Protein AF-A0A9N9ERE0-F1 (afdb_monomer)

Structure (mmCIF, N/CA/C/O backbone):
data_AF-A0A9N9ERE0-F1
#
_entry.id   AF-A0A9N9ERE0-F1
#
loop_
_atom_site.group_PDB
_atom_site.id
_atom_site.type_symbol
_atom_site.label_atom_id
_atom_site.label_alt_id
_atom_site.label_comp_id
_atom_site.label_asym_id
_atom_site.label_entity_id
_atom_site.label_seq_id
_atom_site.pdbx_PDB_ins_code
_atom_site.Cartn_x
_atom_site.Cartn_y
_atom_site.Cartn_z
_atom_site.occupancy
_atom_site.B_iso_or_equiv
_atom_site.auth_seq_id
_atom_site.auth_comp_id
_atom_site.auth_asym_id
_atom_site.auth_atom_id
_atom_site.pdbx_PDB_model_num
ATOM 1 N N . MET A 1 1 ? 26.413 46.743 6.482 1.00 47.53 1 MET A N 1
ATOM 2 C CA . MET A 1 1 ? 25.145 47.493 6.587 1.00 47.53 1 MET A CA 1
ATOM 3 C C . MET A 1 1 ? 24.961 48.235 5.281 1.00 47.53 1 MET A C 1
ATOM 5 O O . MET A 1 1 ? 25.971 48.570 4.685 1.00 47.53 1 MET A O 1
ATOM 9 N N . GLU A 1 2 ? 23.704 48.427 4.885 1.00 39.66 2 GLU A N 1
ATOM 10 C CA . GLU A 1 2 ? 23.216 48.923 3.585 1.00 39.66 2 GLU A CA 1
ATOM 11 C C . GLU A 1 2 ? 23.089 47.847 2.502 1.00 39.66 2 GLU A C 1
ATOM 13 O O . GLU A 1 2 ? 24.038 47.435 1.843 1.00 39.66 2 GLU A O 1
ATOM 18 N N . GLY A 1 3 ? 21.854 47.351 2.398 1.00 35.84 3 GLY A N 1
ATOM 19 C CA . GLY A 1 3 ? 21.355 46.586 1.271 1.00 35.84 3 GLY A CA 1
ATOM 20 C C . GLY A 1 3 ? 20.635 47.500 0.286 1.00 35.84 3 GLY A C 1
ATOM 21 O O . GLY A 1 3 ? 20.124 48.553 0.663 1.00 35.84 3 GLY A O 1
ATOM 22 N N . VAL A 1 4 ? 20.562 47.057 -0.964 1.00 48.28 4 VAL A N 1
ATOM 23 C CA . VAL A 1 4 ? 19.710 47.649 -1.994 1.00 48.28 4 VAL A CA 1
ATOM 24 C C . VAL A 1 4 ? 18.869 46.516 -2.573 1.00 48.28 4 VAL A C 1
ATOM 26 O O . VAL A 1 4 ? 19.388 45.559 -3.142 1.00 48.28 4 VAL A O 1
ATOM 29 N N . ASN A 1 5 ? 17.565 46.617 -2.323 1.00 44.81 5 ASN A N 1
ATOM 30 C CA . ASN A 1 5 ? 16.501 45.818 -2.915 1.00 44.81 5 ASN A CA 1
ATOM 31 C C . ASN A 1 5 ? 16.122 46.458 -4.252 1.00 44.81 5 ASN A C 1
ATOM 33 O O . ASN A 1 5 ? 15.739 47.627 -4.264 1.00 44.81 5 ASN A O 1
ATOM 37 N N . GLU A 1 6 ? 16.122 45.685 -5.335 1.00 51.50 6 GLU A N 1
ATOM 38 C CA . GLU A 1 6 ? 15.397 46.037 -6.557 1.00 51.50 6 GLU A CA 1
ATOM 39 C C . GLU A 1 6 ? 14.172 45.131 -6.703 1.00 51.50 6 GLU A C 1
ATOM 41 O O . GLU A 1 6 ? 14.259 43.908 -6.818 1.00 51.50 6 GLU A O 1
ATOM 46 N N . HIS A 1 7 ? 13.008 45.775 -6.642 1.00 43.56 7 HIS A N 1
ATOM 47 C CA . HIS A 1 7 ? 11.723 45.261 -7.090 1.00 43.56 7 HIS A CA 1
ATOM 48 C C . HIS A 1 7 ? 11.648 45.339 -8.618 1.00 43.56 7 HIS A C 1
ATOM 50 O O . HIS A 1 7 ? 11.882 46.401 -9.189 1.00 43.56 7 HIS A O 1
ATOM 56 N N . GLN A 1 8 ? 11.191 44.261 -9.255 1.00 45.69 8 GLN A N 1
ATOM 57 C CA . GLN A 1 8 ? 10.480 44.339 -10.528 1.00 45.69 8 GLN A CA 1
ATOM 58 C C . GLN A 1 8 ? 9.135 43.624 -10.391 1.00 45.69 8 GLN A C 1
ATOM 60 O O . GLN A 1 8 ? 9.032 42.400 -10.366 1.00 45.69 8 GLN A O 1
ATOM 65 N N . THR A 1 9 ? 8.108 44.450 -10.242 1.00 39.84 9 THR A N 1
ATOM 66 C CA . THR A 1 9 ? 6.737 44.243 -10.706 1.00 39.84 9 THR A CA 1
ATOM 67 C C . THR A 1 9 ? 6.710 44.113 -12.226 1.00 39.84 9 THR A C 1
ATOM 69 O O . THR A 1 9 ? 7.301 44.958 -12.888 1.00 39.84 9 THR A O 1
ATOM 72 N N . GLU A 1 10 ? 5.939 43.167 -12.766 1.00 44.75 10 GLU A N 1
ATOM 73 C CA . GLU A 1 1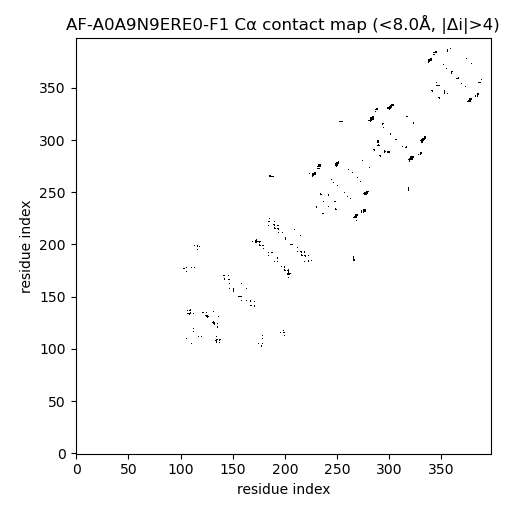0 ? 5.021 43.480 -13.866 1.00 44.75 10 GLU A CA 1
ATOM 74 C C . GLU A 1 10 ? 3.919 42.424 -14.035 1.00 44.75 10 GLU A C 1
ATOM 76 O O . GLU A 1 10 ? 4.133 41.213 -13.989 1.00 44.75 10 GLU A O 1
ATOM 81 N N . ASP A 1 11 ? 2.715 42.967 -14.187 1.00 38.59 11 ASP A N 1
ATOM 82 C CA . ASP A 1 11 ? 1.431 42.337 -14.443 1.00 38.59 11 ASP A CA 1
ATOM 83 C C . ASP A 1 11 ? 1.347 41.724 -15.853 1.00 38.59 11 ASP A C 1
ATOM 85 O O . ASP A 1 11 ? 1.908 42.277 -16.797 1.00 38.59 11 ASP A O 1
ATOM 89 N N . LYS A 1 12 ? 0.491 40.704 -16.044 1.00 36.41 12 LYS A N 1
ATOM 90 C CA . LYS A 1 12 ? -0.777 40.840 -16.807 1.00 36.41 12 LYS A CA 1
ATOM 91 C C . LYS A 1 12 ? -1.447 39.508 -17.187 1.00 36.41 12 LYS A C 1
ATOM 93 O O . LYS A 1 12 ? -0.858 38.620 -17.783 1.00 36.41 12 LYS A O 1
ATOM 98 N N . GLN A 1 13 ? -2.764 39.542 -16.962 1.00 36.56 13 GLN A N 1
ATOM 99 C CA . GLN A 1 13 ? -3.858 39.109 -17.847 1.00 36.56 13 GLN A CA 1
ATOM 100 C C . GLN A 1 13 ? -4.315 37.638 -17.889 1.00 36.56 13 GLN A C 1
ATOM 102 O O . GLN A 1 13 ? -3.753 36.772 -18.545 1.00 36.56 13 GLN A O 1
ATOM 107 N N . HIS A 1 14 ? -5.479 37.453 -17.251 1.00 36.59 14 HIS A N 1
ATOM 108 C CA . HIS A 1 14 ? -6.737 36.961 -17.828 1.00 36.59 14 HIS A CA 1
ATOM 109 C C . HIS A 1 14 ? -6.675 35.914 -18.950 1.00 36.59 14 HIS A C 1
ATOM 111 O O . HIS A 1 14 ? -6.406 36.250 -20.096 1.00 36.59 14 HIS A O 1
ATOM 117 N N . PHE A 1 15 ? -7.217 34.725 -18.667 1.00 35.66 15 PHE A N 1
ATOM 118 C CA . PHE A 1 15 ? -8.154 34.081 -19.589 1.00 35.66 15 PHE A CA 1
ATOM 119 C C . PHE A 1 15 ? -9.273 33.377 -18.815 1.00 35.66 15 PHE A C 1
ATOM 121 O O . PHE A 1 15 ? -9.045 32.516 -17.970 1.00 35.66 15 PHE A O 1
ATOM 128 N N . ASN A 1 16 ? -10.493 33.809 -19.110 1.00 35.41 16 ASN A N 1
ATOM 129 C CA . ASN A 1 16 ? -11.762 33.276 -18.647 1.00 35.41 16 ASN A CA 1
ATOM 130 C C . ASN A 1 16 ? -12.382 32.583 -19.867 1.00 35.41 16 ASN A C 1
ATOM 132 O O . ASN A 1 16 ? -12.495 33.233 -20.904 1.00 35.41 16 ASN A O 1
ATOM 136 N N . ASN A 1 17 ? -12.760 31.303 -19.789 1.00 34.22 17 ASN A N 1
ATOM 137 C CA . ASN A 1 17 ? -13.732 30.749 -20.736 1.00 34.22 17 ASN A CA 1
ATOM 138 C C . ASN A 1 17 ? -14.451 29.506 -20.193 1.00 34.22 17 ASN A C 1
ATOM 140 O O . ASN A 1 17 ? -13.991 28.371 -20.274 1.00 34.22 17 ASN A O 1
ATOM 144 N N . ARG A 1 18 ? -15.602 29.801 -19.591 1.00 32.69 18 ARG A N 1
ATOM 145 C CA . ARG A 1 18 ? -16.929 29.214 -19.821 1.00 32.69 18 ARG A CA 1
ATOM 146 C C . ARG A 1 18 ? -17.000 28.167 -20.950 1.00 32.69 18 ARG A C 1
ATOM 148 O O . ARG A 1 18 ? -16.733 28.492 -22.099 1.00 32.69 18 ARG A O 1
ATOM 155 N N . ASN A 1 19 ? -17.508 26.976 -20.633 1.00 32.78 19 ASN A N 1
ATOM 156 C CA . ASN A 1 19 ? -18.447 26.276 -21.511 1.00 32.78 19 ASN A CA 1
ATOM 157 C C . ASN A 1 19 ? -19.441 25.460 -20.680 1.00 32.78 19 ASN A C 1
ATOM 159 O O . ASN A 1 19 ? -19.086 24.526 -19.966 1.00 32.78 19 ASN A O 1
ATOM 163 N N . GLN A 1 20 ? -20.693 25.901 -20.774 1.00 32.47 20 GLN A N 1
ATOM 164 C CA . GLN A 1 20 ? -21.903 25.176 -20.423 1.00 32.47 20 GLN A CA 1
ATOM 165 C C . GLN A 1 20 ? -22.186 24.188 -21.559 1.00 32.47 20 GLN A C 1
ATOM 167 O O . GLN A 1 20 ? -22.129 24.585 -22.720 1.00 32.47 20 GLN A O 1
ATOM 172 N N . VAL A 1 21 ? -22.535 22.943 -21.238 1.00 35.97 21 VAL A N 1
ATOM 173 C CA . VAL A 1 21 ? -23.321 22.093 -22.137 1.00 35.97 21 VAL A CA 1
ATOM 174 C C . VAL A 1 21 ? -24.449 21.471 -21.326 1.00 35.97 21 VAL A C 1
ATOM 176 O O . VAL A 1 21 ? -24.300 21.117 -20.160 1.00 35.97 21 VAL A O 1
ATOM 179 N N . THR A 1 22 ? -25.584 21.486 -21.996 1.00 34.09 22 THR A N 1
ATOM 180 C CA . THR A 1 22 ? -26.977 21.348 -21.611 1.00 34.09 22 THR A CA 1
ATOM 181 C C . THR A 1 22 ? -27.390 19.955 -21.159 1.00 34.09 22 THR A C 1
ATOM 183 O O . THR A 1 22 ? -26.975 18.944 -21.722 1.00 34.09 22 THR A O 1
ATOM 186 N N . GLU A 1 23 ? -28.306 19.963 -20.195 1.00 31.70 23 GLU A N 1
ATOM 187 C CA . GLU A 1 23 ? -29.233 18.891 -19.856 1.00 31.70 23 GLU A CA 1
ATOM 188 C C . GLU A 1 23 ? -30.004 18.415 -21.095 1.00 31.70 23 GLU A C 1
ATOM 190 O O . GLU A 1 23 ? -30.500 19.217 -21.887 1.00 31.70 23 GLU A O 1
ATOM 195 N N . THR A 1 24 ? -30.142 17.100 -21.237 1.00 34.25 24 THR A N 1
ATOM 196 C CA . THR A 1 24 ? -31.203 16.481 -22.035 1.00 34.25 24 THR A CA 1
ATOM 197 C C . THR A 1 24 ? -31.940 15.506 -21.132 1.00 34.25 24 THR A C 1
ATOM 199 O O . THR A 1 24 ? -31.373 14.553 -20.603 1.00 34.25 24 THR A O 1
ATOM 202 N N . VAL A 1 25 ? -33.203 15.848 -20.901 1.00 34.31 25 VAL A N 1
ATOM 203 C CA . VAL A 1 25 ? -34.222 15.077 -20.202 1.00 34.31 25 VAL A CA 1
ATOM 204 C C . VAL A 1 25 ? -34.867 14.169 -21.241 1.00 34.31 25 VAL A C 1
ATOM 206 O O . VAL A 1 25 ? -35.459 14.676 -22.190 1.00 34.31 25 VAL A O 1
ATOM 209 N N . GLU A 1 26 ? -34.803 12.855 -21.050 1.00 34.97 26 GLU A N 1
ATOM 210 C CA . GLU A 1 26 ? -35.732 11.925 -21.693 1.00 34.97 26 GLU A CA 1
ATOM 211 C C . GLU A 1 26 ? -36.395 11.048 -20.633 1.00 34.97 26 GLU A C 1
ATOM 213 O O . GLU A 1 26 ? -35.772 10.229 -19.957 1.00 34.97 26 GLU A O 1
ATOM 218 N N . ASN A 1 27 ? -37.697 11.290 -20.493 1.00 31.09 27 ASN A N 1
ATOM 219 C CA . ASN A 1 27 ? -38.661 10.432 -19.832 1.00 31.09 27 ASN A CA 1
ATOM 220 C C . ASN A 1 27 ? -38.846 9.158 -20.664 1.00 31.09 27 ASN A C 1
ATOM 222 O O . ASN A 1 27 ? -39.066 9.238 -21.870 1.00 31.09 27 ASN A O 1
ATOM 226 N N . SER A 1 28 ? -38.874 7.998 -20.017 1.00 35.19 28 SER A N 1
ATOM 227 C CA . SER A 1 28 ? -39.613 6.849 -20.541 1.00 35.19 28 SER A CA 1
ATOM 228 C C . SER A 1 28 ? -40.278 6.085 -19.402 1.00 35.19 28 SER A C 1
ATOM 230 O O . SER A 1 28 ? -39.763 5.966 -18.290 1.00 35.19 28 SER A O 1
ATOM 232 N N . GLU A 1 29 ? -41.511 5.706 -19.695 1.00 31.58 29 GLU A N 1
ATOM 233 C CA . GLU A 1 29 ? -42.566 5.304 -18.787 1.00 31.58 29 GLU A CA 1
ATOM 234 C C . GLU A 1 29 ? -42.495 3.822 -18.392 1.00 31.58 29 GLU A C 1
ATOM 236 O O . GLU A 1 29 ? -42.010 2.970 -19.131 1.00 31.58 29 GLU A O 1
ATOM 241 N N . LEU A 1 30 ? -43.043 3.559 -17.202 1.00 30.67 30 LEU A N 1
ATOM 242 C CA . LEU A 1 30 ? -43.885 2.424 -16.806 1.00 30.67 30 LEU A CA 1
ATOM 243 C C . LEU A 1 30 ? -43.762 1.098 -17.580 1.00 30.67 30 LEU A C 1
ATOM 245 O O . LEU A 1 30 ? -44.225 0.951 -18.707 1.00 30.67 30 LEU A O 1
ATOM 249 N N . THR A 1 31 ? -43.418 0.041 -16.843 1.00 29.11 31 THR A N 1
ATOM 250 C CA . THR A 1 31 ? -44.199 -1.204 -16.927 1.00 29.11 31 THR A CA 1
ATOM 251 C C . THR A 1 31 ? -44.175 -1.955 -15.601 1.00 29.11 31 THR A C 1
ATOM 253 O O . THR A 1 31 ? -43.198 -2.578 -15.193 1.00 29.11 31 THR A O 1
ATOM 256 N N . THR A 1 32 ? -45.303 -1.851 -14.912 1.00 31.03 32 THR A N 1
ATOM 257 C CA . THR A 1 32 ? -45.734 -2.653 -13.773 1.00 31.03 32 THR A CA 1
ATOM 258 C C . THR A 1 32 ? -46.034 -4.067 -14.266 1.00 31.03 32 THR A C 1
ATOM 260 O O . THR A 1 32 ? -46.859 -4.213 -15.159 1.00 31.03 32 THR A O 1
ATOM 263 N N . ASN A 1 33 ? -45.444 -5.105 -13.670 1.00 31.95 33 ASN A N 1
ATOM 264 C CA . ASN A 1 33 ? -45.973 -6.465 -13.774 1.00 31.95 33 ASN A CA 1
ATOM 265 C C . ASN A 1 33 ? -45.950 -7.133 -12.400 1.00 31.95 33 ASN A C 1
ATOM 267 O O . ASN A 1 33 ? -44.902 -7.424 -11.826 1.00 31.95 33 ASN A O 1
ATOM 271 N N . GLN A 1 34 ? -47.159 -7.329 -11.880 1.00 30.09 34 GLN A N 1
ATOM 272 C CA . GLN A 1 34 ? -47.478 -8.260 -10.812 1.00 30.09 34 GLN A CA 1
ATOM 273 C C . GLN A 1 34 ? -47.269 -9.686 -11.329 1.00 30.09 34 GLN A C 1
ATOM 275 O O . GLN A 1 34 ? -47.729 -10.007 -12.422 1.00 30.09 34 GLN A O 1
ATOM 280 N N . LEU A 1 35 ? -46.672 -10.560 -10.519 1.00 30.12 35 LEU A N 1
ATOM 281 C CA . LEU A 1 35 ? -46.987 -11.982 -10.585 1.00 30.12 35 LEU A CA 1
ATOM 282 C C . LEU A 1 35 ? -47.006 -12.574 -9.173 1.00 30.12 35 LEU A C 1
ATOM 284 O O . LEU A 1 35 ? -46.011 -12.607 -8.453 1.00 30.12 35 LEU A O 1
ATOM 288 N N . THR A 1 36 ? -48.204 -12.993 -8.796 1.00 29.39 36 THR A N 1
ATOM 289 C CA . THR A 1 36 ? -48.556 -13.893 -7.704 1.00 29.39 36 THR A CA 1
ATOM 290 C C . THR A 1 36 ? -48.100 -15.320 -8.020 1.00 29.39 36 THR A C 1
ATOM 292 O O . THR A 1 36 ? -48.139 -15.716 -9.181 1.00 29.39 36 THR A O 1
ATOM 295 N N . SER A 1 37 ? -47.707 -16.089 -6.994 1.00 30.92 37 SER A N 1
ATOM 296 C CA . SER A 1 37 ? -47.856 -17.559 -6.823 1.00 30.92 37 SER A CA 1
ATOM 297 C C . SER A 1 37 ? -47.025 -17.978 -5.598 1.00 30.92 37 SER A C 1
ATOM 299 O O . SER A 1 37 ? -45.817 -17.787 -5.575 1.00 30.92 37 SER A O 1
ATOM 301 N N . SER A 1 38 ? -47.650 -18.300 -4.466 1.00 28.89 38 SER A N 1
ATOM 302 C CA . SER A 1 38 ? -48.126 -19.646 -4.087 1.00 28.89 38 SER A CA 1
ATOM 303 C C . SER A 1 38 ? -47.022 -20.598 -3.605 1.00 28.89 38 SER A C 1
ATOM 305 O O . SER A 1 38 ? -46.336 -21.242 -4.386 1.00 28.89 38 SER A O 1
ATOM 307 N N . THR A 1 39 ? -46.916 -20.655 -2.275 1.00 27.83 39 THR A N 1
ATOM 308 C CA . THR A 1 39 ? -46.883 -21.838 -1.396 1.00 27.83 39 THR A CA 1
ATOM 309 C C . THR A 1 39 ? -46.434 -23.176 -1.986 1.00 27.83 39 THR A C 1
ATOM 311 O O . THR A 1 39 ? -47.150 -23.755 -2.794 1.00 27.83 39 THR A O 1
ATOM 314 N N . GLN A 1 40 ? -45.395 -23.764 -1.386 1.00 30.09 40 GLN A N 1
ATOM 315 C CA . GLN A 1 40 ? -45.436 -25.159 -0.933 1.00 30.09 40 GLN A CA 1
ATOM 316 C C . GLN A 1 40 ? -44.456 -25.372 0.227 1.00 30.09 40 GLN A C 1
ATOM 318 O O . GLN A 1 40 ? -43.253 -25.148 0.119 1.00 30.09 40 GLN A O 1
ATOM 323 N N . GLN A 1 41 ? -45.033 -25.749 1.366 1.00 29.66 41 GLN A N 1
ATOM 324 C CA . GLN A 1 41 ? -44.349 -26.310 2.520 1.00 29.66 41 GLN A CA 1
ATOM 325 C C . GLN A 1 41 ? -43.973 -27.756 2.192 1.00 29.66 41 GLN A C 1
ATOM 327 O O . GLN A 1 41 ? -44.755 -28.481 1.576 1.00 29.66 41 GLN A O 1
ATOM 332 N N . THR A 1 42 ? -42.802 -28.193 2.639 1.00 31.61 42 THR A N 1
ATOM 333 C CA . THR A 1 42 ? -42.485 -29.618 2.737 1.00 31.61 42 THR A CA 1
ATOM 334 C C . THR A 1 42 ? -41.811 -29.848 4.079 1.00 31.61 42 THR A C 1
ATOM 336 O O . THR A 1 42 ? -40.686 -29.408 4.313 1.00 31.61 42 THR A O 1
ATOM 339 N N . GLU A 1 43 ? -42.562 -30.478 4.979 1.00 28.77 43 GLU A N 1
ATOM 340 C CA . GLU A 1 43 ? -42.061 -31.143 6.175 1.00 28.77 43 GLU A CA 1
ATOM 341 C C . GLU A 1 43 ? -41.180 -32.324 5.762 1.00 28.77 43 GLU A C 1
ATOM 343 O O . GLU A 1 43 ? -41.585 -33.134 4.930 1.00 28.77 43 GLU A O 1
ATOM 348 N N . VAL A 1 44 ? -40.008 -32.455 6.385 1.00 31.41 44 VAL A N 1
ATOM 349 C CA . VAL A 1 44 ? -39.348 -33.753 6.552 1.00 31.41 44 VAL A CA 1
ATOM 350 C C . VAL A 1 44 ? -38.802 -33.830 7.973 1.00 31.41 44 VAL A C 1
ATOM 352 O O . VAL A 1 44 ? -38.088 -32.947 8.451 1.00 31.41 44 VAL A O 1
ATOM 355 N N . GLU A 1 45 ? -39.200 -34.908 8.630 1.00 27.86 45 GLU A N 1
ATOM 356 C CA . GLU A 1 45 ? -38.983 -35.274 10.019 1.00 27.86 45 GLU A CA 1
ATOM 357 C C . GLU A 1 45 ? -37.848 -36.323 10.129 1.00 27.86 45 GLU A C 1
ATOM 359 O O . GLU A 1 45 ? -37.626 -37.097 9.200 1.00 27.86 45 GLU A O 1
ATOM 364 N N . VAL A 1 46 ? -37.218 -36.391 11.317 1.00 28.05 46 VAL A N 1
ATOM 365 C CA . VAL A 1 46 ? -36.418 -37.512 11.885 1.00 28.05 46 VAL A CA 1
ATOM 366 C C . VAL A 1 46 ? -34.996 -37.698 11.288 1.00 28.05 46 VAL A C 1
ATOM 368 O O . VAL A 1 46 ? -34.800 -37.836 10.091 1.00 28.05 46 VAL A O 1
ATOM 371 N N . THR A 1 47 ? -33.886 -37.727 12.047 1.00 28.28 47 THR A N 1
ATOM 372 C CA . THR A 1 47 ? -33.541 -38.755 13.052 1.00 28.28 47 THR A CA 1
ATOM 373 C C . THR A 1 47 ? -32.353 -38.328 13.937 1.00 28.28 47 THR A C 1
ATOM 375 O O . THR A 1 47 ? -31.384 -37.736 13.466 1.00 28.28 47 THR A O 1
ATOM 378 N N . GLN A 1 48 ? -32.421 -38.678 15.224 1.00 29.59 48 GLN A N 1
ATOM 379 C CA . GLN A 1 48 ? -31.339 -38.629 16.217 1.00 29.59 48 GLN A CA 1
ATOM 380 C C . GLN A 1 48 ? -30.332 -39.776 16.007 1.00 29.59 48 GLN A C 1
ATOM 382 O O . GLN A 1 48 ? -30.771 -40.867 15.663 1.00 29.59 48 GLN A O 1
ATOM 387 N N . ALA A 1 49 ? -29.041 -39.575 16.325 1.00 27.94 49 ALA A N 1
ATOM 388 C CA . ALA A 1 49 ? -28.238 -40.508 17.142 1.00 27.94 49 ALA A CA 1
ATOM 389 C C . ALA A 1 49 ? -26.741 -40.124 17.264 1.00 27.94 49 ALA A C 1
ATOM 391 O O . ALA A 1 49 ? -26.074 -39.804 16.285 1.00 27.94 49 ALA A O 1
ATOM 392 N N . ASN A 1 50 ? -26.236 -40.320 18.489 1.00 29.73 50 ASN A N 1
ATOM 393 C CA . ASN A 1 50 ? -24.881 -40.731 18.894 1.00 29.73 50 ASN A CA 1
ATOM 394 C C . ASN A 1 50 ? -23.742 -39.702 19.026 1.00 29.73 50 ASN A C 1
ATOM 396 O O . ASN A 1 50 ? -22.952 -39.442 18.122 1.00 29.73 50 ASN A O 1
ATOM 400 N N . THR A 1 51 ? -23.565 -39.267 20.274 1.00 27.38 51 THR A N 1
ATOM 401 C CA . THR A 1 51 ? -22.313 -38.795 20.884 1.00 27.38 51 THR A CA 1
ATOM 402 C C . THR A 1 51 ? -21.458 -39.978 21.361 1.00 27.38 51 THR A C 1
ATOM 404 O O . THR A 1 51 ? -22.008 -40.891 21.980 1.00 27.38 51 THR A O 1
ATOM 407 N N . PRO A 1 52 ? -20.118 -39.921 21.238 1.00 30.38 52 PRO A N 1
ATOM 408 C CA . PRO A 1 52 ? -19.223 -40.682 22.100 1.00 30.38 52 PRO A CA 1
ATOM 409 C C . PRO A 1 52 ? -18.417 -39.778 23.047 1.00 30.38 52 PRO A C 1
ATOM 411 O O . PRO A 1 52 ? -17.808 -38.783 22.652 1.00 30.38 52 PRO A O 1
ATOM 414 N N . THR A 1 53 ? -18.403 -40.183 24.316 1.00 31.92 53 THR A N 1
ATOM 415 C CA . THR A 1 53 ? -17.524 -39.715 25.400 1.00 31.92 53 THR A CA 1
ATOM 416 C C . THR A 1 53 ? -16.191 -40.480 25.355 1.00 31.92 53 THR A C 1
ATOM 418 O O . THR A 1 53 ? -16.192 -41.667 25.032 1.00 31.92 53 THR A O 1
ATOM 421 N N . PRO A 1 54 ? -15.060 -39.846 25.718 1.00 31.02 54 PRO A N 1
ATOM 422 C CA . PRO A 1 54 ? -14.259 -40.370 26.841 1.00 31.02 54 PRO A CA 1
ATOM 423 C C . PRO A 1 54 ? -13.756 -39.215 27.741 1.00 31.02 54 PRO A C 1
ATOM 425 O O . PRO A 1 54 ? -13.218 -38.225 27.259 1.00 31.02 54 PRO A O 1
ATOM 428 N N . SER A 1 55 ? -14.073 -39.142 29.038 1.00 31.08 55 SER A N 1
ATOM 429 C CA . SER A 1 55 ? -13.525 -39.887 30.190 1.00 31.08 55 SER A CA 1
ATOM 430 C C . SER A 1 55 ? -11.996 -39.822 30.338 1.00 31.08 55 SER A C 1
ATOM 432 O O . SER A 1 55 ? -11.278 -40.663 29.805 1.00 31.08 55 SER A O 1
ATOM 434 N N . ASN A 1 56 ? -11.504 -38.877 31.151 1.00 31.34 56 ASN A N 1
ATOM 435 C CA . ASN A 1 56 ? -10.254 -39.048 31.902 1.00 31.34 56 ASN A CA 1
ATOM 436 C C . ASN A 1 56 ? -10.297 -38.257 33.239 1.00 31.34 56 ASN A C 1
ATOM 438 O O . ASN A 1 56 ? -10.304 -37.022 33.212 1.00 31.34 56 ASN A O 1
ATOM 442 N N . PRO A 1 57 ? -10.351 -38.923 34.412 1.00 36.84 57 PRO A N 1
ATOM 443 C CA . PRO A 1 57 ? -10.520 -38.290 35.719 1.00 36.84 57 PRO A CA 1
ATOM 444 C C . PRO A 1 57 ? -9.173 -38.095 36.439 1.00 36.84 57 PRO A C 1
ATOM 446 O O . PRO A 1 57 ? -8.903 -38.733 37.451 1.00 36.84 57 PRO A O 1
ATOM 449 N N . LYS A 1 58 ? -8.312 -37.205 35.927 1.00 30.16 58 LYS A N 1
ATOM 450 C CA . LYS A 1 58 ? -7.041 -36.840 36.600 1.00 30.16 58 LYS A CA 1
ATOM 451 C C . LYS A 1 58 ? -6.739 -35.338 36.684 1.00 30.16 58 LYS A C 1
ATOM 453 O O . LYS A 1 58 ? -5.639 -34.951 37.051 1.00 30.16 58 LYS A O 1
ATOM 458 N N . LEU A 1 59 ? -7.720 -34.479 36.398 1.00 30.16 59 LEU A N 1
ATOM 459 C CA . LEU A 1 59 ? -7.570 -33.014 36.462 1.00 30.16 59 LEU A CA 1
ATOM 460 C C . LEU A 1 59 ? -8.324 -32.342 37.624 1.00 30.16 59 LEU A C 1
ATOM 462 O O . LEU A 1 59 ? -8.253 -31.125 37.774 1.00 30.16 59 LEU A O 1
ATOM 466 N N . ALA A 1 60 ? -9.046 -33.111 38.443 1.00 33.34 60 ALA A N 1
ATOM 467 C CA . ALA A 1 60 ? -9.895 -32.570 39.508 1.00 33.34 60 ALA A CA 1
ATOM 468 C C . ALA A 1 60 ? -9.150 -32.279 40.826 1.00 33.34 60 ALA A C 1
ATOM 470 O O . ALA A 1 60 ? -9.723 -31.656 41.716 1.00 33.34 60 ALA A O 1
ATOM 471 N N . GLU A 1 61 ? -7.884 -32.681 40.956 1.00 34.81 61 GLU A N 1
ATOM 472 C CA . GLU A 1 61 ? -7.183 -32.673 42.249 1.00 34.81 61 GLU A CA 1
ATOM 473 C C . GLU A 1 61 ? -6.089 -31.601 42.381 1.00 34.81 61 GLU A C 1
ATOM 475 O O . GLU A 1 61 ? -5.449 -31.495 43.417 1.00 34.81 61 GLU A O 1
ATOM 480 N N . LEU A 1 62 ? -5.917 -30.733 41.376 1.00 28.45 62 LEU A N 1
ATOM 481 C CA . LEU A 1 62 ? -4.869 -29.697 41.366 1.00 28.45 62 LEU A CA 1
ATOM 482 C C . LEU A 1 62 ? -5.385 -28.265 41.609 1.00 28.45 62 LEU A C 1
ATOM 484 O O . LEU A 1 62 ? -4.668 -27.299 41.371 1.00 28.45 62 LEU A O 1
ATOM 488 N N . VAL A 1 63 ? -6.634 -28.112 42.070 1.00 32.28 63 VAL A N 1
ATOM 489 C CA . VAL A 1 63 ? -7.278 -26.794 42.297 1.00 32.28 63 VAL A CA 1
ATOM 490 C C . VAL A 1 63 ? -7.547 -26.504 43.782 1.00 32.28 63 VAL A C 1
ATOM 492 O O . VAL A 1 63 ? -8.081 -25.456 44.134 1.00 32.28 63 VAL A O 1
ATOM 495 N N . LYS A 1 64 ? -7.135 -27.384 44.695 1.00 37.66 64 LYS A N 1
ATOM 496 C CA . LYS A 1 64 ? -7.155 -27.080 46.127 1.00 37.66 64 LYS A CA 1
ATOM 497 C C . LYS A 1 64 ? -5.745 -26.721 46.577 1.00 37.66 64 LYS A C 1
ATOM 499 O O . LYS A 1 64 ? -4.999 -27.608 46.951 1.00 37.66 64 LYS A O 1
ATOM 504 N N . GLU A 1 65 ? -5.396 -25.436 46.487 1.00 31.88 65 GLU A N 1
ATOM 505 C CA . GLU A 1 65 ? -4.962 -24.635 47.644 1.00 31.88 65 GLU A CA 1
ATOM 506 C C . GLU A 1 65 ? -4.488 -23.211 47.266 1.00 31.88 65 GLU A C 1
ATOM 508 O O . GLU A 1 65 ? -3.729 -23.023 46.320 1.00 31.88 65 GLU A O 1
ATOM 513 N N . LEU A 1 66 ? -4.925 -22.245 48.099 1.00 26.48 66 LEU A N 1
ATOM 514 C CA . LEU A 1 66 ? -4.471 -20.846 48.287 1.00 26.48 66 LEU A CA 1
ATOM 515 C C . LEU A 1 66 ? -4.974 -19.742 47.316 1.00 26.48 66 LEU A C 1
ATOM 517 O O . LEU A 1 66 ? -5.263 -19.996 46.152 1.00 26.48 66 LEU A O 1
ATOM 521 N N . PRO A 1 67 ? -5.047 -18.468 47.768 1.00 30.62 67 PRO A N 1
ATOM 522 C CA . PRO A 1 67 ? -5.947 -17.936 48.794 1.00 30.62 67 PRO A CA 1
ATOM 523 C C . PRO A 1 67 ? -6.849 -16.803 48.247 1.00 30.62 67 PRO A C 1
ATOM 525 O O . PRO A 1 67 ? -6.651 -16.265 47.159 1.00 30.62 67 PRO A O 1
ATOM 528 N N . LYS A 1 68 ? -7.865 -16.426 49.034 1.00 42.62 68 LYS A N 1
ATOM 529 C CA . LYS A 1 68 ? -8.829 -15.356 48.730 1.00 42.62 68 LYS A CA 1
ATOM 530 C C . LYS A 1 68 ? -8.149 -13.979 48.719 1.00 42.62 68 LYS A C 1
ATOM 532 O O . LYS A 1 68 ? -7.629 -13.540 49.739 1.00 42.62 68 LYS A O 1
ATOM 537 N N . SER A 1 69 ? -8.223 -13.291 47.583 1.00 31.78 69 SER A N 1
ATOM 538 C CA . SER A 1 69 ? -7.974 -11.855 47.440 1.00 31.78 69 SER A CA 1
ATOM 539 C C . SER A 1 69 ? -9.071 -11.282 46.543 1.00 31.78 69 SER A C 1
ATOM 541 O O . SER A 1 69 ? -9.281 -11.757 45.425 1.00 31.78 69 SER A O 1
ATOM 543 N N . ASP A 1 70 ? -9.809 -10.305 47.067 1.00 39.12 70 ASP A N 1
ATOM 544 C CA . ASP A 1 70 ? -10.912 -9.633 46.385 1.00 39.12 70 ASP A CA 1
ATOM 545 C C . ASP A 1 70 ? -10.396 -8.802 45.201 1.00 39.12 70 ASP A C 1
ATOM 547 O O . ASP A 1 70 ? -10.024 -7.637 45.318 1.00 39.12 70 ASP A O 1
ATOM 551 N N . SER A 1 71 ? -10.367 -9.439 44.032 1.00 41.34 71 SER A N 1
ATOM 552 C CA . SER A 1 71 ? -10.129 -8.826 42.724 1.00 41.34 71 SER A CA 1
ATOM 553 C C . SER A 1 71 ? -10.856 -9.653 41.659 1.00 41.34 71 SER A C 1
ATOM 555 O O . SER A 1 71 ? -10.281 -10.426 40.892 1.00 41.34 71 SER A O 1
ATOM 557 N N . ILE A 1 72 ? -12.181 -9.541 41.663 1.00 37.84 72 ILE A N 1
ATOM 558 C CA . ILE A 1 72 ? -13.074 -10.129 40.660 1.00 37.84 72 ILE A CA 1
ATOM 559 C C . ILE A 1 72 ? -13.369 -8.975 39.689 1.00 37.84 72 ILE A C 1
ATOM 561 O O . ILE A 1 72 ? -13.928 -7.964 40.096 1.00 37.84 72 ILE A O 1
ATOM 565 N N . GLU A 1 73 ? -12.814 -8.936 38.471 1.00 43.50 73 GLU A N 1
ATOM 566 C CA . GLU A 1 73 ? -13.544 -9.362 37.261 1.00 43.50 73 GLU A CA 1
ATOM 567 C C . GLU A 1 73 ? -12.656 -9.495 35.992 1.00 43.50 73 GLU A C 1
ATOM 569 O O . GLU A 1 73 ? -13.183 -9.713 34.903 1.00 43.50 73 GLU A O 1
ATOM 574 N N . HIS A 1 74 ? -11.319 -9.395 36.057 1.00 39.44 74 HIS A N 1
ATOM 575 C CA . HIS A 1 74 ? -10.495 -9.411 34.825 1.00 39.44 74 HIS A CA 1
ATOM 576 C C . HIS A 1 74 ? -10.078 -10.825 34.362 1.00 39.44 74 HIS A C 1
ATOM 578 O O . HIS A 1 74 ? -10.087 -11.127 33.168 1.00 39.44 74 HIS A O 1
ATOM 584 N N . ASN A 1 75 ? -9.817 -11.745 35.297 1.00 43.16 75 ASN A N 1
ATOM 585 C CA . ASN A 1 75 ? -9.248 -13.068 34.986 1.00 43.16 75 ASN A CA 1
ATOM 586 C C . ASN A 1 75 ? -10.284 -14.146 34.606 1.00 43.16 75 ASN A C 1
ATOM 588 O O . ASN A 1 75 ? -9.927 -15.217 34.109 1.00 43.16 75 ASN A O 1
ATOM 592 N N . VAL A 1 76 ? -11.580 -13.863 34.779 1.00 37.25 76 VAL A N 1
ATOM 593 C CA . VAL A 1 76 ? -12.674 -14.778 34.400 1.00 37.25 76 VAL A CA 1
ATOM 594 C C . VAL A 1 76 ? -12.994 -14.678 32.902 1.00 37.25 76 VAL A C 1
ATOM 596 O O . VAL A 1 76 ? -13.398 -15.667 32.290 1.00 37.25 76 VAL A O 1
ATOM 599 N N . TRP A 1 77 ? -12.761 -13.521 32.273 1.00 37.91 77 TRP A N 1
ATOM 600 C CA . TRP A 1 77 ? -13.102 -13.299 30.863 1.00 37.91 77 TRP A CA 1
ATOM 601 C C . TRP A 1 77 ? -12.097 -13.955 29.900 1.00 37.91 77 TRP A C 1
ATOM 603 O O . TRP A 1 77 ? -12.501 -14.659 28.976 1.00 37.91 77 TRP A O 1
ATOM 613 N N . ILE A 1 78 ? -10.793 -13.847 30.184 1.00 38.25 78 ILE A N 1
ATOM 614 C CA . ILE A 1 78 ? -9.713 -14.436 29.363 1.00 38.25 78 ILE A CA 1
ATOM 615 C C . ILE A 1 78 ? -9.785 -15.979 29.356 1.00 38.25 78 ILE A C 1
ATOM 617 O O . ILE A 1 78 ? -9.604 -16.627 28.321 1.00 38.25 78 ILE A O 1
ATOM 621 N N . ASN A 1 79 ? -10.144 -16.586 30.491 1.00 37.09 79 ASN A N 1
ATOM 622 C CA . ASN A 1 79 ? -10.258 -18.042 30.618 1.00 37.09 79 ASN A CA 1
ATOM 623 C C . ASN A 1 79 ? -11.543 -18.618 30.000 1.00 37.09 79 ASN A C 1
ATOM 625 O O . ASN A 1 79 ? -11.552 -19.766 29.551 1.00 37.09 79 ASN A O 1
ATOM 629 N N . LYS A 1 80 ? -12.622 -17.828 29.921 1.00 32.97 80 LYS A N 1
ATOM 630 C CA . LYS A 1 80 ? -13.892 -18.255 29.311 1.00 32.97 80 LYS A CA 1
ATOM 631 C C . LYS A 1 80 ? -13.837 -18.224 27.778 1.00 32.97 80 LYS A C 1
ATOM 633 O O . LYS A 1 80 ? -14.384 -19.120 27.144 1.00 32.97 80 LYS A O 1
ATOM 638 N N . VAL A 1 81 ? -13.096 -17.273 27.200 1.00 37.50 81 VAL A N 1
ATOM 639 C CA . VAL A 1 81 ? -12.817 -17.194 25.750 1.00 37.50 81 VAL A CA 1
ATOM 640 C C . VAL A 1 81 ? -11.913 -18.345 25.283 1.00 37.50 81 VAL A C 1
ATOM 642 O O . VAL A 1 81 ? -12.086 -18.873 24.189 1.00 37.50 81 VAL A O 1
ATOM 645 N N . SER A 1 82 ? -11.003 -18.812 26.141 1.00 36.22 82 SER A N 1
ATOM 646 C CA . SER A 1 82 ? -10.056 -19.885 25.802 1.00 36.22 82 SER A CA 1
ATOM 647 C C . SER A 1 82 ? -10.683 -21.292 25.802 1.00 36.22 82 SER A C 1
ATOM 649 O O . SER A 1 82 ? -10.230 -22.162 25.059 1.00 36.22 82 SER A O 1
ATOM 651 N N . LYS A 1 83 ? -11.749 -21.523 26.587 1.00 34.47 83 LYS A N 1
ATOM 652 C CA . LYS A 1 83 ? -12.443 -22.826 26.700 1.00 34.47 83 LYS A CA 1
ATOM 653 C C . LYS A 1 83 ? -13.540 -23.073 25.649 1.00 34.47 83 LYS A C 1
ATOM 655 O O . LYS A 1 83 ? -14.025 -24.193 25.553 1.00 34.47 83 LYS A O 1
ATOM 660 N N . GLN A 1 84 ? -13.903 -22.087 24.824 1.00 37.34 84 GLN A N 1
ATOM 661 C CA . GLN A 1 84 ? -14.922 -22.219 23.761 1.00 37.34 84 GLN A CA 1
ATOM 662 C C . GLN A 1 84 ? -14.356 -22.629 22.382 1.00 37.34 84 GLN A C 1
ATOM 664 O O . GLN A 1 84 ? -15.019 -22.481 21.360 1.00 37.34 84 GLN A O 1
ATOM 669 N N . ARG A 1 85 ? -13.137 -23.181 22.347 1.00 37.66 85 ARG A N 1
ATOM 670 C CA . ARG A 1 85 ? -12.384 -23.546 21.131 1.00 37.66 85 ARG A CA 1
ATOM 671 C C . ARG A 1 85 ? -12.768 -24.881 20.468 1.00 37.66 85 ARG A C 1
ATOM 673 O O . ARG A 1 85 ? -12.135 -25.251 19.486 1.00 37.66 85 ARG A O 1
ATOM 680 N N . ALA A 1 86 ? -13.783 -25.593 20.958 1.00 37.47 86 ALA A N 1
ATOM 681 C CA . ALA A 1 86 ? -14.260 -26.835 20.348 1.00 37.47 86 ALA A CA 1
ATOM 682 C C . ALA A 1 86 ? -15.640 -26.623 19.701 1.00 37.47 86 ALA A C 1
ATOM 684 O O . ALA A 1 86 ? -16.595 -26.273 20.389 1.00 37.47 86 ALA A O 1
ATOM 685 N N . SER A 1 87 ? -15.720 -26.879 18.389 1.00 41.06 87 SER A N 1
ATOM 686 C CA . SER A 1 87 ? -16.881 -26.735 17.485 1.00 41.06 87 SER A CA 1
ATOM 687 C C . SER A 1 87 ? -17.038 -25.360 16.808 1.00 41.06 87 SER A C 1
ATOM 689 O O . SER A 1 87 ? -17.939 -24.577 17.104 1.00 41.06 87 SER A O 1
ATOM 691 N N . TYR A 1 88 ? -16.144 -25.068 15.854 1.00 42.84 88 TYR A N 1
ATOM 692 C CA . TYR A 1 88 ? -16.136 -23.822 15.070 1.00 42.84 88 TYR A CA 1
ATOM 693 C C . TYR A 1 88 ? -17.119 -23.824 13.878 1.00 42.84 88 TYR A C 1
ATOM 695 O O . TYR A 1 88 ? -17.472 -22.755 13.385 1.00 42.84 88 TYR A O 1
ATOM 703 N N . SER A 1 89 ? -17.687 -24.978 13.496 1.00 39.09 89 SER A N 1
ATOM 704 C CA . SER A 1 89 ? -18.847 -25.030 12.584 1.00 39.09 89 SER A CA 1
ATOM 705 C C . SER A 1 89 ? -20.106 -24.417 13.217 1.00 39.09 89 SER A C 1
ATOM 707 O O . SER A 1 89 ? -20.927 -23.825 12.524 1.00 39.09 89 SER A O 1
ATOM 709 N N . GLN A 1 90 ? -20.213 -24.433 14.552 1.00 40.62 90 GLN A N 1
ATOM 710 C CA . GLN A 1 90 ? -21.247 -23.699 15.288 1.00 40.62 90 GLN A CA 1
ATOM 711 C C . GLN A 1 90 ? -20.896 -22.219 15.515 1.00 40.62 90 GLN A C 1
ATOM 713 O O . GLN A 1 90 ? -21.780 -21.447 15.871 1.00 40.62 90 GLN A O 1
ATOM 718 N N . VAL A 1 91 ? -19.642 -21.788 15.320 1.00 43.03 91 VAL A N 1
ATOM 719 C CA . VAL A 1 91 ? -19.212 -20.393 15.553 1.00 43.03 91 VAL A CA 1
ATOM 720 C C . VAL A 1 91 ? -19.436 -19.512 14.326 1.00 43.03 91 VAL A C 1
ATOM 722 O O . VAL A 1 91 ? -19.834 -18.359 14.475 1.00 43.03 91 VAL A O 1
ATOM 725 N N . VAL A 1 92 ? -19.314 -20.061 13.118 1.00 42.56 92 VAL A N 1
ATOM 726 C CA . VAL A 1 92 ? -19.672 -19.333 11.889 1.00 42.56 92 VAL A CA 1
ATOM 727 C C . VAL A 1 92 ? -21.191 -19.110 11.807 1.00 42.56 92 VAL A C 1
ATOM 729 O O . VAL A 1 92 ? -21.620 -18.005 11.480 1.00 42.56 92 VAL A O 1
ATOM 732 N N . ALA A 1 93 ? -22.004 -20.059 12.294 1.00 36.00 93 ALA A N 1
ATOM 733 C CA . ALA A 1 93 ? -23.442 -19.864 12.536 1.00 36.00 93 ALA A CA 1
ATOM 734 C C . ALA A 1 93 ? -23.757 -18.923 13.725 1.00 36.00 93 ALA A C 1
ATOM 736 O O . ALA A 1 93 ? -24.899 -18.511 13.899 1.00 36.00 93 ALA A O 1
ATOM 737 N N . ARG A 1 94 ? -22.754 -18.554 14.538 1.00 33.59 94 ARG A N 1
ATOM 738 C CA . ARG A 1 94 ? -22.838 -17.600 15.661 1.00 33.59 94 ARG A CA 1
ATOM 739 C C . ARG A 1 94 ? -22.153 -16.264 15.373 1.00 33.59 94 ARG A C 1
ATOM 741 O O . ARG A 1 94 ? -22.091 -15.428 16.266 1.00 33.59 94 ARG A O 1
ATOM 748 N N . SER A 1 95 ? -21.721 -15.982 14.147 1.00 40.91 95 SER A N 1
ATOM 749 C CA . SER A 1 95 ? -21.447 -14.593 13.735 1.00 40.91 95 SER A CA 1
ATOM 750 C C . SER A 1 95 ? -22.732 -13.734 13.727 1.00 40.91 95 SER A C 1
ATOM 752 O O . SER A 1 95 ? -22.672 -12.509 13.747 1.00 40.91 95 SER A O 1
ATOM 754 N N . THR A 1 96 ? -23.901 -14.377 13.852 1.00 35.28 96 THR A N 1
ATOM 755 C CA . THR A 1 96 ? -25.199 -13.794 14.231 1.00 35.28 96 THR A CA 1
ATOM 756 C C . THR A 1 96 ? -25.454 -13.748 15.746 1.00 35.28 96 THR A C 1
ATOM 758 O O . THR A 1 96 ? -26.531 -13.311 16.160 1.00 35.28 96 THR A O 1
ATOM 761 N N . MET A 1 97 ? -24.494 -14.117 16.610 1.00 34.09 97 MET A N 1
ATOM 762 C CA . MET A 1 97 ? -24.560 -13.818 18.045 1.00 34.09 97 MET A CA 1
ATOM 763 C C . MET A 1 97 ? -24.387 -12.314 18.253 1.00 34.09 97 MET A C 1
ATOM 765 O O . MET A 1 97 ? -23.345 -11.809 18.66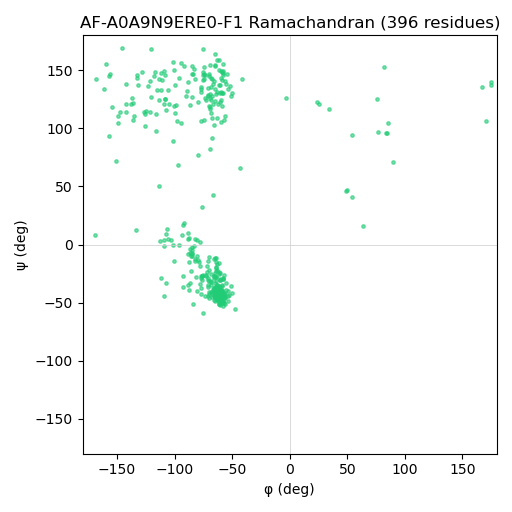7 1.00 34.09 97 MET A O 1
ATOM 769 N N . LYS A 1 98 ? -25.516 -11.626 18.075 1.00 37.31 98 LYS A N 1
ATOM 770 C CA . LYS A 1 98 ? -26.064 -10.630 18.992 1.00 37.31 98 LYS A CA 1
ATOM 771 C C . LYS A 1 98 ? -25.954 -11.144 20.438 1.00 37.31 98 LYS A C 1
ATOM 773 O O . LYS A 1 98 ? -26.954 -11.427 21.090 1.00 37.31 98 LYS A O 1
ATOM 778 N N . ALA A 1 99 ? -24.743 -11.305 20.969 1.00 33.78 99 ALA A N 1
ATOM 779 C CA . ALA A 1 99 ? -24.572 -11.295 22.407 1.00 33.78 99 ALA A CA 1
ATOM 780 C C . ALA A 1 99 ? -25.090 -9.925 22.845 1.00 33.78 99 ALA A C 1
ATOM 782 O O . ALA A 1 99 ? -24.607 -8.905 22.357 1.00 33.78 99 ALA A O 1
ATOM 783 N N . ALA A 1 100 ? -26.122 -9.917 23.687 1.00 33.91 100 ALA A N 1
ATOM 784 C CA . ALA A 1 100 ? -26.866 -8.746 24.141 1.00 33.91 100 ALA A CA 1
ATOM 785 C C . ALA A 1 100 ? -26.030 -7.795 25.023 1.00 33.91 100 ALA A C 1
ATOM 787 O O . ALA A 1 100 ? -26.495 -7.291 26.040 1.00 33.91 100 ALA A O 1
ATOM 788 N N . ILE A 1 101 ? -24.775 -7.532 24.659 1.00 39.28 101 ILE A N 1
ATOM 789 C CA . ILE A 1 101 ? -24.113 -6.293 25.022 1.00 39.28 101 ILE A CA 1
ATOM 790 C C . ILE A 1 101 ? -24.840 -5.242 24.187 1.00 39.28 101 ILE A C 1
ATOM 792 O O . ILE A 1 101 ? -24.781 -5.321 22.961 1.00 39.28 101 ILE A O 1
ATOM 796 N N . PRO A 1 102 ? -25.540 -4.272 24.798 1.00 46.09 102 PRO A N 1
ATOM 797 C CA . PRO A 1 102 ? -26.123 -3.182 24.040 1.00 46.09 102 PRO A CA 1
ATOM 798 C C . PRO A 1 102 ? -24.972 -2.524 23.285 1.00 46.09 102 PRO A C 1
ATOM 800 O O . PRO A 1 102 ? -24.102 -1.904 23.915 1.00 46.09 102 PRO A O 1
ATOM 803 N N . SER A 1 103 ? -24.918 -2.728 21.966 1.00 57.03 103 SER A N 1
ATOM 804 C CA . SER A 1 103 ? -23.961 -2.048 21.114 1.00 57.03 103 SER A CA 1
ATOM 805 C C . SER A 1 103 ? -24.274 -0.576 21.296 1.00 57.03 103 SER A C 1
ATOM 807 O O . SER A 1 103 ? -25.317 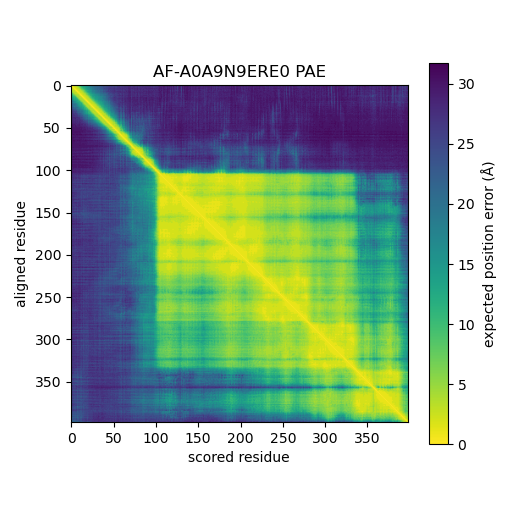-0.090 20.854 1.00 57.03 103 SER A O 1
ATOM 809 N N . ILE A 1 104 ? -23.427 0.133 22.042 1.00 69.00 104 ILE A N 1
ATOM 810 C CA . ILE A 1 104 ? -23.493 1.585 22.015 1.00 69.00 104 ILE A CA 1
ATOM 811 C C . ILE A 1 104 ? -23.155 1.914 20.575 1.00 69.00 104 ILE A C 1
ATOM 813 O O . ILE A 1 104 ? -22.018 1.684 20.164 1.00 69.00 104 ILE A O 1
ATOM 817 N N . ASN A 1 105 ? -24.159 2.364 19.828 1.00 88.62 105 ASN A N 1
ATOM 818 C CA . ASN A 1 105 ? -23.950 2.897 18.500 1.00 88.62 105 ASN A CA 1
ATOM 819 C C . ASN A 1 105 ? -22.939 4.035 18.661 1.00 88.62 105 ASN A C 1
ATOM 821 O O . ASN A 1 105 ? -23.222 5.003 19.372 1.00 88.62 105 ASN A O 1
ATOM 825 N N . ILE A 1 106 ? -21.719 3.837 18.157 1.00 93.50 106 ILE A N 1
ATOM 826 C CA . ILE A 1 106 ? -20.640 4.806 18.331 1.00 93.50 106 ILE A CA 1
ATOM 827 C C . ILE A 1 106 ? -21.025 6.014 17.476 1.00 93.50 106 ILE A C 1
ATOM 829 O O . ILE A 1 106 ? -21.160 5.853 16.264 1.00 93.50 106 ILE A O 1
ATOM 833 N N . PRO A 1 107 ? -21.210 7.203 18.075 1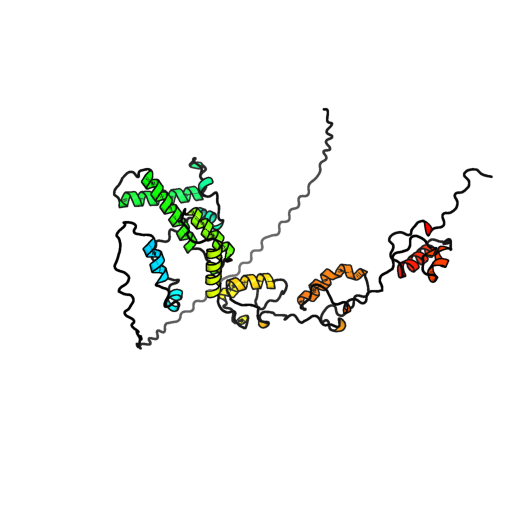.00 96.62 107 PRO A N 1
ATOM 834 C CA . PRO A 1 107 ? -21.567 8.398 17.324 1.00 96.62 107 PRO A CA 1
ATOM 835 C C . PRO A 1 107 ? -20.576 8.688 16.189 1.00 96.62 107 PRO A C 1
ATOM 837 O O . PRO A 1 107 ? -19.383 8.382 16.300 1.00 96.62 107 PRO A O 1
ATOM 840 N N . THR A 1 108 ? -21.074 9.246 15.086 1.00 96.69 108 THR A N 1
ATOM 841 C CA . THR A 1 108 ? -20.354 9.310 13.808 1.00 96.69 108 THR A CA 1
ATOM 842 C C . THR A 1 108 ? -19.051 10.106 13.898 1.00 96.69 108 THR A C 1
ATOM 844 O O . THR A 1 108 ? -18.034 9.661 13.353 1.00 96.69 108 THR A O 1
ATOM 847 N N . ALA A 1 109 ? -19.016 11.247 14.601 1.00 97.38 109 ALA A N 1
ATOM 848 C CA . ALA A 1 109 ? -17.783 12.030 14.710 1.00 97.38 109 ALA A CA 1
ATOM 849 C C . ALA A 1 109 ? -16.736 11.335 15.600 1.00 97.38 109 ALA A C 1
ATOM 851 O O . ALA A 1 109 ? -15.548 11.338 15.258 1.00 97.38 109 ALA A O 1
ATOM 852 N N . ILE A 1 110 ? -17.147 10.662 16.683 1.00 97.56 110 ILE A N 1
ATOM 853 C CA . ILE A 1 110 ? -16.256 9.793 17.473 1.00 97.56 110 ILE A CA 1
ATOM 854 C C . ILE A 1 110 ? -15.718 8.649 16.607 1.00 97.56 110 ILE A C 1
ATOM 856 O O . ILE A 1 110 ? -14.502 8.449 16.550 1.00 97.56 110 ILE A O 1
ATOM 860 N N . ALA A 1 111 ? -16.599 7.923 15.912 1.00 96.19 111 ALA A N 1
ATOM 861 C CA . ALA A 1 111 ? -16.233 6.794 15.060 1.00 96.19 111 ALA A CA 1
ATOM 862 C C . ALA A 1 111 ? -15.220 7.212 13.983 1.00 96.19 111 ALA A C 1
ATOM 864 O O . ALA A 1 111 ? -14.216 6.530 13.785 1.00 96.19 111 ALA A O 1
ATOM 865 N N . SER A 1 112 ? -15.424 8.374 13.356 1.00 96.75 112 SER A N 1
ATOM 866 C CA . SER A 1 112 ? -14.492 8.952 12.384 1.00 96.75 112 SER A CA 1
ATOM 867 C C . SER A 1 112 ? -13.104 9.194 12.990 1.00 96.75 112 SER A C 1
ATOM 869 O O . SER A 1 112 ? -12.097 8.717 12.461 1.00 96.75 112 SER A O 1
ATOM 871 N N . LYS A 1 113 ? -13.012 9.852 14.156 1.00 97.50 113 LYS A N 1
ATOM 872 C CA . LYS A 1 113 ? -11.714 10.106 14.809 1.00 97.50 113 LYS A CA 1
ATOM 873 C C . LYS A 1 113 ? -10.984 8.816 15.197 1.00 97.50 113 LYS A C 1
ATOM 875 O O . LYS A 1 113 ? -9.760 8.761 15.059 1.00 97.50 113 LYS A O 1
ATOM 880 N N . LEU A 1 114 ? -11.716 7.797 15.655 1.00 96.75 114 LEU A N 1
ATOM 881 C CA . LEU A 1 114 ? -11.149 6.488 15.990 1.00 96.75 114 LEU A CA 1
ATOM 882 C C . LEU A 1 114 ? -10.699 5.727 14.734 1.00 96.75 114 LEU A C 1
ATOM 884 O O . LEU A 1 114 ? -9.596 5.179 14.720 1.00 96.75 114 LEU A O 1
ATOM 888 N N . LYS A 1 115 ? -11.486 5.771 13.648 1.00 94.81 115 LYS A N 1
ATOM 889 C CA . LYS A 1 115 ? -11.138 5.191 12.340 1.00 94.81 115 LYS A CA 1
ATOM 890 C C . LYS A 1 115 ? -9.814 5.746 11.815 1.00 94.81 115 LYS A C 1
ATOM 892 O O . LYS A 1 115 ? -8.976 4.973 11.357 1.00 94.81 115 LYS A O 1
ATOM 897 N N . PHE A 1 116 ? -9.586 7.052 11.946 1.00 96.06 116 PHE A N 1
ATOM 898 C CA . PHE A 1 116 ? -8.350 7.714 11.510 1.00 96.06 116 PHE A CA 1
ATOM 899 C C . PHE A 1 116 ? -7.236 7.752 12.568 1.00 96.06 116 PHE A C 1
ATOM 901 O O . PHE A 1 116 ? -6.228 8.424 12.360 1.00 96.06 116 PHE A O 1
ATOM 908 N N . ARG A 1 117 ? -7.377 7.027 13.689 1.00 96.62 117 ARG A N 1
ATOM 909 C CA . ARG A 1 117 ? -6.352 6.912 14.744 1.00 96.62 117 ARG A CA 1
ATOM 910 C C . ARG A 1 117 ? -5.872 8.271 15.270 1.00 96.62 117 ARG A C 1
ATOM 912 O O . ARG A 1 117 ? -4.684 8.488 15.499 1.00 96.62 117 ARG A O 1
ATOM 919 N N . ASN A 1 118 ? -6.796 9.216 15.454 1.00 96.62 118 ASN A N 1
ATOM 920 C CA . ASN A 1 118 ? -6.446 10.575 15.856 1.00 96.62 118 ASN A CA 1
ATOM 921 C C . ASN A 1 118 ? -5.884 10.600 17.293 1.00 96.62 118 ASN A C 1
ATOM 923 O O . ASN A 1 118 ? -6.619 10.417 18.269 1.00 96.62 118 ASN A O 1
ATOM 927 N N . THR A 1 119 ? -4.580 10.840 17.438 1.00 96.00 119 THR A N 1
ATOM 928 C CA . THR A 1 119 ? -3.883 10.895 18.739 1.00 96.00 119 THR A CA 1
ATOM 929 C C . THR A 1 119 ? -4.223 12.149 19.551 1.00 96.00 119 THR A C 1
ATOM 931 O O . THR A 1 119 ? -4.068 12.165 20.772 1.00 96.00 119 THR A O 1
ATOM 934 N N . ALA A 1 120 ? -4.761 13.183 18.900 1.00 96.50 120 ALA A N 1
ATOM 935 C CA . ALA A 1 120 ? -5.224 14.424 19.509 1.00 96.50 120 ALA A CA 1
ATOM 936 C C . ALA A 1 120 ? -6.724 14.403 19.870 1.00 96.50 120 ALA A C 1
ATOM 938 O O . ALA A 1 120 ? -7.297 15.461 20.135 1.00 96.50 120 ALA A O 1
ATOM 939 N N . PHE A 1 121 ? -7.368 13.225 19.926 1.00 97.38 121 PHE A N 1
ATOM 940 C CA . PHE A 1 121 ? -8.806 13.098 20.215 1.00 97.38 121 PHE A CA 1
ATOM 941 C C . PHE A 1 121 ? -9.238 13.934 21.428 1.00 97.38 121 PHE A C 1
ATOM 943 O O . PHE A 1 121 ? -10.099 14.797 21.301 1.00 97.38 121 PHE A O 1
ATOM 950 N N . PHE A 1 122 ? -8.602 13.723 22.585 1.00 96.56 122 PHE A N 1
ATOM 951 C CA . PHE A 1 122 ? -8.913 14.472 23.810 1.00 96.56 122 PHE A CA 1
ATOM 952 C C . PHE A 1 122 ? -8.164 15.804 23.905 1.00 96.56 122 PHE A C 1
ATOM 954 O O . PHE A 1 122 ? -8.622 16.705 24.595 1.00 96.56 122 PHE A O 1
ATOM 961 N N . ARG A 1 123 ? -7.026 15.951 23.210 1.00 96.62 123 ARG A N 1
ATOM 962 C CA . ARG A 1 123 ? -6.254 17.209 23.190 1.00 96.62 123 ARG A CA 1
ATOM 963 C C . ARG A 1 123 ? -6.986 18.329 22.451 1.00 96.62 123 ARG A C 1
ATOM 965 O O . ARG A 1 123 ? -6.754 19.491 22.736 1.00 96.62 123 ARG A O 1
ATOM 972 N N . SER A 1 124 ? -7.865 17.966 21.521 1.00 95.88 124 SER A N 1
ATOM 973 C CA . SER A 1 124 ? -8.712 18.900 20.776 1.00 95.88 124 SER A CA 1
ATOM 974 C C . SER A 1 124 ? -9.978 19.320 21.530 1.00 95.88 124 SER A C 1
ATOM 976 O O . SER A 1 124 ? -10.813 20.009 20.953 1.00 95.88 124 SER A O 1
ATOM 978 N N . PHE A 1 125 ? -10.159 18.905 22.790 1.00 97.81 125 PHE A N 1
ATOM 979 C CA . PHE A 1 125 ? -11.320 19.327 23.569 1.00 97.81 125 PHE A CA 1
ATOM 980 C C . PHE A 1 125 ? -11.157 20.787 23.998 1.00 97.81 125 PHE A C 1
ATOM 982 O O . PHE A 1 125 ? -10.166 21.147 24.631 1.00 97.81 125 PHE A O 1
ATOM 989 N N . LEU A 1 126 ? -12.154 21.611 23.683 1.00 97.06 126 LEU A N 1
ATOM 990 C CA . LEU A 1 126 ? -12.207 23.026 24.036 1.00 97.06 126 LEU A CA 1
ATOM 991 C C . LEU A 1 126 ? -13.111 23.247 25.251 1.00 97.06 126 LEU A C 1
ATOM 993 O O . LEU A 1 126 ? -14.059 22.496 25.495 1.00 97.06 126 LEU A O 1
ATOM 997 N N . GLN A 1 127 ? -12.803 24.273 26.044 1.00 96.50 127 GLN A N 1
ATOM 998 C CA . GLN A 1 127 ? -13.594 24.612 27.230 1.00 96.50 127 GLN A CA 1
ATOM 999 C C . GLN A 1 127 ? -14.890 25.343 26.864 1.00 96.50 127 GLN A C 1
ATOM 1001 O O . GLN A 1 127 ? -15.929 25.088 27.475 1.00 96.50 127 GLN A O 1
ATOM 1006 N N . ASP A 1 128 ? -14.835 26.214 25.856 1.00 96.69 128 ASP A N 1
ATOM 1007 C CA . ASP A 1 128 ? -15.995 26.967 25.393 1.00 96.69 128 ASP A CA 1
ATOM 1008 C C . ASP A 1 128 ? -17.012 26.041 24.709 1.00 96.69 128 ASP A C 1
ATOM 1010 O O . ASP A 1 128 ? -16.671 25.238 23.842 1.00 96.69 128 ASP A O 1
ATOM 1014 N N . ARG A 1 129 ? -18.278 26.145 25.135 1.00 95.19 129 ARG A N 1
ATOM 1015 C CA . ARG A 1 129 ? -19.392 25.306 24.671 1.00 95.19 129 ARG A CA 1
ATOM 1016 C C . ARG A 1 129 ? -19.754 25.583 23.216 1.00 95.19 129 ARG A C 1
ATOM 1018 O O . ARG A 1 129 ? -20.170 24.655 22.523 1.00 95.19 129 ARG A O 1
ATOM 1025 N N . ASN A 1 130 ? -19.581 26.822 22.762 1.00 95.69 130 ASN A N 1
ATOM 1026 C CA . ASN A 1 130 ? -19.981 27.241 21.420 1.00 95.69 130 ASN A CA 1
ATOM 1027 C C . ASN A 1 130 ? -19.002 26.747 20.350 1.00 95.69 130 ASN A C 1
ATOM 1029 O O . ASN A 1 130 ? -19.398 26.488 19.216 1.00 95.69 130 ASN A O 1
ATOM 1033 N N . THR A 1 131 ? -17.740 26.542 20.727 1.00 96.56 131 THR A N 1
ATOM 1034 C CA . THR A 1 131 ? -16.659 26.139 19.820 1.00 96.56 131 THR A CA 1
ATOM 1035 C C . THR A 1 131 ? -16.283 24.658 19.921 1.00 96.56 131 THR A C 1
ATOM 1037 O O . THR A 1 131 ? -15.369 24.220 19.229 1.00 96.56 131 THR A O 1
ATOM 1040 N N . GLN A 1 132 ? -16.980 23.846 20.732 1.00 97.12 132 GLN A N 1
ATOM 1041 C CA . GLN A 1 132 ? -16.641 22.423 20.876 1.00 97.12 132 GLN A CA 1
ATOM 1042 C C . GLN A 1 132 ? -16.712 21.685 19.529 1.00 97.12 132 GLN A C 1
ATOM 1044 O O . GLN A 1 132 ? -17.744 21.759 18.852 1.00 97.12 132 GLN A O 1
ATOM 1049 N N . PRO A 1 133 ? -15.678 20.910 19.158 1.00 97.56 133 PRO A N 1
ATOM 1050 C CA . PRO A 1 133 ? -15.756 20.035 18.001 1.00 97.56 133 PRO A CA 1
ATOM 1051 C C . PRO A 1 133 ? -16.800 18.931 18.213 1.00 97.56 133 PRO A C 1
ATOM 1053 O O . PRO A 1 133 ? -17.091 18.521 19.341 1.00 97.56 133 PRO A O 1
ATOM 1056 N N . ASP A 1 134 ? -17.343 18.403 17.121 1.00 98.00 134 ASP A N 1
ATOM 1057 C CA . ASP A 1 134 ? -18.494 17.493 17.174 1.00 98.00 134 ASP A CA 1
ATOM 1058 C C . ASP A 1 134 ? -18.215 16.207 17.959 1.00 98.00 134 ASP A C 1
ATOM 1060 O O . ASP A 1 134 ? -19.044 15.777 18.761 1.00 98.00 134 ASP A O 1
ATOM 1064 N N . HIS A 1 135 ? -17.008 15.641 17.843 1.00 97.94 135 HIS A N 1
ATOM 1065 C CA . HIS A 1 135 ? -16.624 14.451 18.611 1.00 97.94 135 HIS A CA 1
ATOM 1066 C C . HIS A 1 135 ? -16.586 14.713 20.126 1.00 97.94 135 HIS A C 1
ATOM 1068 O O . HIS A 1 135 ? -16.825 13.794 20.910 1.00 97.94 135 HIS A O 1
ATOM 1074 N N . GLN A 1 136 ? -16.322 15.954 20.558 1.00 98.06 136 GLN A N 1
ATOM 1075 C CA . GLN A 1 136 ? -16.412 16.346 21.967 1.00 98.06 136 GLN A CA 1
ATOM 1076 C C . GLN A 1 136 ? -17.873 16.460 22.415 1.00 98.06 136 GLN A C 1
ATOM 1078 O O . GLN A 1 136 ? -18.210 15.956 23.489 1.00 98.06 136 GLN A O 1
ATOM 1083 N N . LYS A 1 137 ? -18.744 17.084 21.610 1.00 98.12 137 LYS A N 1
ATOM 1084 C CA . LYS A 1 137 ? -20.187 17.190 21.902 1.00 98.12 137 LYS A CA 1
ATOM 1085 C C . LYS A 1 137 ? -20.818 15.804 22.055 1.00 98.12 137 LYS A C 1
ATOM 1087 O O . LYS A 1 137 ? -21.479 15.531 23.059 1.00 98.12 137 LYS A O 1
ATOM 1092 N N . GLU A 1 138 ? -20.542 14.904 21.111 1.00 97.88 138 GLU A N 1
ATOM 1093 C CA . GLU A 1 138 ? -20.988 13.507 21.149 1.00 97.88 138 GLU A CA 1
ATOM 1094 C C . GLU A 1 138 ? -20.457 12.773 22.389 1.00 97.88 138 GLU A C 1
ATOM 1096 O O . GLU A 1 138 ? -21.213 12.096 23.089 1.00 97.88 138 GLU A O 1
ATOM 1101 N N . PHE A 1 139 ? -19.170 12.940 22.718 1.00 97.75 139 PHE A N 1
ATOM 1102 C CA . PHE A 1 139 ? -18.573 12.288 23.884 1.00 97.75 139 PHE A CA 1
ATOM 1103 C C . PHE A 1 139 ? -19.189 12.797 25.195 1.00 97.75 139 PHE A C 1
ATOM 1105 O O . PHE A 1 139 ? -19.508 12.003 26.081 1.00 97.75 139 PHE A O 1
ATOM 1112 N N . ASN A 1 140 ? -19.403 14.110 25.312 1.00 97.56 140 ASN A N 1
ATOM 1113 C CA . ASN A 1 140 ? -20.058 14.728 26.465 1.00 97.56 140 ASN A CA 1
ATOM 1114 C C . ASN A 1 140 ? -21.505 14.246 26.621 1.00 97.56 140 ASN A C 1
ATOM 1116 O O . ASN A 1 140 ? -21.938 13.984 27.743 1.00 97.56 140 ASN A O 1
ATOM 1120 N N . SER A 1 141 ? -22.234 14.070 25.516 1.00 97.38 141 SER A N 1
ATOM 1121 C CA . SER A 1 141 ? -23.577 13.482 25.524 1.00 97.38 141 SER A CA 1
ATOM 1122 C C . SER A 1 141 ? -23.562 12.057 26.090 1.00 97.38 141 SER A C 1
ATOM 1124 O O . SER A 1 141 ? -24.278 11.760 27.050 1.00 97.38 141 SER A O 1
ATOM 1126 N N . LEU A 1 142 ? -22.664 11.194 25.595 1.00 96.88 142 LEU A N 1
ATOM 1127 C CA . LEU A 1 142 ? -22.494 9.832 26.117 1.00 96.88 142 LEU A CA 1
ATOM 1128 C C . LEU A 1 142 ? -22.104 9.816 27.603 1.00 96.88 142 LEU A C 1
ATOM 1130 O O . LEU A 1 142 ? -22.601 8.983 28.366 1.00 96.88 142 LEU A O 1
ATOM 1134 N N . LEU A 1 143 ? -21.236 10.738 28.026 1.00 97.50 143 LEU A N 1
ATOM 1135 C CA . LEU A 1 143 ? -20.824 10.882 29.419 1.00 97.50 143 LEU A CA 1
ATOM 1136 C C . LEU A 1 143 ? -21.997 11.293 30.314 1.00 97.50 143 LEU A C 1
ATOM 1138 O O . LEU A 1 143 ? -22.187 10.693 31.369 1.00 97.50 143 LEU A O 1
ATOM 1142 N N . ASN A 1 144 ? -22.809 12.261 29.887 1.00 97.62 144 ASN A N 1
ATOM 1143 C CA . ASN A 1 144 ? -23.995 12.690 30.624 1.00 97.62 144 ASN A CA 1
ATOM 1144 C C . ASN A 1 144 ? -25.014 11.549 30.744 1.00 97.62 144 ASN A C 1
ATOM 1146 O O . ASN A 1 144 ? -25.506 11.290 31.839 1.00 97.62 144 ASN A O 1
ATOM 1150 N N . ILE A 1 145 ? -25.253 10.790 29.668 1.00 96.69 145 ILE A N 1
ATOM 1151 C CA . ILE A 1 145 ? -26.107 9.591 29.709 1.00 96.69 145 ILE A CA 1
ATOM 1152 C C . ILE A 1 145 ? -25.565 8.569 30.720 1.00 96.69 145 ILE A C 1
ATOM 1154 O O . ILE A 1 145 ? -26.334 7.984 31.486 1.00 96.69 145 ILE A O 1
ATOM 1158 N N . ALA A 1 146 ? -24.249 8.337 30.744 1.00 96.50 146 ALA A N 1
ATOM 1159 C CA . ALA A 1 146 ? -23.625 7.413 31.690 1.00 96.50 146 ALA A CA 1
ATOM 1160 C C . ALA A 1 146 ? -23.738 7.899 33.147 1.00 96.50 146 ALA A C 1
ATOM 1162 O O . ALA A 1 146 ? -24.007 7.092 34.038 1.00 96.50 146 ALA A O 1
ATOM 1163 N N . ILE A 1 147 ? -23.590 9.206 33.382 1.00 97.62 147 ILE A N 1
ATOM 1164 C CA . ILE A 1 147 ? -23.777 9.846 34.691 1.00 97.62 147 ILE A CA 1
ATOM 1165 C C . ILE A 1 147 ? -25.225 9.703 35.164 1.00 97.62 147 ILE A C 1
ATOM 1167 O O . ILE A 1 147 ? -25.447 9.280 36.294 1.00 97.62 147 ILE A O 1
ATOM 1171 N N . GLU A 1 148 ? -26.210 9.986 34.314 1.00 97.94 148 GLU A N 1
ATOM 1172 C CA . GLU A 1 148 ? -27.627 9.861 34.674 1.00 97.94 148 GLU A CA 1
ATOM 1173 C C . GLU A 1 148 ? -28.019 8.405 34.961 1.00 97.94 148 GLU A C 1
ATOM 1175 O O . GLU A 1 148 ? -28.717 8.123 35.936 1.00 97.94 148 GLU A O 1
ATOM 1180 N N . LYS A 1 149 ? -27.495 7.446 34.185 1.00 97.00 149 LYS A N 1
ATOM 1181 C CA . LYS A 1 149 ? -27.656 6.013 34.487 1.00 97.00 149 LYS A CA 1
ATOM 1182 C C . LYS A 1 149 ? -27.050 5.641 35.840 1.00 97.00 149 LYS A C 1
ATOM 1184 O O . LYS A 1 149 ? -27.651 4.862 36.575 1.00 97.00 149 LYS A O 1
ATOM 1189 N N . TYR A 1 150 ? -25.885 6.193 36.178 1.00 97.50 150 TYR A N 1
ATOM 1190 C CA . TYR A 1 150 ? -25.250 5.979 37.477 1.00 97.50 150 TYR A CA 1
ATOM 1191 C C . TYR A 1 150 ? -26.092 6.568 38.618 1.00 97.50 150 TYR A C 1
ATOM 1193 O O . TYR A 1 150 ? -26.400 5.857 39.569 1.00 97.50 150 TYR A O 1
ATOM 1201 N N . LYS A 1 151 ? -26.541 7.824 38.495 1.00 97.81 151 LYS A N 1
ATOM 1202 C CA . LYS A 1 151 ? -27.410 8.485 39.483 1.00 97.81 151 LYS A CA 1
ATOM 1203 C C . LYS A 1 151 ? -28.664 7.673 39.786 1.00 97.81 151 LYS A C 1
ATOM 1205 O O . LYS A 1 151 ? -28.944 7.412 40.950 1.00 97.81 151 LYS A O 1
ATOM 1210 N N . ARG A 1 152 ? -29.363 7.203 38.744 1.00 97.94 152 ARG A N 1
ATOM 1211 C CA . ARG A 1 152 ? -30.560 6.356 38.884 1.00 97.94 152 ARG A CA 1
ATOM 1212 C C . ARG A 1 152 ? -30.251 5.021 39.554 1.00 97.94 152 ARG A C 1
ATOM 1214 O O . ARG A 1 152 ? -30.991 4.605 40.433 1.00 97.94 152 ARG A O 1
ATOM 1221 N N . LYS A 1 153 ? -29.150 4.363 39.168 1.00 97.69 153 LYS A N 1
ATOM 1222 C CA . LYS A 1 153 ? -28.762 3.055 39.721 1.00 97.69 153 LYS A CA 1
ATOM 1223 C C . LYS A 1 153 ? -28.477 3.108 41.225 1.00 97.69 153 LYS A C 1
ATOM 1225 O O . LYS A 1 153 ? -28.778 2.147 41.921 1.00 97.69 153 LYS A O 1
ATOM 1230 N N . TYR A 1 154 ? -27.881 4.197 41.705 1.00 97.50 154 TYR A N 1
ATOM 1231 C CA . TYR A 1 154 ? -27.482 4.350 43.109 1.00 97.50 154 TYR A CA 1
ATOM 1232 C C . TYR A 1 154 ? -28.392 5.295 43.907 1.00 97.50 154 TYR A C 1
ATOM 1234 O O . TYR A 1 154 ? -28.098 5.566 45.065 1.00 97.50 154 TYR A O 1
ATOM 1242 N N . ASN A 1 155 ? -29.472 5.798 43.300 1.00 97.69 155 ASN A N 1
ATOM 1243 C CA . ASN A 1 155 ? -30.383 6.787 43.880 1.00 97.69 155 ASN A CA 1
ATOM 1244 C C . ASN A 1 155 ? 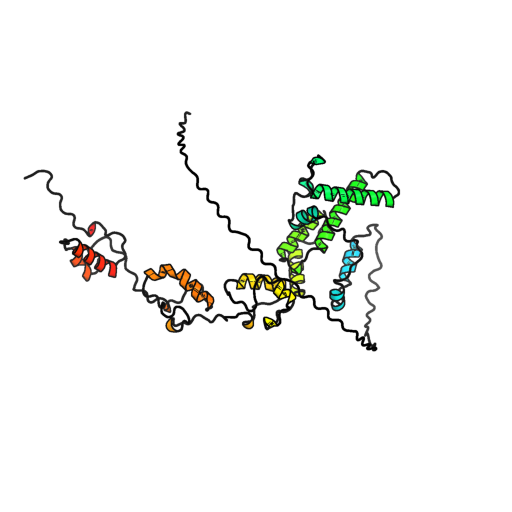-29.662 8.010 44.493 1.00 97.69 155 ASN A C 1
ATOM 1246 O O . ASN A 1 155 ? -29.954 8.432 45.610 1.00 97.69 155 ASN A O 1
ATOM 1250 N N . ILE A 1 156 ? -28.686 8.569 43.770 1.00 98.06 156 ILE A N 1
ATOM 1251 C CA . ILE A 1 156 ? -27.932 9.759 44.199 1.00 98.06 156 ILE A CA 1
ATOM 1252 C C . ILE A 1 156 ? -28.230 10.954 43.293 1.00 98.06 156 ILE A C 1
ATOM 1254 O O . ILE A 1 156 ? -28.329 10.815 42.075 1.00 98.06 156 ILE A O 1
ATOM 1258 N N . LEU A 1 157 ? -28.311 12.152 43.876 1.00 97.38 157 LEU A N 1
ATOM 1259 C CA . LEU A 1 157 ? -28.555 13.390 43.124 1.00 97.38 157 LEU A CA 1
ATOM 1260 C C . LEU A 1 157 ? -27.280 13.931 42.460 1.00 97.38 157 LEU A C 1
ATOM 1262 O O . LEU A 1 157 ? -27.300 14.383 41.312 1.00 97.38 157 LEU A O 1
ATOM 1266 N N . LEU A 1 158 ? -26.150 13.857 43.170 1.00 97.50 158 LEU A N 1
ATOM 1267 C CA . LEU A 1 158 ? -24.865 14.409 42.746 1.00 97.50 158 LEU A CA 1
ATOM 1268 C C . LEU A 1 158 ? -23.795 13.317 42.679 1.00 97.50 158 LEU A C 1
ATOM 1270 O O . LEU A 1 158 ? -23.719 12.437 43.532 1.00 97.50 158 LEU A O 1
ATOM 1274 N N . VAL A 1 159 ? -22.946 13.392 41.653 1.00 97.50 159 VAL A N 1
ATOM 1275 C CA . VAL A 1 159 ? -21.816 12.477 41.454 1.00 97.50 159 VAL A CA 1
ATOM 1276 C C . VAL A 1 159 ? -20.535 13.217 41.820 1.00 97.50 159 VAL A C 1
ATOM 1278 O O . VAL A 1 159 ? -20.229 14.248 41.223 1.00 97.50 159 VAL A O 1
ATOM 1281 N N . ASN A 1 160 ? -19.786 12.699 42.796 1.00 97.94 160 ASN A N 1
ATOM 1282 C CA . ASN A 1 160 ? -18.500 13.278 43.185 1.00 97.94 160 ASN A CA 1
ATOM 1283 C C . ASN A 1 160 ? -17.458 13.176 42.046 1.00 97.94 160 ASN A C 1
ATOM 1285 O O . ASN A 1 160 ? -17.619 12.408 41.092 1.00 97.94 160 ASN A O 1
ATOM 1289 N N . LYS A 1 161 ? -16.368 13.948 42.150 1.00 97.56 161 LYS A N 1
ATOM 1290 C CA . LYS A 1 161 ? -15.310 13.992 41.126 1.00 97.56 161 LYS A CA 1
ATOM 1291 C C . LYS A 1 161 ? -14.708 12.610 40.844 1.00 97.56 161 LYS A C 1
ATOM 1293 O O . LYS A 1 161 ? -14.605 12.229 39.685 1.00 97.56 161 LYS A O 1
ATOM 1298 N N . ASN A 1 162 ? -14.399 11.835 41.885 1.00 98.12 162 ASN A N 1
ATOM 1299 C CA . ASN A 1 162 ? -13.811 10.499 41.745 1.00 98.12 162 ASN A CA 1
ATOM 1300 C C . ASN A 1 162 ? -14.713 9.550 40.933 1.00 98.12 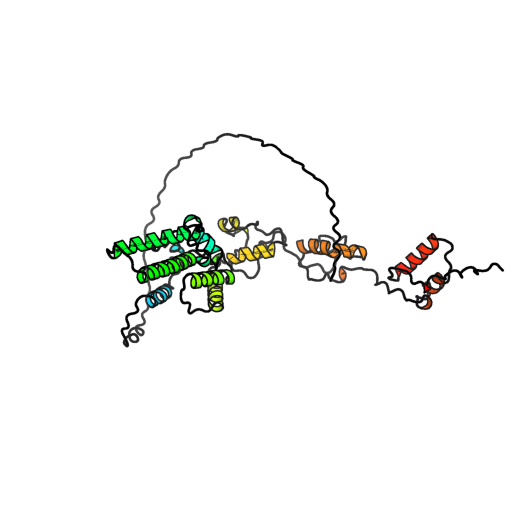162 ASN A C 1
ATOM 1302 O O . ASN A 1 162 ? -14.275 8.922 39.973 1.00 98.12 162 ASN A O 1
ATOM 1306 N N . ASN A 1 163 ? -16.004 9.497 41.259 1.00 97.75 163 ASN A N 1
ATOM 1307 C CA . ASN A 1 163 ? -16.986 8.684 40.547 1.00 97.75 163 ASN A CA 1
ATOM 1308 C C . ASN A 1 163 ? -17.167 9.176 39.106 1.00 97.75 163 ASN A C 1
ATOM 1310 O O . ASN A 1 163 ? -17.275 8.362 38.192 1.00 97.75 163 ASN A O 1
ATOM 1314 N N . ARG A 1 164 ? -17.149 10.496 38.874 1.00 97.75 164 ARG A N 1
ATOM 1315 C CA . ARG A 1 164 ? -17.187 11.069 37.521 1.00 97.75 164 ARG A CA 1
ATOM 1316 C C . ARG A 1 164 ? -15.971 10.638 36.696 1.00 97.75 164 ARG A C 1
ATOM 1318 O O . ARG A 1 164 ? -16.153 10.208 35.558 1.00 97.75 164 ARG A O 1
ATOM 1325 N N . ASP A 1 165 ? -14.770 10.687 37.267 1.00 97.69 165 ASP A N 1
ATOM 1326 C CA . ASP A 1 165 ? -13.527 10.261 36.612 1.00 97.69 165 ASP A CA 1
ATOM 1327 C C . ASP A 1 165 ? -13.533 8.749 36.325 1.00 97.69 165 ASP A C 1
ATOM 1329 O O . ASP A 1 165 ? -13.125 8.306 35.247 1.00 97.69 165 ASP A O 1
ATOM 1333 N N . GLN A 1 166 ? -14.083 7.938 37.234 1.00 96.88 166 GLN A N 1
ATOM 1334 C CA . GLN A 1 166 ? -14.293 6.507 36.998 1.00 96.88 166 GLN A CA 1
ATOM 1335 C C . GLN A 1 166 ? -15.282 6.244 35.857 1.00 96.88 166 GLN A C 1
ATOM 1337 O O . GLN A 1 166 ? -15.005 5.408 34.995 1.00 96.88 166 GLN A O 1
ATOM 1342 N N . ILE A 1 167 ? -16.419 6.949 35.820 1.00 97.06 167 ILE A N 1
ATOM 1343 C CA . ILE A 1 167 ? -17.406 6.838 34.733 1.00 97.06 167 ILE A CA 1
ATOM 1344 C C . ILE A 1 167 ? -16.763 7.240 33.403 1.00 97.06 167 ILE A C 1
ATOM 1346 O O . ILE A 1 167 ? -16.907 6.517 32.417 1.00 97.06 167 ILE A O 1
ATOM 1350 N N . TYR A 1 168 ? -16.005 8.337 33.382 1.00 97.75 168 TYR A N 1
ATOM 1351 C CA . TYR A 1 168 ? -15.259 8.795 32.213 1.00 97.75 168 TYR A CA 1
ATOM 1352 C C . TYR A 1 168 ? -14.280 7.725 31.707 1.00 97.75 168 TYR A C 1
ATOM 1354 O O . TYR A 1 168 ? -14.304 7.363 30.529 1.00 97.75 168 TYR A O 1
ATOM 1362 N N . ASN A 1 169 ? -13.458 7.156 32.595 1.00 97.19 169 ASN A N 1
ATOM 1363 C CA . ASN A 1 169 ? -12.496 6.112 32.238 1.00 97.19 169 ASN A CA 1
ATOM 1364 C C . ASN A 1 169 ? -13.191 4.833 31.742 1.00 97.19 169 ASN A C 1
ATOM 1366 O O . ASN A 1 169 ? -12.754 4.237 30.757 1.00 97.19 169 ASN A O 1
ATOM 1370 N N . LYS A 1 170 ? -14.303 4.428 32.371 1.00 96.75 170 LYS A N 1
ATOM 1371 C CA . LYS A 1 170 ? -15.115 3.283 31.924 1.00 96.75 170 LYS A CA 1
ATOM 1372 C C . LYS A 1 170 ? -15.737 3.530 30.550 1.00 96.75 170 LYS A C 1
ATOM 1374 O O . LYS A 1 170 ? -15.720 2.629 29.715 1.00 96.75 170 LYS A O 1
ATOM 1379 N N . LEU A 1 171 ? -16.238 4.738 30.285 1.00 96.62 171 LEU A N 1
ATOM 1380 C CA . LEU A 1 171 ? -16.772 5.118 28.975 1.00 96.62 171 LEU A CA 1
ATOM 1381 C C . LEU A 1 171 ? -15.683 5.068 27.897 1.00 96.62 171 LEU A C 1
ATOM 1383 O O . LEU A 1 171 ? -15.892 4.481 26.838 1.00 96.62 171 LEU A O 1
ATOM 1387 N N . ARG A 1 172 ? -14.501 5.616 28.193 1.00 97.00 172 ARG A N 1
ATOM 1388 C CA . ARG A 1 172 ? -13.331 5.612 27.308 1.00 97.00 172 ARG A CA 1
ATOM 1389 C C . ARG A 1 172 ? -12.891 4.187 26.941 1.00 97.00 172 ARG A C 1
ATOM 1391 O O . ARG A 1 172 ? -12.745 3.884 25.758 1.00 97.00 172 ARG A O 1
ATOM 1398 N N . LYS A 1 173 ? -12.774 3.291 27.930 1.00 97.12 173 LYS A N 1
ATOM 1399 C CA . LYS A 1 173 ? -12.503 1.854 27.718 1.00 97.12 173 LYS A CA 1
ATOM 1400 C C . LYS A 1 173 ? -13.597 1.180 26.895 1.00 97.12 173 LYS A C 1
ATOM 1402 O O . LYS A 1 173 ? -13.295 0.429 25.974 1.00 97.12 173 LYS A O 1
ATOM 1407 N N . LYS A 1 174 ? -14.867 1.471 27.189 1.00 95.94 174 LYS A N 1
ATOM 1408 C CA . LYS A 1 174 ? -16.003 0.887 26.468 1.00 95.94 174 LYS A CA 1
ATOM 1409 C C . LYS A 1 174 ? -16.022 1.289 24.992 1.00 95.94 174 LYS A C 1
ATOM 1411 O O . LYS A 1 174 ? -16.255 0.432 24.150 1.00 95.94 174 LYS A O 1
ATOM 1416 N N . LEU A 1 175 ? -15.742 2.554 24.674 1.00 96.88 175 LEU A N 1
ATOM 1417 C CA . LEU A 1 175 ? -15.619 3.016 23.288 1.00 96.88 175 LEU A CA 1
ATOM 1418 C C . LEU A 1 175 ? -14.471 2.308 22.559 1.00 96.88 175 LEU A C 1
ATOM 1420 O O . LEU A 1 175 ? -14.670 1.842 21.439 1.00 96.88 175 LEU A O 1
ATOM 1424 N N . ALA A 1 176 ? -13.308 2.169 23.205 1.00 96.81 176 ALA A N 1
ATOM 1425 C CA . ALA A 1 176 ? -12.17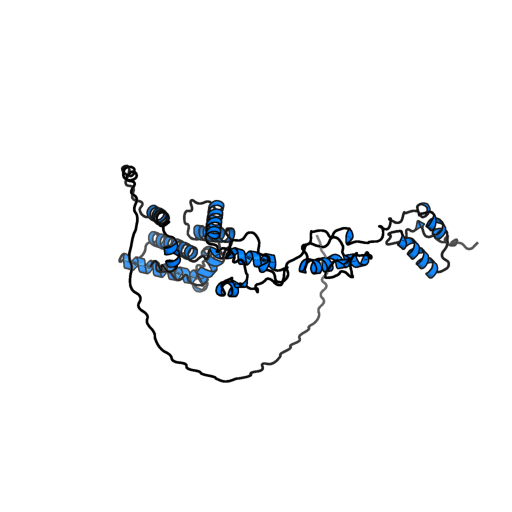7 1.427 22.648 1.00 96.81 176 ALA A CA 1
ATOM 1426 C C . ALA A 1 176 ? -12.552 -0.024 22.322 1.00 96.81 176 ALA A C 1
ATOM 1428 O O . ALA A 1 176 ? -12.393 -0.455 21.185 1.00 96.81 176 ALA A O 1
ATOM 1429 N N . ILE A 1 177 ? -13.104 -0.751 23.299 1.00 95.69 177 ILE A N 1
ATOM 1430 C CA . ILE A 1 177 ? -13.484 -2.163 23.155 1.00 95.69 177 ILE A CA 1
ATOM 1431 C C . ILE A 1 177 ? -14.546 -2.329 22.070 1.00 95.69 177 ILE A C 1
ATOM 1433 O O . ILE A 1 177 ? -14.377 -3.162 21.188 1.00 95.69 177 ILE A O 1
ATOM 1437 N N . ASN A 1 178 ? -15.603 -1.513 22.084 1.00 94.69 178 ASN A N 1
ATOM 1438 C CA . ASN A 1 178 ? -16.638 -1.575 21.052 1.00 94.69 178 ASN A CA 1
ATOM 1439 C C . ASN A 1 178 ? -16.055 -1.329 19.656 1.00 94.69 178 ASN A C 1
ATOM 1441 O O . ASN A 1 178 ? -16.443 -2.013 18.717 1.00 94.69 178 ASN A O 1
ATOM 1445 N N . THR A 1 179 ? -15.102 -0.399 19.532 1.00 95.56 179 THR A N 1
ATOM 1446 C CA . THR A 1 179 ? -14.442 -0.129 18.249 1.00 95.56 179 THR A CA 1
ATOM 1447 C C . THR A 1 179 ? -13.582 -1.309 17.810 1.00 95.56 179 THR A C 1
ATOM 1449 O O . THR A 1 179 ? -13.646 -1.680 16.646 1.00 95.56 179 THR A O 1
ATOM 1452 N N . ILE A 1 180 ? -12.822 -1.928 18.727 1.00 94.94 180 ILE A N 1
ATOM 1453 C CA . ILE A 1 180 ? -12.023 -3.134 18.442 1.00 94.94 180 ILE A CA 1
ATOM 1454 C C . ILE A 1 180 ? -12.935 -4.261 17.950 1.00 94.94 180 ILE A C 1
ATOM 1456 O O . ILE A 1 180 ? -12.632 -4.891 16.945 1.00 94.94 180 ILE A O 1
ATOM 1460 N N . LEU A 1 181 ? -14.067 -4.482 18.624 1.00 92.25 181 LEU A N 1
ATOM 1461 C CA . LEU A 1 181 ? -15.043 -5.508 18.251 1.00 92.25 181 LEU A CA 1
ATOM 1462 C C . LEU A 1 181 ? -15.726 -5.220 16.907 1.00 92.25 181 LEU A C 1
ATOM 1464 O O . LEU A 1 181 ? -16.153 -6.155 16.240 1.00 92.25 181 LEU A O 1
ATOM 1468 N N . SER A 1 182 ? -15.826 -3.952 16.502 1.00 91.75 182 SER A N 1
ATOM 1469 C CA . SER A 1 182 ? -16.352 -3.573 15.187 1.00 91.75 182 SER A CA 1
ATOM 1470 C C . SER A 1 182 ? -15.297 -3.560 14.075 1.00 91.75 182 SER A C 1
ATOM 1472 O O . SER A 1 182 ? -15.642 -3.283 12.928 1.00 91.75 182 SER A O 1
ATOM 1474 N N . LEU A 1 183 ? -14.011 -3.796 14.377 1.00 91.81 183 LEU A N 1
ATOM 1475 C CA . LEU A 1 183 ? -12.973 -3.839 13.345 1.00 91.81 183 LEU A CA 1
ATOM 1476 C C . LEU A 1 183 ? -13.163 -5.071 12.460 1.00 91.81 183 LEU A C 1
ATOM 1478 O O . LEU A 1 183 ? -13.128 -6.207 12.931 1.00 91.81 183 LEU A O 1
ATOM 1482 N N . ASN A 1 184 ? -13.267 -4.846 11.152 1.00 89.69 184 ASN A N 1
ATOM 1483 C CA . ASN A 1 184 ? -13.221 -5.917 10.167 1.00 89.69 184 ASN A CA 1
ATOM 1484 C C . ASN A 1 184 ? -11.757 -6.323 9.920 1.00 89.69 184 ASN A C 1
ATOM 1486 O O . ASN A 1 184 ? -11.136 -5.902 8.945 1.00 89.69 184 ASN A O 1
ATOM 1490 N N . LEU A 1 185 ? -11.190 -7.087 10.863 1.00 89.44 185 LEU A N 1
ATOM 1491 C CA . LEU A 1 185 ? -9.798 -7.548 10.805 1.00 89.44 185 LEU A CA 1
ATOM 1492 C C . LEU A 1 185 ? -9.464 -8.309 9.511 1.00 89.44 185 LEU A C 1
ATOM 1494 O O . LEU A 1 185 ? -8.373 -8.079 9.003 1.00 89.44 185 LEU A O 1
ATOM 1498 N N . PRO A 1 186 ? -10.337 -9.167 8.942 1.00 85.56 186 PRO A N 1
ATOM 1499 C CA . PRO A 1 186 ? -10.057 -9.824 7.662 1.00 85.56 186 PRO A CA 1
ATOM 1500 C C . PRO A 1 186 ? -9.739 -8.869 6.500 1.00 85.56 186 PRO A C 1
ATOM 1502 O O . PRO A 1 186 ? -8.908 -9.194 5.659 1.00 85.56 186 PRO A O 1
ATOM 1505 N N . LEU A 1 187 ? -10.348 -7.678 6.469 1.00 85.00 187 LEU A N 1
ATOM 1506 C CA . LEU A 1 187 ? -10.162 -6.707 5.380 1.00 85.00 187 LEU A CA 1
ATOM 1507 C C . LEU A 1 187 ? -8.934 -5.799 5.540 1.00 85.00 187 LEU A C 1
ATOM 1509 O O . LEU A 1 187 ? -8.626 -5.013 4.645 1.00 85.00 187 LEU A O 1
ATOM 1513 N N . LEU A 1 188 ? -8.246 -5.859 6.679 1.00 88.81 188 LEU A N 1
ATOM 1514 C CA . LEU A 1 188 ? -7.104 -5.004 6.987 1.00 88.81 188 LEU A CA 1
ATOM 1515 C C . LEU A 1 188 ? -5.807 -5.812 6.955 1.00 88.81 188 LEU A C 1
ATOM 1517 O O . LEU A 1 188 ? -5.762 -6.964 7.377 1.00 88.81 188 LEU A O 1
ATOM 1521 N N . GLU A 1 189 ? -4.707 -5.191 6.528 1.00 91.38 189 GLU A N 1
ATOM 1522 C CA . GLU A 1 189 ? -3.382 -5.802 6.682 1.00 91.38 189 GLU A CA 1
ATOM 1523 C C . GLU A 1 189 ? -3.076 -6.059 8.169 1.00 91.38 189 GLU A C 1
ATOM 1525 O O . GLU A 1 189 ? -3.523 -5.317 9.051 1.00 91.38 189 GLU A O 1
ATOM 1530 N N . ASP A 1 190 ? -2.297 -7.101 8.456 1.00 94.31 190 ASP A N 1
ATOM 1531 C CA . ASP A 1 190 ? -1.904 -7.517 9.809 1.00 94.31 190 ASP A CA 1
ATOM 1532 C C . ASP A 1 190 ? -1.269 -6.365 10.609 1.00 94.31 190 ASP A C 1
ATOM 1534 O O . ASP A 1 190 ? -1.622 -6.110 11.762 1.00 94.31 190 ASP A O 1
ATOM 1538 N N . HIS A 1 191 ? -0.376 -5.610 9.967 1.00 95.56 191 HIS A N 1
ATOM 1539 C CA . HIS A 1 191 ? 0.302 -4.467 10.560 1.00 95.56 191 HIS A CA 1
ATOM 1540 C C . HIS A 1 191 ? -0.663 -3.313 10.851 1.00 95.56 191 HIS A C 1
ATOM 1542 O O . HIS A 1 191 ? -0.634 -2.739 11.940 1.00 95.56 191 HIS A O 1
ATOM 1548 N N . VAL A 1 192 ? -1.546 -2.988 9.902 1.00 95.25 192 VAL A N 1
ATOM 1549 C CA . VAL A 1 192 ? -2.541 -1.914 10.058 1.00 95.25 192 VAL A CA 1
ATOM 1550 C C . VAL A 1 192 ? -3.533 -2.268 11.166 1.00 95.25 192 VAL A C 1
ATOM 1552 O O . VAL A 1 192 ? -3.825 -1.431 12.020 1.00 95.25 192 VAL A O 1
ATOM 1555 N N . SER A 1 193 ? -3.974 -3.525 11.209 1.00 95.38 193 SER A N 1
ATOM 1556 C CA . SER A 1 193 ? -4.830 -4.071 12.264 1.00 95.38 193 SER A CA 1
ATOM 1557 C C . SER A 1 193 ? -4.183 -3.937 13.641 1.00 95.38 193 SER A C 1
ATOM 1559 O O . SER A 1 193 ? -4.803 -3.412 14.567 1.00 95.38 193 SER A O 1
ATOM 1561 N N . ALA A 1 194 ? -2.915 -4.342 13.771 1.00 97.50 194 ALA A N 1
ATOM 1562 C CA . ALA A 1 194 ? -2.161 -4.194 15.011 1.00 97.50 194 ALA A CA 1
ATOM 1563 C C . ALA A 1 194 ? -2.039 -2.717 15.421 1.00 97.50 194 ALA A C 1
ATOM 1565 O O . ALA A 1 194 ? -2.301 -2.375 16.574 1.00 97.50 194 ALA A O 1
ATOM 1566 N N . GLN A 1 195 ? -1.730 -1.812 14.485 1.00 97.62 195 GLN A N 1
ATOM 1567 C CA . GLN A 1 195 ? -1.682 -0.371 14.762 1.00 97.62 195 GLN A CA 1
ATOM 1568 C C . GLN A 1 195 ? -3.025 0.171 15.268 1.00 97.62 195 GLN A C 1
ATOM 1570 O O . GLN A 1 195 ? -3.046 0.955 16.218 1.00 97.62 195 GLN A O 1
ATOM 1575 N N . HIS A 1 196 ? -4.147 -0.234 14.663 1.00 97.38 196 HIS A N 1
ATOM 1576 C CA . HIS A 1 196 ? -5.486 0.156 15.118 1.00 97.38 196 HIS A CA 1
ATOM 1577 C C . HIS A 1 196 ? -5.787 -0.361 16.520 1.00 97.38 196 HIS A C 1
ATOM 1579 O O . HIS A 1 196 ? -6.251 0.407 17.361 1.00 97.38 196 HIS A O 1
ATOM 1585 N N . ILE A 1 197 ? -5.484 -1.629 16.796 1.00 97.25 197 ILE A N 1
ATOM 1586 C CA . ILE A 1 197 ? -5.700 -2.230 18.114 1.00 97.25 197 ILE A CA 1
ATOM 1587 C C . ILE A 1 197 ? -4.862 -1.511 19.177 1.00 97.25 197 ILE A C 1
ATOM 1589 O O . ILE A 1 197 ? -5.414 -1.107 20.195 1.00 97.25 197 ILE A O 1
ATOM 1593 N N . TYR A 1 198 ? -3.573 -1.250 18.935 1.00 97.69 198 TYR A N 1
ATOM 1594 C CA . TYR A 1 198 ? -2.719 -0.532 19.894 1.00 97.69 198 TYR A CA 1
ATOM 1595 C C . TYR A 1 198 ? -3.135 0.921 20.085 1.00 97.69 198 TYR A C 1
ATOM 1597 O O . TYR A 1 198 ? -3.128 1.425 21.211 1.00 97.69 198 TYR A O 1
ATOM 1605 N N . TYR A 1 199 ? -3.547 1.596 19.009 1.00 98.12 199 TYR A N 1
ATOM 1606 C CA . TYR A 1 199 ? -4.160 2.912 19.126 1.00 98.12 199 TYR A CA 1
ATOM 1607 C C . TYR A 1 199 ? -5.382 2.857 20.048 1.00 98.12 199 TYR A C 1
ATOM 1609 O O . TYR A 1 199 ? -5.491 3.691 20.941 1.00 98.12 199 TYR A O 1
ATOM 1617 N N . LEU A 1 200 ? -6.267 1.867 19.887 1.00 97.88 200 LEU A N 1
ATOM 1618 C CA . LEU A 1 200 ? -7.478 1.722 20.698 1.00 97.88 200 LEU A CA 1
ATOM 1619 C C . LEU A 1 200 ? -7.180 1.303 22.144 1.00 97.88 200 LEU A C 1
ATOM 1621 O O . LEU A 1 200 ? -7.835 1.799 23.054 1.00 97.88 200 LEU A O 1
ATOM 1625 N N . ILE A 1 201 ? -6.166 0.473 22.388 1.00 97.44 201 ILE A N 1
ATOM 1626 C CA . ILE A 1 201 ? -5.683 0.116 23.732 1.00 97.44 201 ILE A CA 1
ATOM 1627 C C . ILE A 1 201 ? -5.176 1.369 24.463 1.00 97.44 201 ILE A C 1
ATOM 1629 O O . ILE A 1 201 ? -5.636 1.675 25.568 1.00 97.44 201 ILE A O 1
ATOM 1633 N N . ASN A 1 202 ? -4.318 2.162 23.812 1.00 97.12 202 ASN A N 1
ATOM 1634 C CA . ASN A 1 202 ? -3.808 3.428 24.348 1.00 97.12 202 ASN A CA 1
ATOM 1635 C C . ASN A 1 202 ? -4.923 4.473 24.498 1.00 97.12 202 ASN A C 1
ATOM 1637 O O . ASN A 1 202 ? -5.017 5.178 25.511 1.00 97.12 202 ASN A O 1
ATOM 1641 N N . PHE A 1 203 ? -5.829 4.541 23.519 1.00 97.44 203 PHE A N 1
ATOM 1642 C CA . PHE A 1 203 ? -7.041 5.337 23.606 1.00 97.44 203 PHE A CA 1
ATOM 1643 C C . PHE A 1 203 ? -7.885 4.870 24.780 1.00 97.44 203 PHE A C 1
ATOM 1645 O O . PHE A 1 203 ? -8.389 5.721 25.472 1.00 97.44 203 PHE A O 1
ATOM 1652 N N . GLY A 1 204 ? -8.014 3.591 25.099 1.00 97.38 204 GLY A N 1
ATOM 1653 C CA . GLY A 1 204 ? -8.789 3.120 26.246 1.00 97.38 204 GLY A CA 1
ATOM 1654 C C . GLY A 1 204 ? -8.071 3.266 27.592 1.00 97.38 204 GLY A C 1
ATOM 1655 O O . GLY A 1 204 ? -8.728 3.162 28.625 1.00 97.38 204 GLY A O 1
ATOM 1656 N N . LYS A 1 205 ? -6.748 3.499 27.602 1.00 97.06 205 LYS A N 1
ATOM 1657 C CA . LYS A 1 205 ? -5.880 3.216 28.765 1.00 97.06 205 LYS A CA 1
ATOM 1658 C C . LYS A 1 205 ? -6.120 1.789 29.285 1.00 97.06 205 LYS A C 1
ATOM 1660 O O . LYS A 1 205 ? -6.396 1.575 30.468 1.00 97.06 205 LYS A O 1
ATOM 1665 N N . ILE A 1 206 ? -6.148 0.835 28.359 1.00 96.88 206 ILE A N 1
ATOM 1666 C CA . ILE A 1 206 ? -6.256 -0.593 28.656 1.00 96.88 206 ILE A CA 1
ATOM 1667 C C . ILE A 1 206 ? -4.828 -1.109 28.825 1.00 96.88 206 ILE A C 1
ATOM 1669 O O . ILE A 1 206 ? -3.964 -0.794 28.012 1.00 96.88 206 ILE A O 1
ATOM 1673 N N . GLU A 1 207 ? -4.568 -1.853 29.892 1.00 96.19 207 GLU A N 1
ATOM 1674 C CA . GLU A 1 207 ? -3.273 -2.502 30.082 1.00 96.19 207 GLU A CA 1
ATOM 1675 C C . GLU A 1 207 ? -3.144 -3.643 29.069 1.00 96.19 207 GLU A C 1
ATOM 1677 O O . GLU A 1 207 ? -4.052 -4.463 28.932 1.00 96.19 207 GLU A O 1
ATOM 1682 N N . SER A 1 208 ? -2.039 -3.667 28.323 1.00 94.56 208 SER A N 1
ATOM 1683 C CA . SER A 1 208 ? -1.722 -4.740 27.382 1.00 94.56 208 SER A CA 1
ATOM 1684 C C . SER A 1 208 ? -0.493 -5.476 27.875 1.00 94.56 208 SER A C 1
ATOM 1686 O O . SER A 1 208 ? 0.553 -4.866 28.069 1.00 94.56 208 SER A O 1
ATOM 1688 N N . THR A 1 209 ? -0.620 -6.787 28.047 1.00 95.62 209 THR A N 1
ATOM 1689 C CA . THR A 1 209 ? 0.506 -7.684 28.342 1.00 95.62 209 THR A CA 1
ATOM 1690 C C . THR A 1 209 ? 1.189 -8.195 27.076 1.00 95.62 209 THR A C 1
ATOM 1692 O O . THR A 1 209 ? 2.282 -8.745 27.144 1.00 95.62 209 THR A O 1
ATOM 1695 N N . MET A 1 210 ? 0.539 -8.041 25.920 1.00 95.25 210 MET A N 1
ATOM 1696 C CA . MET A 1 210 ? 1.061 -8.475 24.631 1.00 95.25 210 MET A CA 1
ATOM 1697 C C . MET A 1 210 ? 1.911 -7.366 24.006 1.00 95.25 210 MET A C 1
ATOM 1699 O O . MET A 1 210 ? 1.535 -6.191 24.064 1.00 95.25 210 MET A O 1
ATOM 1703 N N . GLU A 1 211 ? 3.027 -7.754 23.385 1.00 96.94 211 GLU A N 1
ATOM 1704 C CA . GLU A 1 211 ? 3.902 -6.874 22.599 1.00 96.94 211 GLU A CA 1
ATOM 1705 C C . GLU A 1 211 ? 3.396 -6.690 21.164 1.00 96.94 211 GLU A C 1
ATOM 1707 O O . GLU A 1 211 ? 2.774 -7.591 20.591 1.00 96.94 211 GLU A O 1
ATOM 1712 N N . PHE A 1 212 ? 3.699 -5.538 20.552 1.00 96.31 212 PHE A N 1
ATOM 1713 C CA . PHE A 1 212 ? 3.131 -5.155 19.249 1.00 96.31 212 PHE A CA 1
ATOM 1714 C C . PHE A 1 212 ? 3.387 -6.204 18.162 1.00 96.31 212 PHE A C 1
ATOM 1716 O O . PHE A 1 212 ? 2.476 -6.599 17.433 1.00 96.31 212 PHE A O 1
ATOM 1723 N N . GLU A 1 213 ? 4.620 -6.703 18.084 1.00 97.56 213 GLU A N 1
ATOM 1724 C CA . GLU A 1 213 ? 5.010 -7.690 17.077 1.00 97.56 213 GLU A CA 1
ATOM 1725 C C . GLU A 1 213 ? 4.360 -9.063 17.328 1.00 97.56 213 GLU A C 1
ATOM 1727 O O . GLU A 1 213 ? 4.023 -9.778 16.384 1.00 97.56 213 GLU A O 1
ATOM 1732 N N . GLN A 1 214 ? 4.109 -9.422 18.592 1.00 97.06 214 GLN A N 1
ATOM 1733 C CA . GLN A 1 214 ? 3.386 -10.650 18.937 1.00 97.06 214 GLN A CA 1
ATOM 1734 C C . GLN A 1 214 ? 1.908 -10.548 18.547 1.00 97.06 214 GLN A C 1
ATOM 1736 O O . GLN A 1 214 ? 1.360 -11.486 17.960 1.00 97.06 214 GLN A O 1
ATOM 1741 N N . ALA A 1 215 ? 1.277 -9.399 18.811 1.00 95.50 215 ALA A N 1
ATOM 1742 C CA . ALA A 1 215 ? -0.094 -9.131 18.396 1.00 95.50 215 ALA A CA 1
ATOM 1743 C C . ALA A 1 215 ? -0.224 -9.180 16.872 1.00 95.50 215 ALA A C 1
ATOM 1745 O O . ALA A 1 215 ? -1.091 -9.882 16.355 1.00 95.50 215 ALA A O 1
ATOM 1746 N N . ARG A 1 216 ? 0.687 -8.520 16.148 1.00 97.44 216 ARG A N 1
ATOM 1747 C CA . ARG A 1 216 ? 0.733 -8.545 14.683 1.00 97.44 216 ARG A CA 1
ATOM 1748 C C . ARG A 1 216 ? 0.826 -9.970 14.136 1.00 97.44 216 ARG A C 1
ATOM 1750 O O . ARG A 1 216 ? 0.009 -10.346 13.302 1.00 97.44 216 ARG A O 1
ATOM 1757 N N . LYS A 1 217 ? 1.770 -10.781 14.626 1.00 96.94 217 LYS A N 1
ATOM 1758 C CA . LYS A 1 217 ? 1.919 -12.184 14.198 1.00 96.94 217 LYS A CA 1
ATOM 1759 C C . 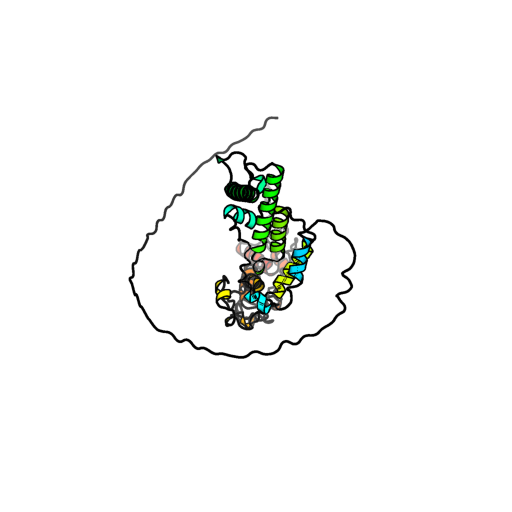LYS A 1 217 ? 0.678 -13.018 14.506 1.00 96.94 217 LYS A C 1
ATOM 1761 O O . LYS A 1 217 ? 0.267 -13.827 13.681 1.00 96.94 217 LYS A O 1
ATOM 1766 N N . THR A 1 218 ? 0.062 -12.801 15.667 1.00 96.31 218 THR A N 1
ATOM 1767 C CA . THR A 1 218 ? -1.173 -13.493 16.065 1.00 96.31 218 THR A CA 1
ATOM 1768 C C . THR A 1 218 ? -2.336 -13.130 15.144 1.00 96.31 218 THR A C 1
ATOM 1770 O O . THR A 1 218 ? -3.061 -14.018 14.704 1.00 96.31 218 THR A O 1
ATOM 1773 N N . ILE A 1 219 ? -2.479 -11.847 14.799 1.00 94.75 219 ILE A N 1
ATOM 1774 C CA . ILE A 1 219 ? -3.481 -11.366 13.841 1.00 94.75 219 ILE A CA 1
ATOM 1775 C C . ILE A 1 219 ? -3.213 -11.954 12.458 1.00 94.75 219 ILE A C 1
ATOM 1777 O O . ILE A 1 219 ? -4.135 -12.484 11.853 1.00 94.75 219 ILE A O 1
ATOM 1781 N N . GLY A 1 220 ? -1.968 -11.918 11.978 1.00 93.50 220 GLY A N 1
ATOM 1782 C CA . GLY A 1 220 ? -1.598 -12.480 10.678 1.00 93.50 220 GLY A CA 1
ATOM 1783 C C . GLY A 1 220 ? -1.887 -13.980 10.592 1.00 93.50 220 GLY A C 1
ATOM 1784 O O . GLY A 1 220 ? -2.470 -14.435 9.610 1.00 93.50 220 GLY A O 1
ATOM 1785 N N . LYS A 1 221 ? -1.572 -14.736 11.653 1.00 94.81 221 LYS A N 1
ATOM 1786 C CA . LYS A 1 221 ? -1.917 -16.158 11.762 1.00 94.81 221 LYS A CA 1
ATOM 1787 C C . LYS A 1 221 ? -3.432 -16.365 11.719 1.00 94.81 221 LYS A C 1
ATOM 1789 O O . LYS A 1 221 ? -3.910 -17.109 10.868 1.00 94.81 221 LYS A O 1
ATOM 1794 N N . TYR A 1 222 ? -4.182 -15.651 12.558 1.00 93.25 222 TYR A N 1
ATOM 1795 C CA . TYR A 1 222 ? -5.644 -15.714 12.570 1.00 93.25 222 TYR A CA 1
ATOM 1796 C C . TYR A 1 222 ? -6.246 -15.369 11.200 1.00 93.25 222 TYR A C 1
ATOM 1798 O O . TYR A 1 222 ? -7.123 -16.075 10.717 1.00 93.25 222 TYR A O 1
ATOM 1806 N N . GLN A 1 223 ? -5.765 -14.316 10.539 1.00 91.00 223 GLN A N 1
ATOM 1807 C CA . GLN A 1 223 ? -6.213 -13.941 9.198 1.00 91.00 223 GLN A CA 1
ATOM 1808 C C . GLN A 1 223 ? -5.912 -15.049 8.188 1.00 91.00 223 GLN A C 1
ATOM 1810 O O . GLN A 1 223 ? -6.788 -15.393 7.408 1.00 91.00 223 GLN A O 1
ATOM 1815 N N . SER A 1 224 ? -4.708 -15.628 8.212 1.00 90.56 224 SER A N 1
ATOM 1816 C CA . SER A 1 224 ? -4.339 -16.707 7.290 1.00 90.56 224 SER A CA 1
ATOM 1817 C C . SER A 1 224 ? -5.176 -17.975 7.478 1.00 90.56 224 SER A C 1
ATOM 1819 O O . SER A 1 224 ? -5.544 -18.593 6.488 1.00 90.56 224 SER A O 1
ATOM 1821 N N . GLU A 1 225 ? -5.530 -18.319 8.722 1.00 92.12 225 GLU A N 1
ATOM 1822 C CA . GLU A 1 225 ? -6.362 -19.485 9.060 1.00 92.12 225 GLU A CA 1
ATOM 1823 C C . GLU A 1 225 ? -7.837 -19.305 8.666 1.00 92.12 225 GLU A C 1
ATOM 1825 O O . GLU A 1 225 ? -8.539 -20.291 8.476 1.00 92.12 225 GLU A O 1
ATOM 1830 N N . ASN A 1 226 ? -8.311 -18.059 8.549 1.00 89.56 226 ASN A N 1
ATOM 1831 C CA . ASN A 1 226 ? -9.704 -17.745 8.210 1.00 89.56 226 ASN A CA 1
ATOM 1832 C C . ASN A 1 226 ? -9.916 -17.347 6.740 1.00 89.56 226 ASN A C 1
ATOM 1834 O O . ASN A 1 226 ? -11.042 -17.034 6.354 1.00 89.56 226 ASN A O 1
ATOM 1838 N N . ARG A 1 227 ? -8.861 -17.317 5.919 1.00 91.12 227 ARG A N 1
ATOM 1839 C CA . ARG A 1 227 ? -8.996 -17.094 4.473 1.00 91.12 227 ARG A CA 1
ATOM 1840 C C . ARG A 1 227 ? -9.513 -18.356 3.795 1.00 91.12 227 ARG A C 1
ATOM 1842 O O . ARG A 1 227 ? -9.164 -19.465 4.189 1.00 91.12 227 ARG A O 1
ATOM 1849 N N . GLN A 1 228 ? -10.317 -18.171 2.757 1.00 93.56 228 GLN A N 1
ATOM 1850 C CA . GLN A 1 228 ? -10.809 -19.276 1.937 1.00 93.56 228 GLN A CA 1
ATOM 1851 C C . GLN A 1 228 ? -9.691 -19.792 1.027 1.00 93.56 228 GLN A C 1
ATOM 1853 O O . GLN A 1 228 ? -8.785 -19.041 0.665 1.00 93.56 228 GLN A O 1
ATOM 1858 N N . GLU A 1 229 ? -9.731 -21.060 0.635 1.00 96.12 229 GLU A N 1
ATOM 1859 C CA . GLU A 1 229 ? -8.863 -21.533 -0.444 1.00 96.12 229 GLU A CA 1
ATOM 1860 C C . GLU A 1 229 ? -9.289 -20.878 -1.762 1.00 96.12 229 GLU A C 1
ATOM 1862 O O . GLU A 1 229 ? -10.472 -20.613 -1.984 1.00 96.12 229 GLU A O 1
ATOM 1867 N N . LEU A 1 230 ? -8.316 -20.542 -2.608 1.00 97.00 230 LEU A N 1
ATOM 1868 C CA . LEU A 1 230 ? -8.604 -19.970 -3.918 1.00 97.00 230 LEU A CA 1
ATOM 1869 C C . LEU A 1 230 ? -9.211 -21.061 -4.822 1.00 97.00 230 LEU A C 1
ATOM 1871 O O . LEU A 1 230 ? -8.575 -22.107 -4.956 1.00 97.00 230 LEU A O 1
ATOM 1875 N N . PRO A 1 231 ? -10.373 -20.830 -5.461 1.00 97.56 231 PRO A N 1
ATOM 1876 C CA . PRO A 1 231 ? -10.905 -21.757 -6.456 1.00 97.56 231 PRO A CA 1
ATOM 1877 C C . PRO A 1 231 ? -9.925 -21.982 -7.620 1.00 97.56 231 PRO A C 1
ATOM 1879 O O . PRO A 1 231 ? -9.092 -21.130 -7.920 1.00 97.56 231 PRO A O 1
ATOM 1882 N N . ASP A 1 232 ? -10.014 -23.120 -8.307 1.00 96.25 232 ASP A N 1
ATOM 1883 C CA . ASP A 1 232 ? -9.115 -23.403 -9.437 1.00 96.25 232 ASP A CA 1
ATOM 1884 C C . ASP A 1 232 ? -9.426 -22.534 -10.664 1.00 96.25 232 ASP A C 1
ATOM 1886 O O . ASP A 1 232 ? -8.526 -22.197 -11.444 1.00 96.25 232 ASP A O 1
ATOM 1890 N N . LYS A 1 233 ? -10.700 -22.162 -10.834 1.00 97.12 233 LYS A N 1
ATOM 1891 C CA . LYS A 1 233 ? -11.195 -21.379 -11.965 1.00 97.12 233 LYS A CA 1
ATOM 1892 C C . LYS A 1 233 ? -11.779 -20.038 -11.510 1.00 97.12 233 LYS A C 1
ATOM 1894 O O . LYS A 1 233 ? -12.406 -19.966 -10.453 1.00 97.12 233 LYS A O 1
ATOM 1899 N N . PRO A 1 234 ? -11.613 -18.968 -12.306 1.00 97.12 234 PRO A N 1
ATOM 1900 C CA . PRO A 1 234 ? -12.144 -17.653 -11.963 1.00 97.12 234 PRO A CA 1
ATOM 1901 C C . PRO A 1 234 ? -13.677 -17.612 -11.900 1.00 97.12 234 PRO A C 1
ATOM 1903 O O . PRO A 1 234 ? -14.210 -16.814 -11.136 1.00 97.12 234 PRO A O 1
ATOM 1906 N N . GLU A 1 235 ? -14.378 -18.463 -12.654 1.00 97.00 235 GLU A N 1
ATOM 1907 C CA . GLU A 1 235 ? -15.846 -18.529 -12.662 1.00 97.00 235 GLU A CA 1
ATOM 1908 C C . GLU A 1 235 ? -16.423 -19.101 -11.358 1.00 97.00 235 GLU A C 1
ATOM 1910 O O . GLU A 1 235 ? -17.569 -18.819 -11.019 1.00 97.00 235 GLU A O 1
ATOM 1915 N N . ASP A 1 236 ? -15.620 -19.863 -10.609 1.00 97.38 236 ASP A N 1
ATOM 1916 C CA . ASP A 1 236 ? -16.015 -20.470 -9.334 1.00 97.38 236 ASP A CA 1
ATOM 1917 C C . ASP A 1 236 ? -15.877 -19.485 -8.151 1.00 97.38 236 ASP A C 1
ATOM 1919 O O . ASP A 1 236 ? -16.178 -19.827 -7.005 1.00 97.38 236 ASP A O 1
ATOM 1923 N N . VAL A 1 237 ? -15.413 -18.252 -8.397 1.00 95.69 237 VAL A N 1
ATOM 1924 C CA . VAL A 1 237 ? -15.354 -17.198 -7.376 1.00 95.69 237 VAL A CA 1
ATOM 1925 C C . VAL A 1 237 ? -16.778 -16.702 -7.080 1.00 95.69 237 VAL A C 1
ATOM 1927 O O . VAL A 1 237 ? -17.462 -16.255 -8.002 1.00 95.69 237 VAL A O 1
ATOM 1930 N N . PRO A 1 238 ? -17.239 -16.733 -5.810 1.00 94.69 238 PRO A N 1
ATOM 1931 C CA . PRO A 1 238 ? -18.583 -16.286 -5.449 1.00 94.69 238 PRO A CA 1
ATOM 1932 C C . PRO A 1 238 ? -18.884 -14.867 -5.941 1.00 94.69 238 PRO A C 1
ATOM 1934 O O . PRO A 1 238 ? -18.076 -13.964 -5.727 1.00 94.69 238 PRO A O 1
ATOM 1937 N N . ILE A 1 239 ? -20.067 -14.668 -6.536 1.00 92.25 239 ILE A N 1
ATOM 1938 C CA . ILE A 1 239 ? -20.499 -13.391 -7.136 1.00 92.25 239 ILE A CA 1
ATOM 1939 C C . ILE A 1 239 ? -20.356 -12.232 -6.143 1.00 92.25 239 ILE A C 1
ATOM 1941 O O . ILE A 1 239 ? -19.788 -11.204 -6.500 1.00 92.25 239 ILE A O 1
ATOM 1945 N N . ASP A 1 240 ? -20.754 -12.439 -4.884 1.00 90.31 240 ASP A N 1
ATOM 1946 C CA . ASP A 1 240 ? -20.625 -11.448 -3.811 1.00 90.31 240 ASP A CA 1
ATOM 1947 C C . ASP A 1 240 ? -19.185 -10.932 -3.670 1.00 90.31 240 ASP A C 1
ATOM 1949 O O . ASP A 1 240 ? -18.961 -9.743 -3.473 1.00 90.31 240 ASP A O 1
ATOM 1953 N N . ILE A 1 241 ? -18.185 -11.815 -3.790 1.00 88.75 241 ILE A N 1
ATOM 1954 C CA . ILE A 1 241 ? -16.769 -11.435 -3.728 1.00 88.75 241 ILE A CA 1
ATOM 1955 C C . ILE A 1 241 ? -16.387 -10.669 -4.990 1.00 88.75 241 ILE A C 1
ATOM 1957 O O . ILE A 1 241 ? -15.726 -9.636 -4.890 1.00 88.75 241 ILE A O 1
ATOM 1961 N N . THR A 1 242 ? -16.807 -11.149 -6.157 1.00 89.00 242 THR A N 1
ATOM 1962 C CA . THR A 1 242 ? -16.509 -10.540 -7.455 1.00 89.00 242 THR A CA 1
ATOM 1963 C C . THR A 1 242 ? -17.054 -9.112 -7.551 1.00 89.00 242 THR A C 1
ATOM 1965 O O . THR A 1 242 ? -16.355 -8.244 -8.063 1.00 89.00 242 THR A O 1
ATOM 1968 N N . GLU A 1 243 ? -18.226 -8.829 -6.973 1.00 87.81 243 GLU A N 1
ATOM 1969 C CA . GLU A 1 243 ? -18.800 -7.476 -6.874 1.00 87.81 243 GLU A CA 1
ATOM 1970 C C . GLU A 1 243 ? -17.957 -6.520 -6.011 1.00 87.81 243 GLU A C 1
ATOM 1972 O O . GLU A 1 243 ? -17.895 -5.320 -6.287 1.00 87.81 243 GLU A O 1
ATOM 1977 N N . PHE A 1 244 ? -17.257 -7.030 -4.989 1.00 84.25 244 PHE A N 1
ATOM 1978 C CA . PHE A 1 244 ? -16.316 -6.231 -4.195 1.00 84.25 244 PHE A CA 1
ATOM 1979 C C . PHE A 1 244 ? -14.972 -5.998 -4.898 1.00 84.25 244 PHE A C 1
ATOM 1981 O O . PHE A 1 244 ? -14.221 -5.093 -4.512 1.00 84.25 244 PHE A O 1
ATOM 1988 N N . LEU A 1 245 ? -14.629 -6.800 -5.909 1.00 86.69 245 LEU A N 1
ATOM 1989 C CA . LEU A 1 245 ? -13.391 -6.635 -6.663 1.00 86.69 245 LEU A CA 1
ATOM 1990 C C . LEU A 1 245 ? -13.562 -5.508 -7.691 1.00 86.69 245 LEU A C 1
ATOM 1992 O O . LEU A 1 245 ? -14.396 -5.556 -8.584 1.00 86.69 245 LEU A O 1
ATOM 1996 N N . LEU A 1 246 ? -12.705 -4.484 -7.621 1.00 89.44 246 LEU A N 1
ATOM 1997 C CA . LEU A 1 246 ? -12.683 -3.362 -8.579 1.00 89.44 246 LEU A CA 1
ATOM 1998 C C . LEU A 1 246 ? -12.035 -3.739 -9.934 1.00 89.44 246 LEU A C 1
ATOM 2000 O O . LEU A 1 246 ? -11.317 -2.936 -10.550 1.00 89.44 246 LEU A O 1
ATOM 2004 N N . PHE A 1 247 ? -12.184 -4.994 -10.349 1.00 91.94 247 PHE A N 1
ATOM 2005 C CA . PHE A 1 247 ? -11.606 -5.572 -11.557 1.00 91.94 247 PHE A CA 1
ATOM 2006 C C . PHE A 1 247 ? -12.369 -6.833 -11.967 1.00 91.94 247 PHE A C 1
ATOM 2008 O O . PHE A 1 247 ? -12.958 -7.516 -11.136 1.00 91.94 247 PHE A O 1
ATOM 2015 N N . THR A 1 248 ? -12.308 -7.153 -13.254 1.00 94.12 248 THR A N 1
ATOM 2016 C CA . THR A 1 248 ? -12.897 -8.361 -13.824 1.00 94.12 248 THR A CA 1
ATOM 2017 C C . THR A 1 248 ? -11.947 -9.550 -13.690 1.00 94.12 248 THR A C 1
ATOM 2019 O O . THR A 1 248 ? -10.720 -9.406 -13.731 1.00 94.12 248 THR A O 1
ATOM 2022 N N . LEU A 1 249 ? -12.531 -10.732 -13.501 1.00 95.00 249 LEU A N 1
ATOM 2023 C CA . LEU A 1 249 ? -11.856 -12.018 -13.615 1.00 95.00 249 LEU A CA 1
ATOM 2024 C C . LEU A 1 249 ? -12.394 -12.736 -14.864 1.00 95.00 249 LEU A C 1
ATOM 2026 O O . LEU A 1 249 ? -13.600 -12.661 -15.102 1.00 95.00 249 LEU A O 1
ATOM 2030 N N . PRO A 1 250 ? -11.554 -13.446 -15.637 1.00 96.50 250 PRO A N 1
ATOM 2031 C CA . PRO A 1 250 ? -10.090 -13.524 -15.540 1.00 96.50 250 PRO A CA 1
ATOM 2032 C C . PRO A 1 250 ? -9.372 -12.184 -15.795 1.00 96.50 250 PRO A C 1
ATOM 2034 O O . PRO A 1 250 ? -9.899 -11.269 -16.416 1.00 96.50 250 PRO A O 1
ATOM 2037 N N . ILE A 1 251 ? -8.136 -12.069 -15.306 1.00 95.25 251 ILE A N 1
ATOM 2038 C CA . ILE A 1 251 ? -7.314 -10.858 -15.387 1.00 95.25 251 ILE A CA 1
ATOM 2039 C C . ILE A 1 251 ? -6.896 -10.610 -16.841 1.00 95.25 251 ILE A C 1
ATOM 2041 O O . ILE A 1 251 ? -6.160 -11.402 -17.438 1.00 95.25 251 ILE A O 1
ATOM 2045 N N . GLU A 1 252 ? -7.327 -9.473 -17.382 1.00 92.25 252 GLU A N 1
ATOM 2046 C CA . GLU A 1 252 ? -6.955 -8.999 -18.720 1.00 92.25 252 GLU A CA 1
ATOM 2047 C C . GLU A 1 252 ? -5.618 -8.240 -18.715 1.00 92.25 252 GLU A C 1
ATOM 2049 O O . GLU A 1 252 ? -4.712 -8.541 -19.495 1.00 92.25 252 GLU A O 1
ATOM 2054 N N . ASP A 1 253 ? -5.470 -7.257 -17.817 1.00 89.56 253 ASP A N 1
ATOM 2055 C CA . ASP A 1 253 ? -4.277 -6.411 -17.747 1.00 89.56 253 ASP A CA 1
ATOM 2056 C C . ASP A 1 253 ? -3.264 -6.931 -16.727 1.00 89.56 253 ASP A C 1
ATOM 2058 O O . ASP A 1 253 ? -3.365 -6.717 -15.513 1.00 89.56 253 ASP A O 1
ATOM 2062 N N . ASN A 1 254 ? -2.203 -7.533 -17.256 1.00 86.56 254 ASN A N 1
ATOM 2063 C CA . ASN A 1 254 ? -1.114 -8.058 -16.453 1.00 86.56 254 ASN A CA 1
ATOM 2064 C C . ASN A 1 254 ? -0.318 -6.986 -15.668 1.00 86.56 254 ASN A C 1
ATOM 2066 O O . ASN A 1 254 ? 0.504 -7.333 -14.814 1.00 86.56 254 ASN A O 1
ATOM 2070 N N . ASN A 1 255 ? -0.498 -5.689 -15.947 1.00 86.81 255 ASN A N 1
ATOM 2071 C CA . ASN A 1 255 ? 0.110 -4.616 -15.148 1.00 86.81 255 ASN A CA 1
ATOM 2072 C C . ASN A 1 255 ? -0.612 -4.419 -13.810 1.00 86.81 255 ASN A C 1
ATOM 2074 O O . ASN A 1 255 ? 0.001 -3.986 -12.833 1.00 86.81 255 ASN A O 1
ATOM 2078 N N . ARG A 1 256 ? -1.901 -4.773 -13.743 1.00 89.69 256 ARG A N 1
ATOM 2079 C CA . ARG A 1 256 ? -2.721 -4.675 -12.529 1.00 89.69 256 ARG A CA 1
ATOM 2080 C C . ARG A 1 256 ? -2.639 -5.927 -11.658 1.00 89.69 256 ARG A C 1
ATOM 2082 O O . ARG A 1 256 ? -3.089 -5.880 -10.515 1.00 89.69 256 ARG A O 1
ATOM 2089 N N . THR A 1 257 ? -1.999 -7.001 -12.130 1.00 92.00 257 THR A N 1
ATOM 2090 C CA . THR A 1 257 ? -1.879 -8.282 -11.413 1.00 92.00 257 THR A CA 1
ATOM 2091 C C . THR A 1 257 ? -1.385 -8.120 -9.981 1.00 92.00 257 THR A C 1
ATOM 2093 O O . THR A 1 257 ? -1.927 -8.752 -9.088 1.00 92.00 257 THR A O 1
ATOM 2096 N N . ALA A 1 258 ? -0.401 -7.255 -9.717 1.00 91.88 258 ALA A N 1
ATOM 2097 C CA . ALA A 1 258 ? 0.113 -7.070 -8.357 1.00 91.88 258 ALA A CA 1
ATOM 2098 C C . ALA A 1 258 ? -0.951 -6.506 -7.396 1.00 91.88 258 ALA A C 1
ATOM 2100 O O . ALA A 1 258 ? -1.097 -6.994 -6.275 1.00 91.88 258 ALA A O 1
ATOM 2101 N N . ALA A 1 259 ? -1.715 -5.504 -7.843 1.00 91.81 259 ALA A N 1
ATOM 2102 C CA . ALA A 1 259 ? -2.797 -4.915 -7.059 1.00 91.81 259 ALA A CA 1
ATOM 2103 C C . ALA A 1 259 ? -3.958 -5.905 -6.878 1.00 91.81 259 ALA A C 1
ATOM 2105 O O . ALA A 1 259 ? -4.485 -6.037 -5.776 1.00 91.81 259 ALA A O 1
ATOM 2106 N N . ILE A 1 260 ? -4.293 -6.646 -7.938 1.00 93.19 260 ILE A N 1
ATOM 2107 C CA . ILE A 1 260 ? -5.323 -7.691 -7.940 1.00 93.19 260 ILE A CA 1
ATOM 2108 C C . ILE A 1 260 ? -4.962 -8.814 -6.965 1.00 93.19 260 ILE A C 1
ATOM 2110 O O . ILE A 1 260 ? -5.742 -9.124 -6.073 1.00 93.19 260 ILE A O 1
ATOM 2114 N N . VAL A 1 261 ? -3.748 -9.362 -7.060 1.00 94.25 261 VAL A N 1
ATOM 2115 C CA . VAL A 1 261 ? -3.237 -10.390 -6.141 1.00 94.25 261 VAL A CA 1
ATOM 2116 C C . VAL A 1 261 ? -3.276 -9.890 -4.703 1.00 94.25 261 VAL A C 1
ATOM 2118 O O . VAL A 1 261 ? -3.664 -10.639 -3.810 1.00 94.25 261 VAL A O 1
ATOM 2121 N N . LYS A 1 262 ? -2.901 -8.628 -4.460 1.00 91.56 262 LYS A N 1
ATOM 2122 C CA . LYS A 1 262 ? -2.960 -8.035 -3.121 1.00 91.56 262 LYS A CA 1
ATOM 2123 C C . LYS A 1 262 ? -4.394 -7.993 -2.583 1.00 91.56 262 LYS A C 1
ATOM 2125 O O . LYS A 1 262 ? -4.593 -8.361 -1.431 1.00 91.56 262 LYS A O 1
ATOM 2130 N N . ALA A 1 263 ? -5.365 -7.594 -3.404 1.00 91.62 263 ALA A N 1
ATOM 2131 C CA . ALA A 1 263 ? -6.779 -7.581 -3.033 1.00 91.62 263 ALA A CA 1
ATOM 2132 C C . ALA A 1 263 ? -7.325 -9.000 -2.802 1.00 91.62 263 ALA A C 1
ATOM 2134 O O . ALA A 1 263 ? -7.907 -9.267 -1.756 1.00 91.62 263 ALA A O 1
ATOM 2135 N N . MET A 1 264 ? -7.062 -9.937 -3.718 1.00 93.31 264 MET A N 1
ATOM 2136 C CA . MET A 1 264 ? -7.496 -11.332 -3.588 1.00 93.31 264 MET A CA 1
ATOM 2137 C C . MET A 1 264 ? -6.901 -12.005 -2.350 1.00 93.31 264 MET A C 1
ATOM 2139 O O . MET A 1 264 ? -7.594 -12.767 -1.688 1.00 93.31 264 MET A O 1
ATOM 2143 N N . ARG A 1 265 ? -5.654 -11.687 -1.977 1.00 92.31 265 ARG A N 1
ATOM 2144 C CA . ARG A 1 265 ? -5.011 -12.202 -0.756 1.00 92.31 265 ARG A CA 1
ATOM 2145 C C . ARG A 1 265 ? -5.660 -11.724 0.543 1.00 92.31 265 ARG A C 1
ATOM 2147 O O . ARG A 1 265 ? -5.323 -12.266 1.589 1.00 92.31 265 ARG A O 1
ATOM 2154 N N . LEU A 1 266 ? -6.549 -10.731 0.517 1.00 89.12 266 LEU A N 1
ATOM 2155 C CA . LEU A 1 266 ? -7.344 -10.368 1.697 1.00 89.12 266 LEU A CA 1
ATOM 2156 C C . LEU A 1 266 ? -8.429 -11.414 1.988 1.00 89.12 266 LEU A C 1
ATOM 2158 O O . LEU A 1 266 ? -8.817 -11.584 3.139 1.00 89.12 266 LEU A O 1
ATOM 2162 N N . ILE A 1 267 ? -8.880 -12.128 0.955 1.00 91.75 267 ILE A N 1
ATOM 2163 C CA . ILE A 1 267 ? -10.028 -13.040 1.002 1.00 91.75 267 ILE A CA 1
ATOM 2164 C C . ILE A 1 267 ? -9.559 -14.496 0.909 1.00 91.75 267 ILE A C 1
ATOM 2166 O O . ILE A 1 267 ? -9.983 -15.344 1.695 1.00 91.75 267 ILE A O 1
ATOM 2170 N N . PHE A 1 268 ? -8.633 -14.762 -0.013 1.00 94.88 268 PHE A N 1
ATOM 2171 C CA . PHE A 1 268 ? -8.154 -16.094 -0.346 1.00 94.88 268 PHE A CA 1
ATOM 2172 C C . PHE A 1 268 ? -6.723 -16.346 0.134 1.00 94.88 268 PHE A C 1
ATOM 2174 O O . PHE A 1 268 ? -5.874 -15.448 0.172 1.00 94.88 268 PHE A O 1
ATOM 2181 N N . ASN A 1 269 ? -6.436 -17.601 0.458 1.00 94.00 269 ASN A N 1
ATOM 2182 C CA . ASN A 1 269 ? -5.105 -18.102 0.740 1.00 94.00 269 ASN A CA 1
ATOM 2183 C C . ASN A 1 269 ? -4.554 -18.812 -0.502 1.00 94.00 269 ASN A C 1
ATOM 2185 O O . ASN A 1 269 ? -5.064 -19.850 -0.910 1.00 94.00 269 ASN A O 1
ATOM 2189 N N . PHE A 1 270 ? -3.513 -18.246 -1.110 1.00 95.75 270 PHE A N 1
ATOM 2190 C CA . PHE A 1 270 ? -2.822 -18.853 -2.246 1.00 95.75 270 PHE A CA 1
ATOM 2191 C C . PHE A 1 270 ? -1.387 -18.329 -2.359 1.00 95.75 270 PHE A C 1
ATOM 2193 O O . PHE A 1 270 ? -1.094 -17.160 -2.077 1.00 95.75 270 PHE A O 1
ATOM 2200 N N . GLY A 1 271 ? -0.480 -19.197 -2.812 1.00 94.94 271 GLY A N 1
ATOM 2201 C CA . GLY A 1 271 ? 0.902 -18.820 -3.109 1.00 94.94 271 GLY A CA 1
ATOM 2202 C C . GLY A 1 271 ? 1.003 -18.028 -4.414 1.00 94.94 271 GLY A C 1
ATOM 2203 O O . GLY A 1 271 ? 1.443 -16.874 -4.421 1.00 94.94 271 GLY A O 1
ATOM 2204 N N . GLN A 1 272 ? 0.553 -18.644 -5.509 1.00 94.38 272 GLN A N 1
ATOM 2205 C CA . GLN A 1 272 ? 0.531 -18.091 -6.867 1.00 94.38 272 GLN A CA 1
ATOM 2206 C C . GLN A 1 272 ? -0.876 -18.240 -7.456 1.00 94.38 272 GLN A C 1
ATOM 2208 O O . GLN A 1 272 ? -1.579 -19.186 -7.111 1.00 94.38 272 GLN A O 1
ATOM 2213 N N . LEU A 1 273 ? -1.289 -17.303 -8.314 1.00 95.31 273 LEU A N 1
ATOM 2214 C CA . LEU A 1 273 ? -2.558 -17.429 -9.032 1.00 95.31 273 LEU A CA 1
ATOM 2215 C C . LEU A 1 273 ? -2.448 -18.539 -10.091 1.00 95.31 273 LEU A C 1
ATOM 2217 O O . LEU A 1 273 ? -1.459 -18.543 -10.832 1.00 95.31 273 LEU A O 1
ATOM 2221 N N . PRO A 1 274 ? -3.445 -19.434 -10.207 1.00 95.75 274 PRO A N 1
ATOM 2222 C CA . PRO A 1 274 ? -3.519 -20.390 -11.303 1.00 95.75 274 PRO A CA 1
ATOM 2223 C C . PRO A 1 274 ? -3.550 -19.684 -12.662 1.00 95.75 274 PRO A C 1
ATOM 2225 O O . PRO A 1 274 ? -4.106 -18.595 -12.803 1.00 95.75 274 PRO A O 1
ATOM 2228 N N . ASN A 1 275 ? -3.007 -20.330 -13.697 1.00 94.38 275 ASN A N 1
ATOM 2229 C CA . ASN A 1 275 ? -2.989 -19.769 -15.055 1.00 94.38 275 ASN A CA 1
ATOM 2230 C C . ASN A 1 275 ? -4.398 -19.504 -15.616 1.00 94.38 275 ASN A C 1
ATOM 2232 O O . ASN A 1 275 ? -4.544 -18.628 -16.462 1.00 94.38 275 ASN A O 1
ATOM 2236 N N . ALA A 1 276 ? -5.421 -20.211 -15.120 1.00 96.81 276 ALA A N 1
ATOM 2237 C CA . ALA A 1 276 ? -6.822 -19.997 -15.485 1.00 96.81 276 ALA A CA 1
ATOM 2238 C C . ALA A 1 276 ? -7.332 -18.587 -15.128 1.00 96.81 276 ALA A C 1
ATOM 2240 O O . ALA A 1 276 ? -8.241 -18.084 -15.775 1.00 96.81 276 ALA A O 1
ATOM 2241 N N . TYR A 1 277 ? -6.711 -17.913 -14.153 1.00 96.94 277 TYR A N 1
ATOM 2242 C CA . TYR A 1 277 ? -7.067 -16.546 -13.763 1.00 96.94 277 TYR A CA 1
ATOM 2243 C C . TYR A 1 277 ? -6.532 -15.474 -14.718 1.00 96.94 277 TYR A C 1
ATOM 2245 O O . TYR A 1 277 ? -6.733 -14.291 -14.456 1.00 96.94 277 TYR A O 1
ATOM 2253 N N . PHE A 1 278 ? -5.853 -15.838 -15.808 1.00 95.50 278 PHE A N 1
ATOM 2254 C CA . PHE A 1 278 ? -5.315 -14.892 -16.782 1.00 95.50 278 PHE A CA 1
ATOM 2255 C C . PHE A 1 278 ? -5.912 -15.151 -18.160 1.00 95.50 278 PHE A C 1
ATOM 2257 O O . PHE A 1 278 ? -5.783 -16.250 -18.692 1.00 95.50 278 PHE A O 1
ATOM 2264 N N . VAL A 1 279 ? -6.475 -14.111 -18.786 1.00 94.12 279 VAL A N 1
ATOM 2265 C CA . VAL A 1 279 ? -6.948 -14.196 -20.181 1.00 94.12 279 VAL A CA 1
ATOM 2266 C C . VAL A 1 279 ? -5.784 -14.531 -21.109 1.00 94.12 279 VAL A C 1
ATOM 2268 O O . VAL A 1 279 ? -5.883 -15.375 -21.995 1.00 94.12 279 VAL A O 1
ATOM 2271 N N . THR A 1 280 ? -4.649 -13.865 -20.890 1.00 89.75 280 THR A N 1
ATOM 2272 C CA . THR A 1 280 ? -3.419 -14.095 -21.648 1.00 89.75 280 THR A CA 1
ATOM 2273 C C . THR A 1 280 ? -2.338 -14.619 -20.717 1.00 89.75 280 THR A C 1
ATOM 2275 O O . THR A 1 280 ? -1.645 -13.847 -20.047 1.00 89.75 280 THR A O 1
ATOM 2278 N N . VAL A 1 281 ? -2.167 -15.943 -20.701 1.00 89.75 281 VAL A N 1
ATOM 2279 C CA . VAL A 1 281 ? -1.052 -16.585 -19.998 1.00 89.75 281 VAL A CA 1
ATOM 2280 C C . VAL A 1 281 ? 0.256 -16.125 -20.633 1.00 89.75 281 VAL A C 1
ATOM 2282 O O . VAL A 1 281 ? 0.499 -16.320 -21.829 1.00 89.75 281 VAL A O 1
ATOM 2285 N N . ARG A 1 282 ? 1.114 -15.499 -19.824 1.00 89.88 282 ARG A N 1
ATOM 2286 C CA . ARG A 1 282 ? 2.408 -15.021 -20.302 1.00 89.88 282 ARG A CA 1
ATOM 2287 C C . ARG A 1 282 ? 3.305 -16.200 -20.655 1.00 89.88 282 ARG A C 1
ATOM 2289 O O . ARG A 1 282 ? 3.548 -17.082 -19.837 1.00 89.88 282 ARG A O 1
ATOM 2296 N N . THR A 1 283 ? 3.856 -16.175 -21.861 1.00 93.38 283 THR A N 1
ATOM 2297 C CA . THR A 1 283 ? 4.835 -17.180 -22.302 1.00 93.38 283 THR A CA 1
ATOM 2298 C C . THR A 1 283 ? 6.265 -16.725 -21.998 1.00 93.38 283 THR A C 1
ATOM 2300 O O . THR A 1 283 ? 6.517 -15.519 -21.936 1.00 93.38 283 THR A O 1
ATOM 2303 N N . PRO A 1 284 ? 7.234 -17.637 -21.810 1.00 95.44 284 PRO A N 1
ATOM 2304 C CA . PRO A 1 284 ? 8.635 -17.243 -21.698 1.00 95.44 284 PRO A CA 1
ATOM 2305 C C . PRO A 1 284 ? 9.091 -16.520 -22.970 1.00 95.44 284 PRO A C 1
ATOM 2307 O O . PRO A 1 284 ? 8.673 -16.869 -24.078 1.00 95.44 284 PRO A O 1
ATOM 2310 N N . LEU A 1 285 ? 9.949 -15.509 -22.816 1.00 96.38 285 LEU A N 1
ATOM 2311 C CA . LEU A 1 285 ? 10.490 -14.766 -23.951 1.00 96.38 285 LEU A CA 1
ATOM 2312 C C . LEU A 1 285 ? 11.274 -15.718 -24.889 1.00 96.38 285 LEU A C 1
ATOM 2314 O O . LEU A 1 285 ? 12.226 -16.362 -24.436 1.00 96.38 285 LEU A O 1
ATOM 2318 N N . PRO A 1 286 ? 10.921 -15.824 -26.187 1.00 96.75 286 PRO A N 1
ATOM 2319 C CA . PRO A 1 286 ? 11.640 -16.678 -27.128 1.00 96.75 286 PRO A CA 1
ATOM 2320 C C . PRO A 1 286 ? 13.119 -16.290 -27.237 1.00 96.75 286 PRO A C 1
ATOM 2322 O O . PRO A 1 286 ? 13.451 -15.111 -27.285 1.00 96.75 286 PRO A O 1
ATOM 2325 N N . ARG A 1 287 ? 14.038 -17.256 -27.352 1.00 95.50 287 ARG A N 1
ATOM 2326 C CA . ARG A 1 287 ? 15.469 -16.936 -27.560 1.00 95.50 287 ARG A CA 1
ATOM 2327 C C . ARG A 1 287 ? 15.737 -16.235 -28.898 1.00 95.50 287 ARG A C 1
ATOM 2329 O O . ARG A 1 287 ? 16.642 -15.409 -28.983 1.00 95.50 287 ARG A O 1
ATOM 2336 N N . ASN A 1 288 ? 14.960 -16.581 -29.929 1.00 96.69 288 ASN A N 1
ATOM 2337 C CA . ASN A 1 288 ? 15.053 -15.991 -31.263 1.00 96.69 288 ASN A CA 1
ATOM 2338 C C . ASN A 1 288 ? 13.970 -14.903 -31.430 1.00 96.69 288 ASN A C 1
ATOM 2340 O O . ASN A 1 288 ? 12.786 -15.252 -31.353 1.00 96.69 288 ASN A O 1
ATOM 2344 N N . PRO A 1 289 ? 14.339 -13.634 -31.696 1.00 96.50 289 PRO A N 1
ATOM 2345 C CA . PRO A 1 289 ? 13.382 -12.536 -31.851 1.00 96.50 289 PRO A CA 1
ATOM 2346 C C . PRO A 1 289 ? 12.392 -12.726 -33.010 1.00 96.50 289 PRO A C 1
ATOM 2348 O O . PRO A 1 289 ? 11.270 -12.231 -32.943 1.00 96.50 289 PRO A O 1
ATOM 2351 N N . ALA A 1 290 ? 12.738 -13.505 -34.039 1.00 96.44 290 ALA A N 1
ATOM 2352 C CA . ALA A 1 290 ? 11.826 -13.789 -35.149 1.00 96.44 290 ALA A CA 1
ATOM 2353 C C . ALA A 1 290 ? 10.576 -14.584 -34.717 1.00 96.44 290 ALA A C 1
ATOM 2355 O O . ALA A 1 290 ? 9.562 -14.568 -35.409 1.00 96.44 290 ALA A O 1
ATOM 2356 N N . LYS A 1 291 ? 10.632 -15.272 -33.565 1.00 96.94 291 LYS A N 1
ATOM 2357 C CA . LYS A 1 291 ? 9.510 -16.039 -32.993 1.00 96.94 291 LYS A CA 1
ATOM 2358 C C . LYS A 1 291 ? 8.599 -15.202 -32.087 1.00 96.94 291 LYS A C 1
ATOM 2360 O O . LYS A 1 291 ? 7.714 -15.757 -31.435 1.00 96.94 291 LYS A O 1
ATOM 2365 N N . LEU A 1 292 ? 8.829 -13.893 -31.983 1.00 96.31 292 LEU A N 1
ATOM 2366 C CA . LEU A 1 292 ? 7.934 -13.011 -31.244 1.00 96.31 292 LEU A CA 1
ATOM 2367 C C . LEU A 1 292 ? 6.564 -12.943 -31.935 1.00 96.31 292 LEU A C 1
ATOM 2369 O O . LEU A 1 292 ? 6.464 -12.878 -33.155 1.00 96.31 292 LEU A O 1
ATOM 2373 N N . LYS A 1 293 ? 5.494 -12.921 -31.144 1.00 95.00 293 LYS A N 1
ATOM 2374 C CA . LYS A 1 293 ? 4.119 -12.703 -31.608 1.00 95.00 293 LYS A CA 1
ATOM 2375 C C . LYS A 1 293 ? 3.878 -11.224 -31.920 1.00 95.00 293 LYS A C 1
ATOM 2377 O O . LYS A 1 293 ? 3.089 -10.906 -32.796 1.00 95.00 293 LYS A O 1
ATOM 2382 N N . VAL A 1 294 ? 4.566 -10.330 -31.203 1.00 93.88 294 VAL A N 1
ATOM 2383 C CA . VAL A 1 294 ? 4.466 -8.869 -31.343 1.00 93.88 294 VAL A CA 1
ATOM 2384 C C . VAL A 1 294 ? 5.873 -8.279 -31.407 1.00 93.88 294 VAL A C 1
ATOM 2386 O O . VAL A 1 294 ? 6.778 -8.769 -30.738 1.00 93.88 294 VAL A O 1
ATOM 2389 N N . LEU A 1 295 ? 6.062 -7.234 -32.216 1.00 95.88 295 LEU A N 1
ATOM 2390 C CA . LEU A 1 295 ? 7.356 -6.578 -32.477 1.00 95.88 295 LEU A CA 1
ATOM 2391 C C . LEU A 1 295 ? 8.412 -7.464 -33.170 1.00 95.88 295 LEU A C 1
ATOM 2393 O O . LEU A 1 295 ? 9.588 -7.102 -33.207 1.00 95.88 295 LEU A O 1
ATOM 2397 N N . ASN A 1 296 ? 8.019 -8.590 -33.769 1.00 96.19 296 ASN A N 1
ATOM 2398 C CA . ASN A 1 296 ? 8.920 -9.453 -34.546 1.00 96.19 296 ASN A CA 1
ATOM 2399 C C . ASN A 1 296 ? 9.606 -8.735 -35.719 1.00 96.19 296 ASN A C 1
ATOM 2401 O O . ASN A 1 296 ? 10.725 -9.075 -36.070 1.00 96.19 296 ASN A O 1
ATOM 2405 N N . HIS A 1 297 ? 8.956 -7.729 -36.303 1.00 96.25 297 HIS A N 1
ATOM 2406 C CA . HIS A 1 297 ? 9.507 -6.900 -37.377 1.00 96.25 297 HIS A CA 1
ATOM 2407 C C . HIS A 1 297 ? 10.474 -5.812 -36.875 1.00 96.25 297 HIS A C 1
ATOM 2409 O O . HIS A 1 297 ? 11.167 -5.181 -37.673 1.00 96.25 297 HIS A O 1
ATOM 2415 N N . ILE A 1 298 ? 10.505 -5.550 -35.564 1.00 97.00 298 ILE A N 1
ATOM 2416 C CA . ILE A 1 298 ? 11.392 -4.553 -34.950 1.00 97.00 298 ILE A CA 1
ATOM 2417 C C . ILE A 1 298 ? 12.693 -5.205 -34.481 1.00 97.00 298 ILE A C 1
ATOM 2419 O O . ILE A 1 298 ? 13.748 -4.575 -34.571 1.00 97.00 298 ILE A O 1
ATOM 2423 N N . PHE A 1 299 ? 12.618 -6.441 -33.980 1.00 96.81 299 PHE A N 1
ATOM 2424 C CA . PHE A 1 299 ? 13.762 -7.171 -33.446 1.00 96.81 299 PHE A CA 1
ATOM 2425 C C . PHE A 1 299 ? 14.392 -8.129 -34.482 1.00 96.81 299 PHE A C 1
ATOM 2427 O O . PHE A 1 299 ? 13.666 -8.775 -35.234 1.00 96.81 299 PHE A O 1
ATOM 2434 N N . PRO A 1 300 ? 15.729 -8.290 -34.494 1.00 97.88 300 PRO A N 1
ATOM 2435 C CA . PRO A 1 300 ? 16.686 -7.642 -33.599 1.00 97.88 300 PRO A CA 1
ATOM 2436 C C . PRO A 1 300 ? 16.896 -6.157 -33.940 1.00 97.88 300 PRO A C 1
ATOM 2438 O O . PRO A 1 300 ? 16.837 -5.750 -35.100 1.00 97.88 300 PRO A O 1
ATOM 2441 N N . LEU A 1 301 ? 17.132 -5.331 -32.917 1.00 97.44 301 LEU A N 1
ATOM 2442 C CA . LEU A 1 301 ? 17.357 -3.898 -33.101 1.00 97.44 301 LEU A CA 1
ATOM 2443 C C . LEU A 1 301 ? 18.693 -3.670 -33.808 1.00 97.44 301 LEU A C 1
ATOM 2445 O O . LEU A 1 301 ? 19.746 -3.931 -33.228 1.00 97.44 301 LEU A O 1
ATOM 2449 N N . ARG A 1 302 ? 18.629 -3.159 -35.041 1.00 96.50 302 ARG A N 1
ATOM 2450 C CA . ARG A 1 302 ? 19.808 -2.835 -35.861 1.00 96.50 302 ARG A CA 1
ATOM 2451 C C . ARG A 1 302 ? 20.290 -1.399 -35.725 1.00 96.50 302 ARG A C 1
ATOM 2453 O O . ARG A 1 302 ? 21.464 -1.119 -35.920 1.00 96.50 302 ARG A O 1
ATOM 2460 N N . ASP A 1 303 ? 19.399 -0.475 -35.387 1.00 94.44 303 ASP A N 1
ATOM 2461 C CA . ASP A 1 303 ? 19.745 0.940 -35.264 1.00 94.44 303 ASP A CA 1
ATOM 2462 C C . ASP A 1 303 ? 19.805 1.365 -33.793 1.00 94.44 303 ASP A C 1
ATOM 2464 O O . ASP A 1 303 ? 18.887 1.103 -33.011 1.00 94.44 303 ASP A O 1
ATOM 2468 N N . ARG A 1 304 ? 20.879 2.073 -33.430 1.00 90.62 304 ARG A N 1
ATOM 2469 C CA . ARG A 1 304 ? 21.062 2.664 -32.100 1.00 90.62 304 ARG A CA 1
ATOM 2470 C C . ARG A 1 304 ? 20.023 3.745 -31.807 1.00 90.62 304 ARG A C 1
ATOM 2472 O O . ARG A 1 304 ? 19.683 3.923 -30.643 1.00 90.62 304 ARG A O 1
ATOM 2479 N N . SER A 1 305 ? 19.494 4.433 -32.823 1.00 92.12 305 SER A N 1
ATOM 2480 C CA . SER A 1 305 ? 18.433 5.438 -32.638 1.00 92.12 305 SER A CA 1
ATOM 2481 C C . SER A 1 305 ? 17.177 4.832 -31.995 1.00 92.12 305 SER A C 1
ATOM 2483 O O . SER A 1 305 ? 16.551 5.442 -31.128 1.00 92.12 305 SER A O 1
ATOM 2485 N N . ARG A 1 306 ? 16.866 3.572 -32.331 1.00 96.19 306 ARG A N 1
ATOM 2486 C CA . ARG A 1 306 ? 15.700 2.849 -31.811 1.00 96.19 306 ARG A CA 1
ATOM 2487 C C . ARG A 1 306 ? 15.825 2.461 -30.341 1.00 96.19 306 ARG A C 1
ATOM 2489 O O . ARG A 1 306 ? 14.812 2.137 -29.727 1.00 96.19 306 ARG A O 1
ATOM 2496 N N . LEU A 1 307 ? 17.025 2.525 -29.758 1.00 95.00 307 LEU A N 1
ATOM 2497 C CA . LEU A 1 307 ? 17.230 2.266 -28.330 1.00 95.00 307 LEU A CA 1
ATOM 2498 C C . LEU A 1 307 ? 16.514 3.295 -27.445 1.00 95.00 307 LEU A C 1
ATOM 2500 O O . LEU A 1 307 ? 16.175 2.970 -26.311 1.00 95.00 307 LEU A O 1
ATOM 2504 N N . ALA A 1 308 ? 16.218 4.495 -27.961 1.00 96.50 308 ALA A N 1
ATOM 2505 C CA . ALA A 1 308 ? 15.416 5.488 -27.245 1.00 96.50 308 ALA A CA 1
ATOM 2506 C C . ALA A 1 308 ? 13.996 4.980 -26.914 1.00 96.50 308 ALA A C 1
ATOM 2508 O O . ALA A 1 308 ? 13.448 5.326 -25.872 1.00 96.50 308 ALA A O 1
ATOM 2509 N N . TYR A 1 309 ? 13.439 4.096 -27.749 1.00 97.56 309 TYR A N 1
ATOM 2510 C CA . TYR A 1 309 ? 12.100 3.511 -27.587 1.00 97.56 309 TYR A CA 1
ATOM 2511 C C . TYR A 1 309 ? 12.117 2.162 -26.853 1.00 97.56 309 TYR A C 1
ATOM 2513 O O . TYR A 1 309 ? 11.096 1.480 -26.758 1.00 97.56 309 TYR A O 1
ATOM 2521 N N . LEU A 1 310 ? 13.267 1.746 -26.308 1.00 96.44 310 LEU A N 1
ATOM 2522 C CA . LEU A 1 310 ? 13.412 0.435 -25.672 1.00 96.44 310 LEU A CA 1
ATOM 2523 C C . LEU A 1 310 ? 12.440 0.244 -24.500 1.00 96.44 310 LEU A C 1
ATOM 2525 O O . LEU A 1 310 ? 11.921 -0.853 -24.313 1.00 96.44 310 LEU A O 1
ATOM 2529 N N . ALA A 1 311 ? 12.157 1.307 -23.742 1.00 95.88 311 ALA A N 1
ATOM 2530 C CA . ALA A 1 311 ? 11.193 1.273 -22.644 1.00 95.88 311 ALA A CA 1
ATOM 2531 C C . ALA A 1 311 ? 9.768 0.943 -23.126 1.00 95.88 311 ALA A C 1
ATOM 2533 O O . ALA A 1 311 ? 9.062 0.162 -22.485 1.00 95.88 311 ALA A O 1
ATOM 2534 N N . GLU A 1 312 ? 9.361 1.485 -24.275 1.00 96.38 312 GLU A N 1
ATOM 2535 C CA . GLU A 1 312 ? 8.053 1.221 -24.877 1.00 96.38 312 GLU A CA 1
ATOM 2536 C C . GLU A 1 312 ? 7.972 -0.207 -25.411 1.00 96.38 312 GLU A C 1
ATOM 2538 O O . GLU A 1 312 ? 7.026 -0.927 -25.088 1.00 96.38 312 GLU A O 1
ATOM 2543 N N . TYR A 1 313 ? 9.003 -0.667 -26.129 1.00 96.50 313 TYR A N 1
ATOM 2544 C CA . TYR A 1 313 ? 9.079 -2.059 -26.582 1.00 96.50 313 TYR A CA 1
ATOM 2545 C C . TYR A 1 313 ? 9.040 -3.033 -25.403 1.00 96.50 313 TYR A C 1
ATOM 2547 O O . TYR A 1 313 ? 8.354 -4.051 -25.453 1.00 96.50 313 TYR A O 1
ATOM 2555 N N . HIS A 1 314 ? 9.722 -2.701 -24.306 1.00 95.12 314 HIS A N 1
ATOM 2556 C CA . HIS A 1 314 ? 9.706 -3.507 -23.093 1.00 95.12 314 HIS A CA 1
ATOM 2557 C C . HIS A 1 314 ? 8.314 -3.540 -22.445 1.00 95.12 314 HIS A C 1
ATOM 2559 O O . HIS A 1 314 ? 7.914 -4.583 -21.922 1.00 95.12 314 HIS A O 1
ATOM 2565 N N . ARG A 1 315 ? 7.564 -2.432 -22.473 1.00 93.00 315 ARG A N 1
ATOM 2566 C CA . ARG A 1 315 ? 6.176 -2.374 -21.989 1.00 93.00 315 ARG A CA 1
ATOM 2567 C C . ARG A 1 315 ? 5.258 -3.259 -22.830 1.00 93.00 315 ARG A C 1
ATOM 2569 O O . ARG A 1 315 ? 4.491 -4.027 -22.258 1.00 93.00 315 ARG A O 1
ATOM 2576 N N . GLU A 1 316 ? 5.371 -3.203 -24.154 1.00 93.88 316 GLU A N 1
ATOM 2577 C CA . GLU A 1 316 ? 4.571 -4.046 -25.052 1.00 93.88 316 GLU A CA 1
ATOM 2578 C C . GLU A 1 316 ? 4.917 -5.531 -24.902 1.00 93.88 316 GLU A C 1
ATOM 2580 O O . GLU A 1 316 ? 4.024 -6.363 -24.746 1.00 93.88 316 GLU A O 1
ATOM 2585 N N . LEU A 1 317 ? 6.206 -5.880 -24.830 1.00 94.69 317 LEU A N 1
ATOM 2586 C CA . LEU A 1 317 ? 6.621 -7.264 -24.601 1.00 94.69 317 LEU A CA 1
ATOM 2587 C C . LEU A 1 317 ? 6.140 -7.786 -23.232 1.00 94.69 317 LEU A C 1
ATOM 2589 O O . LEU A 1 317 ? 5.745 -8.947 -23.147 1.00 94.69 317 LEU A O 1
ATOM 2593 N N . ARG A 1 318 ? 6.090 -6.953 -22.173 1.00 92.25 318 ARG A N 1
ATOM 2594 C CA . ARG A 1 318 ? 5.570 -7.348 -20.839 1.00 92.25 318 ARG A CA 1
ATOM 2595 C C . ARG A 1 318 ? 4.098 -7.732 -20.865 1.00 92.25 318 ARG A C 1
ATOM 2597 O O . ARG A 1 318 ? 3.656 -8.440 -19.962 1.00 92.25 318 ARG A O 1
ATOM 2604 N N . LYS A 1 319 ? 3.313 -7.294 -21.849 1.00 90.25 319 LYS A N 1
ATOM 2605 C CA . LYS A 1 319 ? 1.900 -7.692 -21.931 1.00 90.25 319 LYS A CA 1
ATOM 2606 C C . LYS A 1 319 ? 1.763 -9.195 -22.189 1.00 90.25 319 LYS A C 1
ATOM 2608 O O . LYS A 1 319 ? 0.904 -9.827 -21.585 1.00 90.25 319 LYS A O 1
ATOM 2613 N N . ILE A 1 320 ? 2.661 -9.762 -22.998 1.00 92.56 320 ILE A N 1
ATOM 2614 C CA . ILE A 1 320 ? 2.552 -11.128 -23.541 1.00 92.56 320 ILE A CA 1
ATOM 2615 C C . ILE A 1 320 ? 3.616 -12.076 -22.970 1.00 92.56 320 ILE A C 1
ATOM 2617 O O . ILE A 1 320 ? 3.384 -13.281 -22.870 1.00 92.56 320 ILE A O 1
ATOM 2621 N N . TYR A 1 321 ? 4.784 -11.556 -22.590 1.00 94.50 321 TYR A N 1
ATOM 2622 C CA . TYR A 1 321 ? 5.936 -12.363 -22.202 1.00 94.50 321 TYR A CA 1
ATOM 2623 C C . TYR A 1 321 ? 6.358 -12.157 -20.751 1.00 94.50 321 TYR A C 1
ATOM 2625 O O . TYR A 1 321 ? 6.271 -11.060 -20.196 1.00 94.50 321 TYR A O 1
ATOM 2633 N N . ILE A 1 322 ? 6.886 -13.227 -20.154 1.00 92.56 322 ILE A N 1
ATOM 2634 C CA . ILE A 1 322 ? 7.644 -13.161 -18.903 1.00 92.56 322 ILE A CA 1
ATOM 2635 C C . ILE A 1 322 ? 9.036 -12.625 -19.250 1.00 92.56 322 ILE A C 1
ATOM 2637 O O . ILE A 1 322 ? 9.845 -13.322 -19.866 1.00 92.56 322 ILE A O 1
ATOM 2641 N N . LEU A 1 323 ? 9.295 -11.368 -18.892 1.00 92.12 323 LEU A N 1
ATOM 2642 C CA . LEU A 1 323 ? 10.565 -10.693 -19.152 1.00 92.12 323 LEU A CA 1
ATOM 2643 C C . LEU A 1 323 ? 11.455 -10.694 -17.917 1.00 92.12 323 LEU A C 1
ATOM 2645 O O . LEU A 1 323 ? 11.002 -10.401 -16.813 1.00 92.12 323 LEU A O 1
ATOM 2649 N N . GLN A 1 324 ? 12.736 -10.964 -18.143 1.00 89.69 324 GLN A N 1
ATOM 2650 C CA . GLN A 1 324 ? 13.799 -10.646 -17.195 1.00 89.69 324 GLN A CA 1
ATOM 2651 C C . GLN A 1 324 ? 14.095 -9.137 -17.234 1.00 89.69 324 GLN A C 1
ATOM 2653 O O . GLN A 1 324 ? 13.649 -8.439 -18.144 1.00 89.69 324 GLN A O 1
ATOM 2658 N N . GLU A 1 325 ? 14.863 -8.626 -16.267 1.00 89.38 325 GLU A N 1
ATOM 2659 C CA . GLU A 1 325 ? 15.223 -7.197 -16.201 1.00 89.38 325 GLU A CA 1
ATOM 2660 C C . GLU A 1 325 ? 15.960 -6.695 -17.452 1.00 89.38 325 GLU A C 1
ATOM 2662 O O . GLU A 1 325 ? 15.855 -5.521 -17.805 1.00 89.38 325 GLU A O 1
ATOM 2667 N N . LYS A 1 326 ? 16.706 -7.578 -18.129 1.00 94.50 326 LYS A N 1
ATOM 2668 C CA . LYS A 1 326 ? 17.461 -7.266 -19.345 1.00 94.50 326 LYS A CA 1
ATOM 2669 C C . LYS A 1 326 ? 17.036 -8.187 -20.484 1.00 94.50 326 LYS A C 1
ATOM 2671 O O . LYS A 1 326 ? 16.898 -9.395 -20.298 1.00 94.50 326 LYS A O 1
ATOM 2676 N N . LEU A 1 327 ? 16.865 -7.612 -21.674 1.00 96.12 327 LEU A N 1
ATOM 2677 C CA . LEU A 1 327 ? 16.642 -8.388 -22.892 1.00 96.12 327 LEU A CA 1
ATOM 2678 C C . LEU A 1 327 ? 17.921 -9.160 -23.267 1.00 96.12 327 LEU A C 1
ATOM 2680 O O . LEU A 1 327 ? 19.019 -8.619 -23.106 1.00 96.12 327 LEU A O 1
ATOM 2684 N N . PRO A 1 328 ? 17.806 -10.396 -23.787 1.00 96.31 328 PRO A N 1
ATOM 2685 C CA . PRO A 1 328 ? 18.960 -11.148 -24.270 1.00 96.31 328 PRO A CA 1
ATOM 2686 C C . PRO A 1 328 ? 19.707 -10.401 -25.380 1.00 96.31 328 PRO A C 1
ATOM 2688 O O . PRO A 1 328 ? 19.089 -9.726 -26.202 1.00 96.31 328 PRO A O 1
ATOM 2691 N N . SER A 1 329 ? 21.028 -10.581 -25.466 1.00 95.62 329 SER A N 1
ATOM 2692 C CA . SER A 1 329 ? 21.855 -9.968 -26.519 1.00 95.62 329 SER A CA 1
ATOM 2693 C C . SER A 1 329 ? 21.402 -10.339 -27.936 1.00 95.62 329 SER A C 1
ATOM 2695 O O . SER A 1 329 ? 21.565 -9.538 -28.844 1.00 95.62 329 SER A O 1
ATOM 2697 N N . THR A 1 330 ? 20.746 -11.491 -28.124 1.00 97.31 330 THR A N 1
ATOM 2698 C CA . THR A 1 330 ? 20.179 -11.929 -29.415 1.00 97.31 330 THR A CA 1
ATOM 2699 C C . THR A 1 330 ? 19.097 -11.000 -29.972 1.00 97.31 330 THR A C 1
ATOM 2701 O O . THR A 1 330 ? 18.768 -11.081 -31.151 1.00 97.31 330 THR A O 1
ATOM 2704 N N . TYR A 1 331 ? 18.538 -10.116 -29.143 1.00 97.56 331 TYR A N 1
ATOM 2705 C CA . TYR A 1 331 ? 17.570 -9.096 -29.547 1.00 97.56 331 TYR A CA 1
ATOM 2706 C C . TYR A 1 331 ? 18.250 -7.823 -30.072 1.00 97.56 331 TYR A C 1
ATOM 2708 O O . TYR A 1 331 ? 17.573 -6.907 -30.539 1.00 97.56 331 TYR A O 1
ATOM 2716 N N . PHE A 1 332 ? 19.577 -7.754 -30.018 1.00 97.31 332 PHE A N 1
ATOM 2717 C CA . PHE A 1 332 ? 20.361 -6.607 -30.440 1.00 97.31 332 PHE A CA 1
ATOM 2718 C C . PHE A 1 332 ? 21.334 -7.050 -31.530 1.00 97.31 332 PHE A C 1
ATOM 2720 O O . PHE A 1 332 ? 22.253 -7.822 -31.285 1.00 97.31 332 PHE A O 1
ATOM 2727 N N . ASP A 1 333 ? 21.130 -6.529 -32.732 1.00 96.81 333 ASP A N 1
ATOM 2728 C CA . ASP A 1 333 ? 22.032 -6.694 -33.876 1.00 96.81 333 ASP A CA 1
ATOM 2729 C C . ASP A 1 333 ? 22.625 -5.319 -34.193 1.00 96.81 333 ASP A C 1
ATOM 2731 O O . ASP A 1 333 ? 22.498 -4.771 -35.287 1.00 96.81 333 ASP A O 1
ATOM 2735 N N . LEU A 1 334 ? 23.145 -4.680 -33.141 1.00 94.56 334 LEU A N 1
ATOM 2736 C CA . LEU A 1 334 ? 23.630 -3.312 -33.213 1.00 94.56 334 LEU A CA 1
ATOM 2737 C C . LEU A 1 334 ? 24.981 -3.294 -33.932 1.00 94.56 334 LEU A C 1
ATOM 2739 O O . LEU A 1 334 ? 25.825 -4.152 -33.663 1.00 94.56 334 LEU A O 1
ATOM 2743 N N . PRO A 1 335 ? 25.251 -2.276 -34.767 1.00 89.75 335 PRO A N 1
ATOM 2744 C CA . PRO A 1 335 ? 26.575 -2.095 -35.329 1.00 89.75 335 PRO A CA 1
ATOM 2745 C C . PRO A 1 335 ? 27.596 -1.951 -34.198 1.00 89.75 335 PRO A C 1
ATOM 2747 O O . PRO A 1 335 ? 27.293 -1.382 -33.133 1.00 89.75 335 PRO A O 1
ATOM 2750 N N . LEU A 1 336 ? 28.806 -2.447 -34.473 1.00 88.81 336 LEU A N 1
ATOM 2751 C CA . LEU A 1 336 ? 29.979 -2.342 -33.607 1.00 88.81 336 LEU A CA 1
ATOM 2752 C C . LEU A 1 336 ? 30.077 -0.953 -32.973 1.00 88.81 336 LEU A C 1
ATOM 2754 O O . LEU A 1 336 ? 29.749 0.068 -33.587 1.00 88.81 336 LEU A O 1
ATOM 2758 N N . GLU A 1 337 ? 30.503 -0.919 -31.711 1.00 89.38 337 GLU A N 1
ATOM 2759 C CA . GLU A 1 337 ? 30.702 0.347 -31.025 1.00 89.38 337 GLU A CA 1
ATOM 2760 C C . GLU A 1 337 ? 31.729 1.204 -31.743 1.00 89.38 337 GLU A C 1
ATOM 2762 O O . GLU A 1 337 ? 32.846 0.779 -32.030 1.00 89.38 337 GLU A O 1
ATOM 2767 N N . LYS A 1 338 ? 31.285 2.416 -32.088 1.00 92.38 338 LYS A N 1
ATOM 2768 C CA . LYS A 1 338 ? 32.139 3.419 -32.698 1.00 92.38 338 LYS A CA 1
ATOM 2769 C C . LYS A 1 338 ? 33.228 3.770 -31.697 1.00 92.38 338 LYS A C 1
ATOM 2771 O O . LYS A 1 338 ? 32.926 4.050 -30.540 1.00 92.38 338 LYS A O 1
ATOM 2776 N N . ILE A 1 339 ? 34.466 3.766 -32.165 1.00 94.81 339 ILE A N 1
ATOM 2777 C CA . ILE A 1 339 ? 35.640 4.066 -31.346 1.00 94.81 339 ILE A CA 1
ATOM 2778 C C . ILE A 1 339 ? 35.652 5.573 -31.076 1.00 94.81 339 ILE A C 1
ATOM 2780 O O . ILE A 1 339 ? 35.238 6.354 -31.935 1.00 94.81 339 ILE A O 1
ATOM 2784 N N . ASP A 1 340 ? 36.108 6.013 -29.908 1.00 95.88 340 ASP A N 1
ATOM 2785 C CA . ASP A 1 340 ? 36.273 7.447 -29.671 1.00 95.88 340 ASP A CA 1
ATOM 2786 C C . ASP A 1 340 ? 37.269 8.044 -30.672 1.00 95.88 340 ASP A C 1
ATOM 2788 O O . ASP A 1 340 ? 38.289 7.439 -31.016 1.00 95.88 340 ASP A O 1
ATOM 2792 N N . LEU A 1 341 ? 36.937 9.224 -31.199 1.00 95.12 341 LEU A N 1
ATOM 2793 C CA . LEU A 1 341 ? 37.816 9.916 -32.133 1.00 95.12 341 LEU A CA 1
ATOM 2794 C C . LEU A 1 341 ? 39.110 10.317 -31.397 1.00 95.12 341 LEU A C 1
ATOM 2796 O O . LEU A 1 341 ? 39.021 11.024 -30.390 1.00 95.12 341 LEU A O 1
ATOM 2800 N N . PRO A 1 342 ? 40.302 9.902 -31.866 1.00 95.12 342 PRO A N 1
ATOM 2801 C CA . PRO A 1 342 ? 41.548 10.269 -31.206 1.00 95.12 342 PRO A CA 1
ATOM 2802 C C . PRO A 1 342 ? 41.787 11.782 -31.284 1.00 95.12 342 PRO A C 1
ATOM 2804 O O . PRO A 1 342 ? 41.337 12.434 -32.223 1.00 95.12 342 PRO A O 1
ATOM 2807 N N . SER A 1 343 ? 42.532 12.359 -30.341 1.00 91.12 343 SER A N 1
ATOM 2808 C CA . SER A 1 343 ? 42.791 13.810 -30.338 1.00 91.12 343 SER A CA 1
ATOM 2809 C C . SER A 1 343 ? 43.624 14.281 -31.534 1.00 91.12 343 SER A C 1
ATOM 2811 O O . SER A 1 343 ? 43.453 15.405 -31.987 1.00 91.12 343 SER A O 1
ATOM 2813 N N . ILE A 1 344 ? 44.476 13.405 -32.072 1.00 91.56 344 ILE A N 1
ATOM 2814 C CA . ILE A 1 344 ? 45.421 13.700 -33.156 1.00 91.56 344 ILE A CA 1
ATOM 2815 C C . ILE A 1 344 ? 45.079 12.901 -34.425 1.00 91.56 344 ILE A C 1
ATOM 2817 O O . ILE A 1 344 ? 44.917 11.678 -34.332 1.00 91.56 344 ILE A O 1
ATOM 2821 N N . PRO A 1 345 ? 45.039 13.530 -35.619 1.00 90.75 345 PRO A N 1
ATOM 2822 C CA . PRO A 1 345 ? 44.723 12.848 -36.880 1.00 90.75 345 PRO A CA 1
ATOM 2823 C C . PRO A 1 345 ? 45.660 11.680 -37.216 1.00 90.75 345 PRO A C 1
ATOM 2825 O O . PRO A 1 345 ? 45.255 10.710 -37.853 1.00 90.75 345 PRO A O 1
ATOM 2828 N N . GLN A 1 346 ? 46.915 11.731 -36.760 1.00 91.75 346 GLN A N 1
ATOM 2829 C CA . GLN A 1 346 ? 47.917 10.683 -36.978 1.00 91.75 346 GLN A CA 1
ATOM 2830 C C . GLN A 1 346 ? 47.540 9.362 -36.290 1.00 91.75 346 GLN A C 1
ATOM 2832 O O . GLN A 1 346 ? 47.964 8.294 -36.731 1.00 91.75 346 GLN A O 1
ATOM 2837 N N . ALA A 1 347 ? 46.721 9.416 -35.237 1.00 93.75 347 ALA A N 1
ATOM 2838 C CA . ALA A 1 347 ? 46.225 8.241 -34.529 1.00 93.75 347 ALA A CA 1
ATOM 2839 C C . ALA A 1 347 ? 44.963 7.629 -35.172 1.00 93.75 347 ALA A C 1
ATOM 2841 O O . ALA A 1 347 ? 44.493 6.584 -34.720 1.00 93.75 347 ALA A O 1
ATOM 2842 N N . LEU A 1 348 ? 44.422 8.222 -36.247 1.00 94.12 348 LEU A N 1
ATOM 2843 C CA . LEU A 1 348 ? 43.365 7.592 -37.042 1.00 94.12 348 LEU A CA 1
ATOM 2844 C C . LEU A 1 348 ? 43.851 6.277 -37.672 1.00 94.12 348 LEU A C 1
ATOM 2846 O O . LEU A 1 348 ? 45.052 6.067 -37.885 1.00 94.12 348 LEU A O 1
ATOM 2850 N N . ARG A 1 349 ? 42.910 5.397 -38.037 1.00 94.56 349 ARG A N 1
ATOM 2851 C CA . ARG A 1 349 ? 43.207 4.232 -38.884 1.00 94.56 349 ARG A CA 1
ATOM 2852 C C . ARG A 1 349 ? 43.802 4.706 -40.209 1.00 94.56 349 ARG A C 1
ATOM 2854 O O . ARG A 1 349 ? 43.417 5.759 -40.715 1.00 94.56 349 ARG A O 1
ATOM 2861 N N . ALA A 1 350 ? 44.723 3.920 -40.767 1.00 92.56 350 ALA A N 1
ATOM 2862 C CA . ALA A 1 350 ? 45.485 4.284 -41.965 1.00 92.56 350 ALA A CA 1
ATOM 2863 C C . ALA A 1 350 ? 44.595 4.747 -43.135 1.00 92.56 350 ALA A C 1
ATOM 2865 O O . ALA A 1 350 ? 44.939 5.708 -43.815 1.00 92.56 350 ALA A O 1
ATOM 2866 N N . GLU A 1 351 ? 43.416 4.137 -43.290 1.00 92.19 351 GLU A N 1
ATOM 2867 C CA . GLU A 1 351 ? 42.408 4.486 -44.301 1.00 92.19 351 GLU A CA 1
ATOM 2868 C C . GLU A 1 351 ? 41.874 5.932 -44.196 1.00 92.19 351 GLU A C 1
ATOM 2870 O O . GLU A 1 351 ? 41.559 6.537 -45.217 1.00 92.19 351 GLU A O 1
ATOM 2875 N N . TYR A 1 352 ? 41.836 6.526 -42.995 1.00 91.12 352 TYR A N 1
ATOM 2876 C CA . TYR A 1 352 ? 41.342 7.896 -42.780 1.00 91.12 352 TYR A CA 1
ATOM 2877 C C . TYR A 1 352 ? 42.457 8.941 -42.631 1.00 91.12 352 TYR A C 1
ATOM 2879 O O . TYR A 1 352 ? 42.176 10.134 -42.731 1.00 91.12 352 TYR A O 1
ATOM 2887 N N . ARG A 1 353 ? 43.719 8.539 -42.410 1.00 89.56 353 ARG A N 1
ATOM 2888 C CA . ARG A 1 353 ? 44.839 9.487 -42.194 1.00 89.56 353 ARG A CA 1
ATOM 2889 C C . ARG A 1 353 ? 45.038 10.438 -43.375 1.00 89.56 353 ARG A C 1
ATOM 2891 O O . ARG A 1 353 ? 45.254 11.634 -43.188 1.00 89.56 353 ARG A O 1
ATOM 2898 N N . ASN A 1 354 ? 44.917 9.915 -44.593 1.00 85.12 354 ASN A N 1
ATOM 2899 C CA . ASN A 1 354 ? 45.133 10.695 -45.812 1.00 85.12 354 ASN A CA 1
ATOM 2900 C C . ASN A 1 354 ? 43.985 11.678 -46.082 1.00 85.12 354 ASN A C 1
ATOM 2902 O O . ASN A 1 354 ? 44.208 12.733 -46.666 1.00 85.12 354 ASN A O 1
ATOM 2906 N N . LEU A 1 355 ? 42.777 11.374 -45.597 1.00 81.94 355 LEU A N 1
ATOM 2907 C CA . LEU A 1 355 ? 41.578 12.185 -45.821 1.00 81.94 355 LEU A CA 1
ATOM 2908 C C . LEU A 1 355 ? 41.600 13.522 -45.065 1.00 81.94 355 LEU A C 1
ATOM 2910 O O . LEU A 1 355 ? 41.034 14.501 -45.541 1.00 81.94 355 LEU A O 1
ATOM 2914 N N . PHE A 1 356 ? 42.283 13.587 -43.919 1.00 75.50 356 PHE A N 1
ATOM 2915 C CA . PHE A 1 356 ? 42.396 14.807 -43.099 1.00 75.50 356 PHE A CA 1
ATOM 2916 C C . PHE A 1 356 ? 43.673 15.608 -43.361 1.00 75.50 356 PHE A C 1
ATOM 2918 O O . PHE A 1 356 ? 43.855 16.690 -42.811 1.00 75.50 356 PHE A O 1
ATOM 2925 N N . SER A 1 357 ? 44.523 15.121 -44.267 1.00 68.44 357 SER A N 1
ATOM 2926 C CA . SER A 1 357 ? 45.600 15.927 -44.852 1.00 68.44 357 SER A CA 1
ATOM 2927 C C . SER A 1 357 ? 45.086 16.840 -45.983 1.00 68.44 357 SER A C 1
ATOM 2929 O O . SER A 1 357 ? 45.810 17.717 -46.457 1.00 68.44 357 SER A O 1
ATOM 2931 N N . CYS A 1 358 ? 43.833 16.661 -46.418 1.00 61.69 358 CYS A N 1
ATOM 2932 C CA . CYS A 1 358 ? 43.211 17.425 -47.494 1.00 61.69 358 CYS A CA 1
ATOM 2933 C C . CYS A 1 358 ? 42.510 18.679 -46.952 1.00 61.69 358 CYS A C 1
ATOM 2935 O O . CYS A 1 358 ? 41.674 18.607 -46.056 1.00 61.69 358 CYS A O 1
ATOM 2937 N N . LYS A 1 359 ? 42.817 19.845 -47.531 1.00 78.94 359 LYS A N 1
ATOM 2938 C CA . LYS A 1 359 ? 42.043 21.077 -47.317 1.00 78.94 359 LYS A CA 1
ATOM 2939 C C . LYS A 1 359 ? 40.729 20.937 -48.102 1.00 78.94 359 LYS A C 1
ATOM 2941 O O . LYS A 1 359 ? 40.808 21.005 -49.331 1.00 78.94 359 LYS A O 1
ATOM 2946 N N . PRO A 1 360 ? 39.563 20.722 -47.457 1.00 84.88 360 PRO A N 1
ATOM 2947 C CA . PRO A 1 360 ? 38.308 20.555 -48.184 1.00 84.88 360 PRO A CA 1
ATOM 2948 C C . PRO A 1 360 ? 38.060 21.795 -49.046 1.00 84.88 360 PRO A C 1
ATOM 2950 O O . PRO A 1 360 ? 38.185 22.926 -48.568 1.00 84.88 360 PRO A O 1
ATOM 2953 N N . LYS A 1 361 ? 37.751 21.592 -50.328 1.00 88.38 361 LYS A N 1
ATOM 2954 C CA . LYS A 1 361 ? 37.568 22.685 -51.294 1.00 88.38 361 LYS A CA 1
ATOM 2955 C C . LYS A 1 361 ? 36.215 23.367 -51.122 1.00 88.38 361 LYS A C 1
ATOM 2957 O O . LYS A 1 361 ? 36.084 24.547 -51.431 1.00 88.38 361 LYS A O 1
ATOM 2962 N N . ASN A 1 362 ? 35.214 22.630 -50.642 1.00 91.81 362 ASN A N 1
ATOM 2963 C CA . ASN A 1 362 ? 33.862 23.126 -50.415 1.00 91.81 362 ASN A CA 1
ATOM 2964 C C . ASN A 1 362 ? 33.200 22.467 -49.188 1.00 91.81 362 ASN A C 1
ATOM 2966 O O . ASN A 1 362 ? 33.698 21.493 -48.620 1.00 91.81 362 ASN A O 1
ATOM 2970 N N . GLU A 1 363 ? 32.054 23.014 -48.778 1.00 92.31 363 GLU A N 1
ATOM 2971 C CA . GLU A 1 363 ? 31.292 22.539 -47.617 1.00 92.31 363 GLU A CA 1
ATOM 2972 C C . GLU A 1 363 ? 30.767 21.102 -47.792 1.00 92.31 363 GLU A C 1
ATOM 2974 O O . GLU A 1 363 ? 30.722 20.338 -46.827 1.00 92.31 363 GLU A O 1
ATOM 2979 N N . MET A 1 364 ? 30.392 20.706 -49.014 1.00 93.38 364 MET A N 1
ATOM 2980 C CA . MET A 1 364 ? 29.871 19.360 -49.289 1.00 93.38 364 MET A CA 1
ATOM 2981 C C . MET A 1 364 ? 30.940 18.275 -49.117 1.00 93.38 364 MET A C 1
ATOM 2983 O O . MET A 1 364 ? 30.663 17.229 -48.532 1.00 93.38 364 MET A O 1
ATOM 2987 N N . GLU A 1 365 ? 32.168 18.535 -49.566 1.00 91.06 365 GLU A N 1
ATOM 2988 C CA . GLU A 1 365 ? 33.321 17.654 -49.377 1.00 91.06 365 GLU A CA 1
ATOM 2989 C C . GLU A 1 365 ? 33.631 17.495 -47.886 1.00 91.06 365 GLU A C 1
ATOM 2991 O O . GLU A 1 365 ? 33.774 16.372 -47.403 1.00 91.06 365 GLU A O 1
ATOM 2996 N N . PHE A 1 366 ? 33.618 18.596 -47.125 1.00 91.06 366 PHE A N 1
ATOM 2997 C CA . PHE A 1 366 ? 33.791 18.544 -45.674 1.00 91.06 366 PHE A CA 1
ATOM 2998 C C . PHE A 1 366 ? 32.699 17.709 -44.990 1.00 91.06 366 PHE A C 1
ATOM 3000 O O . PHE A 1 366 ? 33.013 16.831 -44.189 1.00 91.06 366 PHE A O 1
ATOM 3007 N N . LYS A 1 367 ? 31.419 17.908 -45.339 1.00 93.44 367 LYS A N 1
ATOM 3008 C CA . LYS A 1 367 ? 30.310 17.091 -44.811 1.00 93.44 367 LYS A CA 1
ATOM 3009 C C . LYS A 1 367 ? 30.492 15.606 -45.134 1.00 93.44 367 LYS A C 1
ATOM 3011 O O . LYS A 1 367 ? 30.317 14.777 -44.247 1.00 93.44 367 LYS A O 1
ATOM 3016 N N . SER A 1 368 ? 30.897 15.273 -46.360 1.00 93.38 368 SER A N 1
ATOM 3017 C CA . SER A 1 368 ? 31.171 13.890 -46.773 1.00 93.38 368 SER A CA 1
ATOM 3018 C C . SER A 1 368 ? 32.297 13.253 -45.947 1.00 93.38 368 SER A C 1
ATOM 3020 O O . SER A 1 368 ? 32.145 12.131 -45.464 1.00 93.38 368 SER A O 1
ATOM 3022 N N . LEU A 1 369 ? 33.391 13.982 -45.703 1.00 91.88 369 LEU A N 1
ATOM 3023 C CA . LEU A 1 369 ? 34.507 13.527 -44.863 1.00 91.88 369 LEU A CA 1
ATOM 3024 C C . LEU A 1 369 ? 34.088 13.293 -43.405 1.00 91.88 369 LEU A C 1
ATOM 3026 O O . LEU A 1 369 ? 34.451 12.280 -42.803 1.00 91.88 369 LEU A O 1
ATOM 3030 N N . ILE A 1 370 ? 33.288 14.201 -42.839 1.00 93.38 370 ILE A N 1
ATOM 3031 C CA . ILE A 1 370 ? 32.737 14.047 -41.488 1.00 93.38 370 ILE A CA 1
ATOM 3032 C C . ILE A 1 370 ? 31.823 12.826 -41.409 1.00 93.38 370 ILE A C 1
ATOM 3034 O O . ILE A 1 370 ? 31.916 12.065 -40.446 1.00 93.38 370 ILE A O 1
ATOM 3038 N N . GLU A 1 371 ? 30.973 12.602 -42.410 1.00 93.56 371 GLU A N 1
ATOM 3039 C CA . GLU A 1 371 ? 30.116 11.417 -42.459 1.00 93.56 371 GLU A CA 1
ATOM 3040 C C . GLU A 1 371 ? 30.929 10.122 -42.589 1.00 93.56 371 GLU A C 1
ATOM 3042 O O . GLU A 1 371 ? 30.612 9.138 -41.921 1.00 93.56 371 GLU A O 1
ATOM 3047 N N . GLN A 1 372 ? 32.032 10.122 -43.345 1.00 93.31 372 GLN A N 1
ATOM 3048 C CA . GLN A 1 372 ? 32.961 8.987 -43.389 1.00 93.31 372 GLN A CA 1
ATOM 3049 C C . GLN A 1 372 ? 33.597 8.709 -42.020 1.00 93.31 372 GLN A C 1
ATOM 3051 O O . GLN A 1 372 ? 33.556 7.565 -41.566 1.00 93.31 372 GLN A O 1
ATOM 3056 N N . LEU A 1 373 ? 34.098 9.730 -41.308 1.00 92.88 373 LEU A N 1
ATOM 3057 C CA . LEU A 1 373 ? 34.601 9.542 -39.939 1.00 92.88 373 LEU A CA 1
ATOM 3058 C C . LEU A 1 373 ? 33.512 9.036 -38.998 1.00 92.88 373 LEU A C 1
ATOM 3060 O O . LEU A 1 373 ? 33.760 8.135 -38.200 1.00 92.88 373 LEU A O 1
ATOM 3064 N N . ARG A 1 374 ? 32.295 9.583 -39.091 1.00 93.69 374 ARG A N 1
ATOM 3065 C CA . ARG A 1 374 ? 31.161 9.180 -38.252 1.00 93.69 374 ARG A CA 1
ATOM 3066 C C . ARG A 1 374 ? 30.743 7.732 -38.469 1.00 93.69 374 ARG A C 1
ATOM 3068 O O . ARG A 1 374 ? 30.044 7.207 -37.604 1.00 93.69 374 ARG A O 1
ATOM 3075 N N . ARG A 1 375 ? 31.140 7.063 -39.559 1.00 91.25 375 ARG A N 1
ATOM 3076 C CA . ARG A 1 375 ? 30.889 5.620 -39.735 1.00 91.25 375 ARG A CA 1
ATOM 3077 C C . ARG A 1 375 ? 31.652 4.779 -38.713 1.00 91.25 375 ARG A C 1
ATOM 3079 O O . ARG A 1 375 ? 31.082 3.826 -38.194 1.00 91.25 375 ARG A O 1
ATOM 3086 N N . VAL A 1 376 ? 32.888 5.160 -38.384 1.00 94.62 376 VAL A N 1
ATOM 3087 C CA . VAL A 1 376 ? 33.778 4.383 -37.500 1.00 94.62 376 VAL A CA 1
ATOM 3088 C C . VAL A 1 376 ? 33.948 5.019 -36.123 1.00 94.62 376 VAL A C 1
ATOM 3090 O O . VAL A 1 376 ? 34.068 4.300 -35.132 1.00 94.62 376 VAL A O 1
ATOM 3093 N N . TYR A 1 377 ? 33.923 6.349 -36.045 1.00 94.50 377 TYR A N 1
ATOM 3094 C CA . TYR A 1 377 ? 34.260 7.098 -34.841 1.00 94.50 377 TYR A CA 1
ATOM 3095 C C . TYR A 1 377 ? 33.061 7.804 -34.208 1.00 94.50 377 TYR A C 1
ATOM 3097 O O . TYR A 1 377 ? 32.139 8.271 -34.884 1.00 94.50 377 TYR A O 1
ATOM 3105 N N . ARG A 1 378 ? 33.089 7.913 -32.878 1.00 94.06 378 ARG A N 1
ATOM 3106 C CA . ARG A 1 378 ? 32.131 8.671 -32.073 1.00 94.06 378 ARG A CA 1
ATOM 3107 C C . ARG A 1 378 ? 32.745 10.016 -31.693 1.00 94.06 378 ARG A C 1
ATOM 3109 O O . ARG A 1 378 ? 33.751 10.071 -30.999 1.00 94.06 378 ARG A O 1
ATOM 3116 N N . PHE A 1 379 ? 32.115 11.110 -32.115 1.00 94.69 379 PHE A N 1
ATOM 3117 C CA . PHE A 1 379 ? 32.484 12.463 -31.693 1.00 94.69 379 PHE A CA 1
ATOM 3118 C C . PHE A 1 379 ? 31.300 13.422 -31.851 1.00 94.69 379 PHE A C 1
ATOM 3120 O O . PHE A 1 379 ? 30.492 13.288 -32.771 1.00 94.69 379 PHE A O 1
ATOM 3127 N N . LYS A 1 380 ? 31.184 14.393 -30.936 1.00 94.44 380 LYS A N 1
ATOM 3128 C CA . LYS A 1 380 ? 30.181 15.474 -31.022 1.00 94.44 380 LYS A CA 1
ATOM 3129 C C . LYS A 1 380 ? 30.696 16.665 -31.830 1.00 94.44 380 LYS A C 1
ATOM 3131 O O . LYS A 1 380 ? 29.942 17.263 -32.589 1.00 94.44 380 LYS A O 1
ATOM 3136 N N . LYS A 1 381 ? 31.974 17.001 -31.651 1.00 93.50 381 LYS A N 1
ATOM 3137 C CA . LYS A 1 381 ? 32.693 18.079 -32.337 1.00 93.50 381 LYS A CA 1
ATOM 3138 C C . LYS A 1 381 ? 34.027 17.531 -32.830 1.00 93.50 381 LYS A C 1
ATOM 3140 O O . LYS A 1 381 ? 34.593 16.656 -32.178 1.00 93.50 381 LYS A O 1
ATOM 3145 N N . LEU A 1 382 ? 34.488 18.019 -33.977 1.00 92.75 382 LEU A N 1
ATOM 3146 C CA . LEU A 1 382 ? 35.803 17.672 -34.503 1.00 92.75 382 LEU A CA 1
ATOM 3147 C C . LEU A 1 382 ? 36.872 18.471 -33.728 1.00 92.75 382 LEU A C 1
ATOM 3149 O O . LEU A 1 382 ? 36.683 19.679 -33.570 1.00 92.75 382 LEU A O 1
ATOM 3153 N N . PRO A 1 383 ? 37.950 17.847 -33.222 1.00 92.31 383 PRO A N 1
ATOM 3154 C CA . PRO A 1 383 ? 39.043 18.572 -32.580 1.00 92.31 383 PRO A CA 1
ATOM 3155 C C . PRO A 1 383 ? 39.724 19.546 -33.551 1.00 92.31 383 PRO A C 1
ATOM 3157 O O . PRO A 1 383 ? 39.792 19.285 -34.752 1.00 92.31 383 PRO A O 1
ATOM 3160 N N . ASN A 1 384 ? 40.258 20.652 -33.028 1.00 88.00 384 ASN A N 1
ATOM 3161 C CA . ASN A 1 384 ? 40.894 21.692 -33.847 1.00 88.00 384 ASN A CA 1
ATOM 3162 C C . ASN A 1 384 ? 42.096 21.165 -34.643 1.00 88.00 384 ASN A C 1
ATOM 3164 O O . ASN A 1 384 ? 42.317 21.615 -35.762 1.00 88.00 384 ASN A O 1
ATOM 3168 N N . ASP A 1 385 ? 42.808 20.167 -34.113 1.00 88.38 385 ASP A N 1
ATOM 3169 C CA . ASP A 1 385 ? 43.988 19.562 -34.748 1.00 88.38 385 ASP A CA 1
ATOM 3170 C C . ASP A 1 385 ? 43.672 18.846 -36.072 1.00 88.38 385 ASP A C 1
ATOM 3172 O O . ASP A 1 385 ? 44.568 18.562 -36.862 1.00 88.38 385 ASP A O 1
ATOM 3176 N N . TYR A 1 386 ? 42.393 18.573 -36.345 1.00 88.19 386 TYR A N 1
ATOM 3177 C CA . TYR A 1 386 ? 41.930 17.988 -37.604 1.00 88.19 386 TYR A CA 1
ATOM 3178 C C . TYR A 1 386 ? 41.698 19.029 -38.703 1.00 88.19 386 TYR A C 1
ATOM 3180 O O . TYR A 1 386 ? 41.448 18.659 -39.850 1.00 88.19 386 TYR A O 1
ATOM 3188 N N . ILE A 1 387 ? 41.740 20.322 -38.371 1.00 86.25 387 ILE A N 1
ATOM 3189 C CA . ILE A 1 387 ? 41.525 21.418 -39.312 1.00 86.25 387 ILE A CA 1
ATOM 3190 C C . ILE A 1 387 ? 42.819 22.214 -39.406 1.00 86.25 387 ILE A C 1
ATOM 3192 O O . ILE A 1 387 ? 43.208 22.919 -38.478 1.00 86.25 387 ILE A O 1
ATOM 3196 N N . ILE A 1 388 ? 43.469 22.154 -40.568 1.00 82.31 388 ILE A N 1
ATOM 3197 C CA . ILE A 1 388 ? 44.616 23.016 -40.855 1.00 82.31 388 ILE A CA 1
ATOM 3198 C C . ILE A 1 388 ? 44.107 24.458 -40.918 1.00 82.31 388 ILE A C 1
ATOM 3200 O O . ILE A 1 388 ? 43.498 24.873 -41.909 1.00 82.31 388 ILE A O 1
ATOM 3204 N N . GLN A 1 389 ? 44.349 25.222 -39.855 1.00 79.62 389 GLN A N 1
ATOM 3205 C CA . GLN A 1 389 ? 44.040 26.645 -39.829 1.00 79.62 389 GLN A CA 1
ATOM 3206 C C . GLN A 1 389 ? 44.830 27.342 -40.941 1.00 79.62 389 GLN A C 1
ATOM 3208 O O . GLN A 1 389 ? 46.034 27.124 -41.110 1.00 79.62 389 GLN A O 1
ATOM 3213 N N . LYS A 1 390 ? 44.150 28.168 -41.745 1.00 80.50 390 LYS A N 1
ATOM 3214 C CA . LYS A 1 390 ? 44.845 29.031 -42.703 1.00 80.50 390 LYS A CA 1
ATOM 3215 C C . LYS A 1 390 ? 45.769 29.942 -41.894 1.00 80.50 390 LYS A C 1
ATOM 3217 O O . LYS A 1 390 ? 45.315 30.534 -40.917 1.00 80.50 390 LYS A O 1
ATOM 3222 N N . LYS A 1 391 ? 47.046 30.039 -42.290 1.00 82.12 391 LYS A N 1
ATOM 3223 C CA . LYS A 1 391 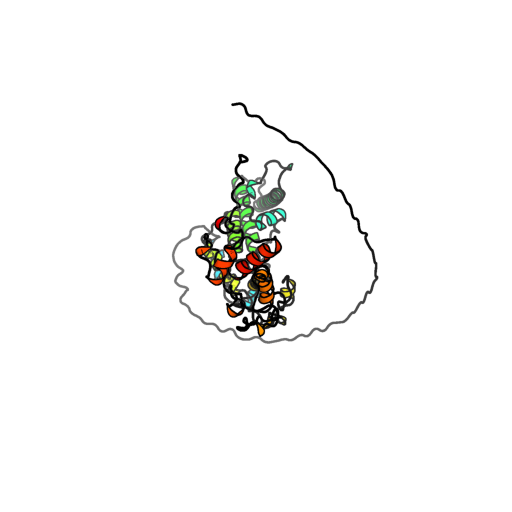? 47.950 31.047 -41.721 1.00 82.12 391 LYS A CA 1
ATOM 3224 C C . LYS A 1 391 ? 47.241 32.392 -41.831 1.00 82.12 391 LYS A C 1
ATOM 3226 O O . LYS A 1 391 ? 46.731 32.715 -42.907 1.00 82.12 391 LYS A O 1
ATOM 3231 N N . GLN A 1 392 ? 47.153 33.114 -40.718 1.00 82.56 392 GLN A N 1
ATOM 3232 C CA . GLN A 1 392 ? 46.656 34.480 -40.751 1.00 82.56 392 GLN A CA 1
ATOM 3233 C C . GLN A 1 392 ? 47.506 35.254 -41.761 1.00 82.56 392 GLN A C 1
ATOM 3235 O O . GLN A 1 392 ? 48.717 35.027 -41.854 1.00 82.56 392 GLN A O 1
ATOM 3240 N N . LEU A 1 393 ? 46.855 36.085 -42.574 1.00 82.56 393 LEU A N 1
ATOM 3241 C CA . LEU A 1 393 ? 47.580 36.999 -43.447 1.00 82.56 393 LEU A CA 1
ATOM 3242 C C . LEU A 1 393 ? 48.505 37.852 -42.568 1.00 82.56 393 LEU A C 1
ATOM 3244 O O . LEU A 1 393 ? 48.092 38.211 -41.461 1.00 82.56 393 LEU A O 1
ATOM 3248 N N . PRO A 1 394 ? 49.735 38.149 -43.019 1.00 83.50 394 PRO A N 1
ATOM 3249 C CA . PRO A 1 394 ? 50.575 39.121 -42.339 1.00 83.50 394 PRO A CA 1
ATOM 3250 C C . PRO A 1 394 ? 49.770 40.402 -42.117 1.00 83.50 394 PRO A C 1
ATOM 3252 O O . PRO A 1 394 ? 49.109 40.886 -43.035 1.00 83.50 394 PRO A O 1
ATOM 3255 N N . THR A 1 395 ? 49.784 40.915 -40.889 1.00 85.00 395 THR A N 1
ATOM 3256 C CA . THR A 1 395 ? 49.069 42.147 -40.524 1.00 85.00 395 THR A CA 1
ATOM 3257 C C . THR A 1 395 ? 49.625 43.362 -41.269 1.00 85.00 395 THR A C 1
ATOM 3259 O O . THR A 1 395 ? 48.941 44.372 -41.402 1.00 85.00 395 THR A O 1
ATOM 3262 N N . GLU A 1 396 ? 50.850 43.249 -41.781 1.00 74.88 396 GLU A N 1
ATOM 3263 C CA . GLU A 1 396 ? 51.533 44.280 -42.549 1.00 74.88 396 GLU A CA 1
ATOM 3264 C C . GLU A 1 396 ? 51.618 43.860 -44.027 1.00 74.88 396 GLU A C 1
ATOM 3266 O O . GLU A 1 396 ? 52.093 42.755 -44.318 1.00 74.88 396 GLU A O 1
ATOM 3271 N N . PRO A 1 397 ? 51.135 44.692 -44.970 1.00 76.94 397 PRO A N 1
ATOM 3272 C CA . PRO A 1 397 ? 51.362 44.462 -46.391 1.00 76.94 397 PRO A CA 1
ATOM 3273 C C . PRO A 1 397 ? 52.865 44.568 -46.692 1.00 76.94 397 PRO A C 1
ATOM 3275 O O . PRO A 1 397 ? 53.509 45.531 -46.280 1.00 76.94 397 PRO A O 1
ATOM 3278 N N . LEU A 1 398 ? 53.395 43.551 -47.380 1.00 62.91 398 LEU A N 1
ATOM 3279 C CA . LEU A 1 398 ? 54.762 43.514 -47.916 1.00 62.91 398 LEU A CA 1
ATOM 3280 C C . LEU A 1 398 ? 54.988 44.582 -48.987 1.00 62.91 398 LEU A C 1
ATOM 3282 O O . LEU A 1 398 ? 54.067 44.765 -49.821 1.00 62.91 398 LEU A O 1
#

Solvent-accessible surface area (backbone atoms only — not comparable to full-atom values): 25852 Å² total; per-residue (Å²): 137,88,85,84,87,82,87,80,88,83,87,85,82,87,87,86,81,89,80,88,84,80,91,81,90,80,90,82,79,88,83,88,78,89,81,88,81,84,89,82,89,80,90,85,80,87,84,90,87,87,85,84,86,84,91,79,98,79,75,85,79,81,77,83,79,88,82,94,70,101,73,87,74,70,75,64,56,64,56,56,64,64,70,65,77,75,65,64,78,61,44,69,73,39,76,73,60,76,62,86,64,80,75,73,79,67,52,67,53,45,45,50,42,59,75,69,61,50,88,52,66,73,76,63,60,57,87,54,81,90,72,43,46,64,39,50,54,52,48,51,51,55,49,50,53,52,49,52,54,49,26,65,75,69,75,42,96,76,79,53,71,68,58,48,52,50,52,51,49,51,50,40,31,49,53,25,51,55,49,58,75,66,51,65,58,60,81,42,56,38,65,58,42,35,51,51,49,53,48,30,32,62,65,20,71,52,89,71,93,71,51,70,69,58,48,19,53,50,44,40,50,54,44,60,73,70,31,43,76,60,63,78,43,50,84,69,52,56,64,76,58,50,73,71,42,98,61,70,76,44,38,73,60,69,84,48,43,67,62,49,51,56,56,49,54,49,53,27,50,71,94,71,84,54,65,61,38,31,72,64,68,59,40,76,63,63,83,52,34,75,72,41,95,70,65,28,90,58,36,45,34,52,54,74,78,57,57,76,49,43,68,58,54,51,55,60,47,51,63,52,25,52,73,65,100,63,81,63,68,67,44,50,56,55,72,77,83,52,43,73,59,63,80,45,54,86,71,44,60,77,90,53,39,66,63,59,74,54,79,64,90,46,72,68,54,42,51,51,53,51,52,56,46,53,72,53,30,45,74,94,69,83,55,68,74,58,51,86,73,76,77,75,74,72,93,62,88,130

Secondary structure (DSSP, 8-state):
----------------------------------------------------------SSSS----------SSHHHHHHHHTT-S-THHHHTTTT---SS------HHHHHHHHTT-TTTTTT--SSSSS--HHHHHHHHHHHHHHHHHHHHHT-S---HHHHHHHHHHHHHHHHHHHHHT--GGGS-HHHHHHHHHHHHHHHT----S-HHHHHHHHHHHHHHHSEEPPSSGGGS-HHHHHHSSS-SSB--TTTHHHHHHHHTTTEE-SS--GGGBSSPPEEPPSSGGG-SSSTTT-SB--GGGGGGHHHHHHHHHHHEE--SS--GGGB----PPEEPPSSGGGS-HHHHTGGGS--SSHHHHHHHHHHHHHHEE-SS--GGGS-PPPPPPSS--

Foldseek 3Di:
DDDDDDDDDDDDDDDDDDDDDDDDDDDDDDDDDDDDDDDDDDDDDDDDDDDDDDDDPDPPPPPDDDDDDPDPDDVVVVVVVVVVPPDCVVVVVCVVPPPVPPLPPQDDVLLVCLVVLPPCLVVQADPDPVPGDPSNVSLVVVLVVLVVVVCVVVVHDDDDPVRSVVSSLVSQLSSLVSSLVVDPLLQDQLLVNLVSNVSSCVSSVPDDPDDSVRSSVVSVVVSLVQAAADDQAPVPPDPVLQVVDPDDWLDQFPVCVVVNVVNSSSRHDDDDRHQNSHPARAAADDPALCPDPPCSVCFLPADPVCVVCVVVVVVVSVSRHDDDPDDDCNRHPYPDDAAADDLALVPDDPVLSVVLVDQDPDPVSVVVSVVVSVVRHDDPDRHPNSHDDDPPDPPDDD

Sequence (398 aa):
MEGVNEHQTEDKQHFNNRNQVTETVENSELTTNQLTSSTQQTEVEVTQANTPTPSNPKLAELVKELPKSDSIEHNVWINKVSKQRASYSQVVARSTMKAAIPSINIPTAIASKLKFRNTAFFRSFLQDRNTQPDHQKEFNSLLNIAIEKYKRKYNILLVNKNNRDQIYNKLRKKLAINTILSLNLPLLEDHVSAQHIYYLINFGKIESTMEFEQARKTIGKYQSENRQELPDKPEDVPIDITEFLLFTLPIEDNNRTAAIVKAMRLIFNFGQLPNAYFVTVRTPLPRNPAKLKVLNHIFPLRDRSRLAYLAEYHRELRKIYILQEKLPSTYFDLPLEKIDLPSIPQALRAEYRNLFSCKPKNEMEFKSLIEQLRRVYRFKKLPNDYIIQKKQLPTEPL

pLDDT: mean 78.47, std 25.98, range [26.48, 98.12]

Mean predicted aligned error: 15.6 Å

Organism: NCBI:txid1348616

Radius of gyration: 39.99 Å; Cα contacts (8 Å, |Δi|>4): 243; chains: 1; bounding box: 103×90×100 Å